Protein AF-A0A4Z1T768-F1 (afdb_monomer)

Secondary structure (DSSP, 8-state):
-PPPHHHHHHHHHHHTTS-HHHHHHHHHHHHHHHTT-S-----S-----S-HHHHHHHHHHHHHHHHHHHHHTT--HHHHHHHHGGGTT-S----HHHHHHHHHHHHTTS--SSPPP-GGG--GGGGS-----SSS--PPP---HHHHHHHHHHHHHHHH-SSEEEEEEE-TTS-HHHHHHHHHHHHHHTTS-HHHHHHS-STT-EEEEEES-HHHHHHHHHHHHHHHHHHS--S-HHHHEEE--TTS-----TT--EEEEEGGGGGGS-HHHHTTEEEEEEETGGGGGSHHHHHHHHHHHT-TT--EEEEEES-S-BTTBTTSHHHHHHTTT-EEEEE-HHHHHHTT-SPEEEEEEE-SS-HHHHHHHHHTTSS-HHHHHHHHHHHTTTS--S--TTTHHHHHHHHHHHHHHTT-SEEEEE-S-HHHHHHHHHHHGGG--TTEEEEEE-TTS-HHHHHHHHHHHHSPP-TTS-GGGPPEEEEEESSSSSSS---TT--EEEE-S----HHHHHHHHHHHTS--TT--EEEEEESS-HHHHHHHHHHHHS-HHHHHHHHHHSPPEEEEPPP-S-----TT-----

Sequence (585 aa):
MEPSGADLQALVGLLKTAPFEHLLRFFKRQYRQAVGQELRPEPSVVDFELDVSETRKVVSEYLQDYSTMMQEIGIPEGNVRTFLKRYEHSNTLPPFVDVLDSYYQSLDERPPSCDPIDLSTITPEMITFAPTGSKTEATSPAPNGLQMAIIEHIRTLAEQKTVVQGLLVVATGLGKTYVSMFIVEAMITRICSLQRFLNGSGDEGVVLFVVNSVMIRNQAHDKYLRYFSQRCHMKNPNEVFLNVEAGKKTVLNSRARVIFVLFQTMHVLPPTLINNVRYIVADEAHHSIAPKYRASIEEILRHPKLRLGLGMTATLTHQTDPKGARIRQLFGNTVFIDLPWTVAKRLRFFPTVRYYEYGDVSYSLLVENLRRTHIPLPDFLSRLRKSIKGGITSLSEENAPYICSDIIKRILTFQARRVMIFVSSIKEIDLFERVGREFIPENLTFLVVHYKVPKPILDERLKAFCRAPDSKSRPEQSRSLVLITVGMATEGFDLPMVDMVVLLRRTESERLFVQQMGRGLRLAPGKEAVYVLDVVSCLRTRWIRLIEEQDRDELRTQILEFWDVITLPYPSSVTLHDASVISID

Nearest PDB structures (foldseek):
  7r7j-assembly2_B  TM=6.511E-01  e=3.058E-16  Escherichia coli K-12
  4be7-assembly1_B  TM=6.079E-01  e=4.771E-11  Escherichia coli
  6heg-assembly1_A  TM=6.877E-01  e=8.771E-10  Escherichia coli K-12
  6eud-assembly1_A  TM=6.701E-01  e=7.905E-10  Escherichia coli
  4bec-assembly2_B  TM=5.978E-01  e=7.124E-10  Escherichia coli

Solvent-accessible surface area (backbone atoms only — not comparable to full-atom values): 33082 Å² total; per-residue (Å²): 130,83,78,57,83,70,62,57,54,56,52,53,53,38,66,70,69,25,55,68,73,31,45,51,49,47,51,51,51,53,48,35,40,76,70,69,74,47,95,74,79,84,51,83,63,48,81,58,94,51,61,75,71,59,36,40,54,53,45,54,55,52,49,53,51,51,46,51,53,44,40,30,50,58,47,56,65,73,58,48,58,64,61,52,55,77,50,70,82,35,74,55,62,72,36,70,67,59,52,49,52,51,50,59,55,58,66,68,63,57,70,50,79,50,80,46,60,66,67,88,77,63,53,56,72,32,59,48,65,78,75,84,72,64,92,79,79,90,73,77,90,73,77,30,47,55,47,44,52,54,41,49,56,52,49,57,48,47,73,79,32,80,59,39,49,19,29,41,32,39,36,58,52,77,47,66,72,56,48,54,50,53,42,51,49,56,60,44,52,73,78,42,55,64,60,53,60,61,70,42,80,54,90,86,34,23,37,39,39,33,26,87,44,74,58,35,38,53,52,50,48,54,51,52,51,55,55,50,56,74,75,33,92,62,96,56,57,75,52,23,47,37,76,50,55,77,95,54,96,63,81,86,59,72,47,47,32,39,38,30,34,33,56,90,28,56,86,76,56,52,68,74,55,56,75,34,43,23,30,40,38,29,48,57,30,73,60,49,70,37,82,92,40,24,63,66,52,50,53,49,66,68,36,90,72,28,42,36,34,41,30,29,27,56,60,66,55,38,98,93,32,57,83,21,57,66,54,32,54,71,28,58,36,16,41,58,32,80,41,46,60,67,59,36,52,76,50,59,64,43,42,49,65,49,36,34,33,44,34,90,58,57,50,53,61,54,50,50,39,43,72,73,62,76,39,57,70,72,57,51,41,52,51,47,59,54,54,56,61,92,49,55,66,63,76,42,88,88,51,34,62,36,52,42,48,51,51,50,51,48,37,58,75,68,64,38,48,25,32,38,37,38,39,78,42,70,68,47,50,55,49,45,56,62,55,31,56,84,65,60,52,92,54,53,44,81,37,81,41,42,88,88,51,57,64,73,61,43,54,48,49,52,51,60,68,63,49,78,76,67,88,84,54,56,79,92,73,54,64,21,39,32,40,40,26,31,101,42,75,58,67,60,62,88,44,39,70,26,28,24,36,34,37,48,30,66,50,9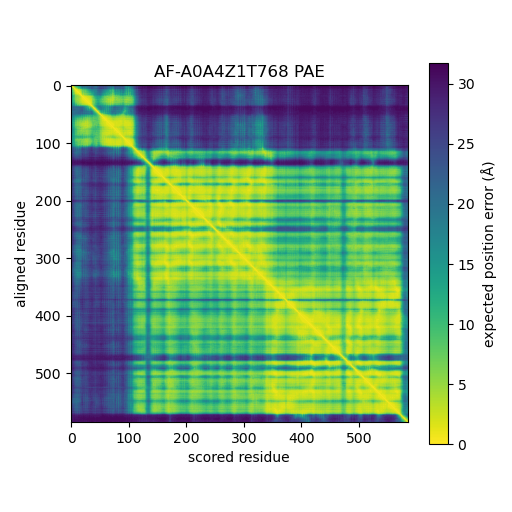3,40,70,67,58,48,50,36,52,53,23,38,31,34,19,66,39,96,94,51,66,50,18,40,34,41,26,55,30,38,34,68,59,53,43,58,58,53,43,65,83,64,46,57,69,68,60,51,50,49,53,64,73,66,45,74,67,49,47,56,36,71,69,74,73,79,92,77,98,80,71,96,80,79,79,82,90,127

Foldseek 3Di:
DPPDPVLVLVLVVLLVQFDPVLNVVLVVVVVCVVVVNDDDDQDPKDPPPDDLVVLLVVQVVVLVVLLSNCVSSPDDSVLSVVLSVVSSNPSIDHGSSVSVVVSLVVLLPPPAPDDAPDLVPDALQQLDQDPPPDDDDDDFGDHGNVLVSLLVLQVVVLVVDQAAFAEEAAFQQSCPLVSLLSNVQSLLVVPHHLQCLQAPQAPSFAEEEEEADPQLLVVSLVSNLVNSVVVYPDPCSDLQREEDDPPDPGPNDRNHHYYGYYLVRLVVDDVVNLLRHAEYEYEQLVVCLPSSRVVSLLSSLPRPNHHYHYYYHNDLADPSRLPNSSSCSSRSVYHNHNCHVLSCVVSVLFFAEAAEEAWDDWPLVLLVCVVVVVDDLVVSLVVLVVGLVVAAAADDPVQQLLVLQVVLVVCVVVLFAQEEEEHADVVRVVSSVVNNVVRDDPLEEEQEDDPPPDPVSNVVSLVVSQDDFDPPDDSVNTRHYYYYYYPPPLPNRQQLSGQEQEYRHQDPDPRSVSSSVSNNGHDDVPRRHHYYYYRNPNVSNVLSVCVVSDDSVVSSVCSNSDRDYGYDYRRDDDDPPDPPDDDDD

Structure (mmCIF, N/CA/C/O backbone):
data_AF-A0A4Z1T768-F1
#
_entry.id   AF-A0A4Z1T768-F1
#
loop_
_atom_site.group_PDB
_atom_site.id
_atom_site.type_symbol
_atom_site.label_atom_id
_atom_site.label_alt_id
_atom_site.label_comp_id
_atom_site.label_asym_id
_atom_site.label_entity_id
_atom_site.label_seq_id
_atom_site.pdbx_PDB_ins_code
_atom_site.Cartn_x
_atom_site.Cartn_y
_atom_site.Cartn_z
_atom_site.occupancy
_atom_site.B_iso_or_equiv
_atom_site.auth_seq_id
_atom_site.auth_comp_id
_atom_site.auth_asym_id
_atom_site.auth_atom_id
_atom_site.pdbx_PDB_model_num
ATOM 1 N N . MET A 1 1 ? 35.143 7.389 19.709 1.00 30.11 1 MET A N 1
ATOM 2 C CA . MET A 1 1 ? 34.354 6.567 18.771 1.00 30.11 1 MET A CA 1
ATOM 3 C C . MET A 1 1 ? 33.350 7.503 18.132 1.00 30.11 1 MET A C 1
ATOM 5 O O . MET A 1 1 ? 32.680 8.204 18.877 1.00 30.11 1 MET A O 1
ATOM 9 N N . GLU A 1 2 ? 33.322 7.616 16.805 1.00 26.77 2 GLU A N 1
ATOM 10 C CA . GLU A 1 2 ? 32.235 8.344 16.138 1.00 26.77 2 GLU A CA 1
ATOM 11 C C . GLU A 1 2 ? 30.919 7.600 16.425 1.00 26.77 2 GLU A C 1
ATOM 13 O O . GLU A 1 2 ? 30.905 6.372 16.281 1.00 26.77 2 GLU A O 1
ATOM 18 N N . PRO A 1 3 ? 29.849 8.282 16.874 1.00 31.83 3 PRO A N 1
ATOM 19 C CA . PRO A 1 3 ? 28.558 7.637 17.070 1.00 31.83 3 PRO A CA 1
ATOM 20 C C . PRO A 1 3 ? 28.076 7.087 15.728 1.00 31.83 3 PRO A C 1
ATOM 22 O O . PRO A 1 3 ? 28.293 7.693 14.672 1.00 31.83 3 PRO A O 1
ATOM 25 N N . SER A 1 4 ? 27.470 5.905 15.757 1.00 34.50 4 SER A N 1
ATOM 26 C CA . SER A 1 4 ? 27.031 5.239 14.541 1.00 34.50 4 SER A CA 1
ATOM 27 C C . SER A 1 4 ? 25.972 6.108 13.847 1.00 34.50 4 SER A C 1
ATOM 29 O O . SER A 1 4 ? 25.169 6.779 14.492 1.00 34.50 4 SER A O 1
ATOM 31 N N . GLY A 1 5 ? 25.945 6.138 12.511 1.00 35.19 5 GLY A N 1
ATOM 32 C CA . GLY A 1 5 ? 25.025 7.005 11.752 1.00 35.19 5 GLY A CA 1
ATOM 33 C C . GLY A 1 5 ? 23.524 6.776 12.024 1.00 35.19 5 GLY A C 1
ATOM 34 O O . GLY A 1 5 ? 22.700 7.576 11.575 1.00 35.19 5 GLY A O 1
ATOM 35 N N . ALA A 1 6 ? 23.166 5.717 12.759 1.00 39.88 6 ALA A N 1
ATOM 36 C CA . ALA A 1 6 ? 21.813 5.443 13.237 1.00 39.88 6 ALA A CA 1
ATOM 37 C C . ALA A 1 6 ? 21.405 6.341 14.427 1.00 3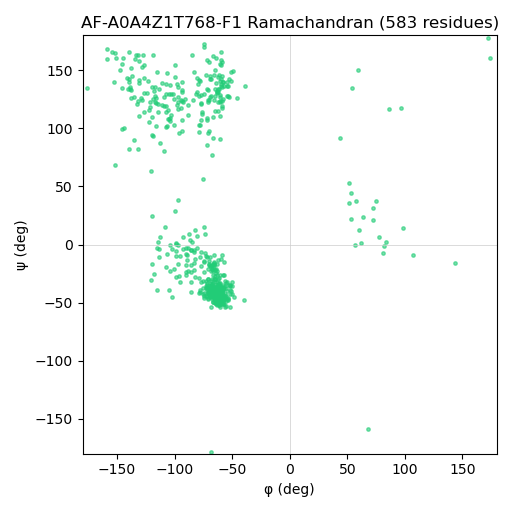9.88 6 ALA A C 1
ATOM 39 O O . ALA A 1 6 ? 20.242 6.745 14.509 1.00 39.88 6 ALA A O 1
ATOM 40 N N . ASP A 1 7 ? 22.364 6.741 15.265 1.00 47.28 7 ASP A N 1
ATOM 41 C CA . ASP A 1 7 ? 22.128 7.431 16.544 1.00 47.28 7 ASP A CA 1
ATOM 42 C C . ASP A 1 7 ? 21.781 8.916 16.317 1.00 47.28 7 ASP A C 1
ATOM 44 O O . ASP A 1 7 ? 20.931 9.515 16.982 1.00 47.28 7 ASP A O 1
ATOM 48 N N . LEU A 1 8 ? 22.347 9.517 15.261 1.00 44.88 8 LEU A N 1
ATOM 49 C CA . LEU A 1 8 ? 22.078 10.910 14.896 1.00 44.88 8 LEU A CA 1
ATOM 50 C C . LEU A 1 8 ? 20.671 11.118 14.313 1.00 44.88 8 LEU A C 1
ATOM 52 O O . LEU A 1 8 ? 20.065 12.167 14.526 1.00 44.88 8 LEU A O 1
ATOM 56 N N . GLN A 1 9 ? 20.127 10.153 13.562 1.00 46.09 9 GLN A N 1
ATOM 57 C CA . GLN A 1 9 ? 18.821 10.325 12.912 1.00 46.09 9 GLN A CA 1
ATOM 58 C C . GLN A 1 9 ? 17.655 10.270 13.905 1.00 46.09 9 GLN A C 1
ATOM 60 O O . GLN A 1 9 ? 16.685 11.019 13.741 1.00 46.09 9 GLN A O 1
ATOM 65 N N . ALA A 1 10 ? 17.757 9.435 14.944 1.00 45.91 10 ALA A N 1
ATOM 66 C CA . ALA A 1 10 ? 16.782 9.379 16.031 1.00 45.91 10 ALA A CA 1
ATOM 67 C C . ALA A 1 10 ? 16.772 10.695 16.825 1.00 45.91 10 ALA A C 1
ATOM 69 O O . ALA A 1 10 ? 15.708 11.295 17.023 1.00 45.91 10 ALA A O 1
ATOM 70 N N . LEU A 1 11 ? 17.961 11.210 17.159 1.00 48.22 11 LEU A N 1
ATOM 71 C CA . LEU A 1 11 ? 18.139 12.502 17.820 1.00 48.22 11 LEU A CA 1
ATOM 72 C C . LEU A 1 11 ? 17.588 13.660 16.967 1.00 48.22 11 LEU A C 1
ATOM 74 O O . LEU A 1 11 ? 16.816 14.487 17.448 1.00 48.22 11 LEU A O 1
ATOM 78 N N . VAL A 1 12 ? 17.896 13.683 15.665 1.00 53.56 12 VAL A N 1
ATOM 79 C CA . VAL A 1 12 ? 17.364 14.673 14.710 1.00 53.56 12 VAL A CA 1
ATOM 80 C C . VAL A 1 12 ? 15.838 14.586 14.597 1.00 53.56 12 VAL A C 1
ATOM 82 O O . VAL A 1 12 ? 15.171 15.608 14.433 1.00 53.56 12 VAL A O 1
ATOM 85 N N . GLY A 1 13 ? 15.260 13.386 14.684 1.00 55.06 13 GLY A N 1
ATOM 86 C CA . GLY A 1 13 ? 13.813 13.180 14.697 1.00 55.06 13 GLY A CA 1
ATOM 87 C C . GLY A 1 13 ? 13.138 13.781 15.931 1.00 55.06 13 GLY A C 1
ATOM 88 O O . GLY A 1 13 ? 12.111 14.446 15.798 1.00 55.06 13 GLY A O 1
ATOM 89 N N . LEU A 1 14 ? 13.741 13.601 17.106 1.00 53.88 14 LEU A N 1
ATOM 90 C CA . LEU A 1 14 ? 13.260 14.139 18.382 1.00 53.88 14 LEU A CA 1
ATOM 91 C C . LEU A 1 14 ? 13.380 15.653 18.464 1.00 53.88 14 LEU A C 1
ATOM 93 O O . LEU A 1 14 ? 12.416 16.334 18.826 1.00 53.88 14 LEU A O 1
ATOM 97 N N . LEU A 1 15 ? 14.522 16.183 18.024 1.00 58.41 15 LEU A N 1
ATOM 98 C CA . LEU A 1 15 ? 14.753 17.619 17.946 1.00 58.41 15 LEU A CA 1
ATOM 99 C C . LEU A 1 15 ? 13.750 18.313 17.010 1.00 58.41 15 LEU A C 1
ATOM 101 O O . LEU A 1 15 ? 13.439 19.481 17.195 1.00 58.41 15 LEU A O 1
ATOM 105 N N . LYS A 1 16 ? 13.188 17.609 16.020 1.00 55.19 16 LYS A N 1
ATOM 106 C CA . LYS A 1 16 ? 12.131 18.155 15.149 1.00 55.19 16 LYS A CA 1
ATOM 107 C C . LYS A 1 16 ? 10.748 18.199 15.803 1.00 55.19 16 LYS A C 1
ATOM 109 O O . LYS A 1 16 ? 9.873 18.893 15.291 1.00 55.19 16 LYS A O 1
ATOM 114 N N . THR A 1 17 ? 10.522 17.436 16.872 1.00 53.00 17 THR A N 1
ATOM 115 C CA . THR A 1 17 ? 9.206 17.299 17.522 1.00 53.00 17 THR A CA 1
ATOM 116 C C . THR A 1 17 ? 9.096 18.010 18.866 1.00 53.00 17 THR A C 1
ATOM 118 O O . THR A 1 17 ? 7.981 18.265 19.318 1.00 53.00 17 THR A O 1
ATOM 121 N N . ALA A 1 18 ? 10.222 18.333 19.502 1.00 60.41 18 ALA A N 1
ATOM 122 C CA . ALA A 1 18 ? 10.238 19.052 20.768 1.00 60.41 18 ALA A CA 1
ATOM 123 C C . ALA A 1 18 ? 9.752 20.511 20.595 1.00 60.41 18 ALA A C 1
ATOM 125 O O . ALA A 1 18 ? 10.070 21.149 19.587 1.00 60.41 18 ALA A O 1
ATOM 126 N N . PRO A 1 19 ? 8.993 21.074 21.558 1.00 70.50 19 PRO A N 1
ATOM 127 C CA . PRO A 1 19 ? 8.608 22.483 21.532 1.00 70.50 19 PRO A CA 1
ATOM 128 C C . PRO A 1 19 ? 9.835 23.394 21.407 1.00 70.50 19 PRO A C 1
ATOM 130 O O . PRO A 1 19 ? 10.848 23.163 22.068 1.00 70.50 19 PRO A O 1
ATOM 133 N N . PHE A 1 20 ? 9.737 24.460 20.605 1.00 66.44 20 PHE A N 1
ATOM 134 C CA . PHE A 1 20 ? 10.853 25.381 20.344 1.00 66.44 20 PHE A CA 1
ATOM 135 C C . PHE A 1 20 ? 11.507 25.914 21.629 1.00 66.44 20 PHE A C 1
ATOM 137 O O . PHE A 1 20 ? 12.726 26.001 21.718 1.00 66.44 20 PHE A O 1
ATOM 144 N N . GLU A 1 21 ? 10.713 26.212 22.657 1.00 69.44 21 GLU A N 1
ATOM 145 C CA . GLU A 1 21 ? 11.217 26.674 23.955 1.00 69.44 21 GLU A CA 1
ATOM 146 C C . GLU A 1 21 ? 12.048 25.624 24.696 1.00 69.44 21 GLU A C 1
ATOM 148 O O . GLU A 1 21 ? 12.971 25.971 25.435 1.00 69.44 21 GLU A O 1
ATOM 153 N N . HIS A 1 22 ? 11.722 24.343 24.523 1.00 71.25 22 HIS A N 1
ATOM 154 C CA . HIS A 1 22 ? 12.457 23.250 25.146 1.00 71.25 22 HIS A CA 1
ATOM 155 C C . HIS A 1 22 ? 13.761 22.979 24.387 1.00 71.25 22 HIS A C 1
ATOM 157 O O . HIS A 1 22 ? 14.816 22.860 25.002 1.00 71.25 22 HIS A O 1
ATOM 163 N N . LEU A 1 23 ? 13.717 23.026 23.052 1.00 70.94 23 LEU A N 1
ATOM 164 C CA . LEU A 1 23 ? 14.908 22.977 22.200 1.00 70.94 23 LEU A CA 1
ATOM 165 C C . LEU A 1 23 ? 15.871 24.119 22.495 1.00 70.94 23 LEU A C 1
ATOM 167 O O . LEU A 1 23 ? 17.075 23.915 22.608 1.00 70.94 23 LEU A O 1
ATOM 171 N N . LEU A 1 24 ? 15.342 25.332 22.644 1.00 72.06 24 LEU A N 1
ATOM 172 C CA . LEU A 1 24 ? 16.138 26.502 22.973 1.00 72.06 24 LEU A CA 1
ATOM 173 C C . LEU A 1 24 ? 16.815 26.343 24.338 1.00 72.06 24 LEU A C 1
ATOM 175 O O . LEU A 1 24 ? 17.959 26.762 24.487 1.00 72.06 24 LEU A O 1
ATOM 179 N N . ARG A 1 25 ? 16.138 25.740 25.325 1.00 74.62 25 ARG A N 1
ATOM 180 C CA . ARG A 1 25 ? 16.734 25.405 26.628 1.00 74.62 25 ARG A CA 1
ATOM 181 C C . ARG A 1 25 ? 17.841 24.364 26.490 1.00 74.62 25 ARG A C 1
ATOM 183 O O . ARG A 1 25 ? 18.952 24.640 26.939 1.00 74.62 25 ARG A O 1
ATOM 190 N N . PHE A 1 26 ? 17.571 23.271 25.781 1.00 76.38 26 PHE A N 1
ATOM 191 C CA . PHE A 1 26 ? 18.545 22.217 25.508 1.00 76.38 26 PHE A CA 1
ATOM 192 C C . PHE A 1 26 ? 19.802 22.778 24.826 1.00 76.38 26 PHE A C 1
ATOM 194 O O . PHE A 1 26 ? 20.904 22.650 25.349 1.00 76.38 26 PHE A O 1
ATOM 201 N N . PHE A 1 27 ? 19.657 23.500 23.710 1.00 75.25 27 PHE A N 1
ATOM 202 C CA . PHE A 1 27 ? 20.799 24.069 22.989 1.00 75.25 27 PHE A CA 1
ATOM 203 C C . PHE A 1 27 ? 21.513 25.176 23.766 1.00 75.25 27 PHE A C 1
ATOM 205 O O . PHE A 1 27 ? 22.731 25.280 23.672 1.00 75.25 27 PHE A O 1
ATOM 212 N N . LYS A 1 28 ? 20.805 25.989 24.565 1.00 74.12 28 LYS A N 1
ATOM 213 C CA . LYS A 1 28 ? 21.456 26.958 25.464 1.00 74.12 28 LYS A CA 1
ATOM 214 C C . LYS A 1 28 ? 22.291 26.258 26.529 1.00 74.12 28 LYS A C 1
ATOM 216 O O . LYS A 1 28 ? 23.374 26.747 26.834 1.00 74.12 28 LYS A O 1
ATOM 221 N N . ARG A 1 29 ? 21.813 25.137 27.073 1.00 72.62 29 ARG A N 1
ATOM 222 C CA . ARG A 1 29 ? 22.556 24.311 28.032 1.00 72.62 29 ARG A CA 1
ATOM 223 C C . ARG A 1 29 ? 23.799 23.706 27.375 1.00 72.62 29 ARG A C 1
ATOM 225 O O . ARG A 1 29 ? 24.899 23.927 27.866 1.00 72.62 29 ARG A O 1
ATOM 232 N N . GLN A 1 30 ? 23.645 23.076 26.210 1.00 70.88 30 GLN A N 1
ATOM 233 C CA . GLN A 1 30 ? 24.766 22.527 25.433 1.00 70.88 30 GLN A CA 1
ATOM 234 C C . GLN A 1 30 ? 25.793 23.604 25.051 1.00 70.88 30 GLN A C 1
ATOM 236 O O . GLN A 1 30 ? 26.996 23.397 25.158 1.00 70.88 30 GLN A O 1
ATOM 241 N N . TYR A 1 31 ? 25.332 24.798 24.667 1.00 69.25 31 TYR A N 1
ATOM 242 C CA . TYR A 1 31 ? 26.206 25.930 24.368 1.00 69.25 31 TYR A CA 1
ATOM 243 C C . TYR A 1 31 ? 26.963 26.424 25.607 1.00 69.25 31 TYR A C 1
ATOM 245 O O . TYR A 1 31 ? 28.170 26.635 25.539 1.00 69.25 31 TYR A O 1
ATOM 253 N N . ARG A 1 32 ? 26.293 26.577 26.759 1.00 68.94 32 ARG A N 1
ATOM 254 C CA . ARG A 1 32 ? 26.961 26.942 28.023 1.00 68.94 32 ARG A CA 1
ATOM 255 C C . ARG A 1 32 ? 28.020 25.917 28.411 1.00 68.94 32 ARG A C 1
ATOM 257 O O . ARG A 1 32 ? 29.098 26.309 28.843 1.00 68.94 32 ARG A O 1
ATOM 264 N N . GLN A 1 33 ? 27.738 24.635 28.206 1.00 65.75 33 GLN A N 1
ATOM 265 C CA . GLN A 1 33 ? 28.684 23.550 28.447 1.00 65.75 33 GLN A CA 1
ATOM 266 C C . GLN A 1 33 ? 29.887 23.629 27.494 1.00 65.75 33 GLN A C 1
ATOM 268 O O . GLN A 1 33 ? 31.029 23.607 27.947 1.00 65.75 33 GLN A O 1
ATOM 273 N N . ALA A 1 34 ? 29.651 23.825 26.193 1.00 62.91 34 ALA A N 1
ATOM 274 C CA . ALA A 1 34 ? 30.706 23.967 25.186 1.00 62.91 34 ALA A CA 1
ATOM 275 C C . ALA A 1 34 ? 31.614 25.189 25.427 1.00 62.91 34 ALA A C 1
ATOM 277 O O . ALA A 1 34 ? 32.793 25.165 25.085 1.00 62.91 34 ALA A O 1
ATOM 278 N N . VAL A 1 35 ? 31.075 26.250 26.036 1.00 72.56 35 VAL A N 1
ATOM 279 C CA . VAL A 1 35 ? 31.806 27.481 26.388 1.00 72.56 35 VAL A CA 1
ATOM 280 C C . VAL A 1 35 ? 32.375 27.421 27.822 1.00 72.56 35 VAL A C 1
ATOM 282 O O . VAL A 1 35 ? 32.931 28.399 28.317 1.00 72.56 35 VAL A O 1
ATOM 285 N N . GLY A 1 36 ? 32.277 26.272 28.503 1.00 61.91 36 GLY A N 1
ATOM 286 C CA . GLY A 1 36 ? 32.874 26.044 29.825 1.00 61.91 36 GLY A CA 1
ATOM 287 C C . GLY A 1 36 ? 32.182 26.777 30.980 1.00 61.91 36 GLY A C 1
ATOM 288 O O . GLY A 1 36 ? 32.798 26.997 32.019 1.00 61.91 36 GLY A O 1
ATOM 289 N N . GLN A 1 37 ? 30.920 27.183 30.807 1.00 59.59 37 GLN A N 1
ATOM 290 C CA . GLN A 1 37 ? 30.150 27.944 31.799 1.00 59.59 37 GLN A CA 1
ATOM 291 C C . GLN A 1 37 ? 29.359 27.071 32.789 1.00 59.59 37 GLN A C 1
ATOM 293 O O . GLN A 1 37 ? 28.985 27.568 33.847 1.00 59.59 37 GLN A O 1
ATOM 298 N N . GLU A 1 38 ? 29.127 25.787 32.496 1.00 53.09 38 GLU A N 1
ATOM 299 C CA . GLU A 1 38 ? 28.529 24.820 33.433 1.00 53.09 38 GLU A CA 1
ATOM 300 C C . GLU A 1 38 ? 29.391 23.547 33.507 1.00 53.09 38 GLU A C 1
ATOM 302 O O . GLU A 1 38 ? 29.725 22.929 32.495 1.00 53.09 38 GLU A O 1
ATOM 307 N N . LEU A 1 39 ? 29.781 23.184 34.732 1.00 51.22 39 LEU A N 1
ATOM 308 C CA . LEU A 1 39 ? 30.611 22.025 35.051 1.00 51.22 39 LEU A CA 1
ATOM 309 C C . LEU A 1 39 ? 29.763 20.751 35.036 1.00 51.22 39 LEU A C 1
ATOM 311 O O . LEU A 1 39 ? 29.076 20.476 36.016 1.00 51.22 39 LEU A O 1
ATOM 315 N N . ARG A 1 40 ? 29.871 19.963 33.964 1.00 54.88 40 ARG A N 1
ATOM 316 C CA . ARG A 1 40 ? 30.261 18.536 34.006 1.00 54.88 40 ARG A CA 1
ATOM 317 C C . ARG A 1 40 ? 30.382 17.981 32.572 1.00 54.88 40 ARG A C 1
ATOM 319 O O . ARG A 1 40 ? 29.542 18.300 31.733 1.00 54.88 40 ARG A O 1
ATOM 326 N N . PRO A 1 41 ? 31.441 17.221 32.247 1.00 47.62 41 PRO A N 1
ATOM 327 C CA . PRO A 1 41 ? 31.650 16.674 30.904 1.00 47.62 41 PRO A CA 1
ATOM 328 C C . PRO A 1 41 ? 30.637 15.564 30.575 1.00 47.62 41 PRO A C 1
ATOM 330 O O . PRO A 1 41 ? 30.114 14.918 31.481 1.00 47.62 41 PRO A O 1
ATOM 333 N N . GLU A 1 42 ? 30.394 15.305 29.283 1.00 49.69 42 GLU A N 1
ATOM 334 C CA . GLU A 1 42 ? 29.878 13.997 28.858 1.00 49.69 42 GLU A CA 1
ATOM 335 C C . GLU A 1 42 ? 30.901 12.933 29.268 1.00 49.69 42 GLU A C 1
ATOM 337 O O . GLU A 1 42 ? 32.064 13.021 28.860 1.00 49.69 42 GLU A O 1
ATOM 342 N N . PRO A 1 43 ? 30.524 11.926 30.064 1.00 48.00 43 PRO A N 1
ATOM 343 C CA . PRO A 1 43 ? 31.438 10.840 30.308 1.00 48.00 43 PRO A CA 1
ATOM 344 C C . PRO A 1 43 ? 31.493 9.920 29.091 1.00 48.00 43 PRO A C 1
ATOM 346 O O . PRO A 1 43 ? 30.538 9.206 28.786 1.00 48.00 43 PRO A O 1
ATOM 349 N N . SER A 1 44 ? 32.645 9.873 28.427 1.00 47.84 44 SER A N 1
ATOM 350 C CA . SER A 1 44 ? 33.043 8.687 27.677 1.00 47.84 44 SER A CA 1
ATOM 351 C C . SER A 1 44 ? 33.278 7.567 28.694 1.00 47.84 44 SER A C 1
ATOM 353 O O . SER A 1 44 ? 34.364 7.504 29.251 1.00 47.84 44 SER A O 1
ATOM 355 N N . VAL A 1 45 ? 32.243 6.771 28.990 1.00 44.25 45 VAL A N 1
ATOM 356 C CA . VAL A 1 45 ? 32.253 5.617 29.917 1.00 44.25 45 VAL A CA 1
ATOM 357 C C . VAL A 1 45 ? 33.015 5.902 31.225 1.00 44.25 45 VAL A C 1
ATOM 359 O O . VAL A 1 45 ? 34.220 5.679 31.304 1.00 44.25 45 VAL A O 1
ATOM 362 N N . VAL A 1 46 ? 32.336 6.377 32.279 1.00 50.78 46 VAL A N 1
ATOM 363 C CA . VAL A 1 46 ? 32.994 6.413 33.599 1.00 50.78 46 VAL A CA 1
ATOM 364 C C . VAL A 1 46 ? 32.974 5.013 34.198 1.00 50.78 46 VAL A C 1
ATOM 366 O O . VAL A 1 46 ? 31.949 4.582 34.730 1.00 50.78 46 VAL A O 1
ATOM 369 N N . ASP A 1 47 ? 34.111 4.327 34.152 1.00 46.22 47 ASP A N 1
ATOM 370 C CA . ASP A 1 47 ? 34.458 3.401 35.224 1.00 46.22 47 ASP A CA 1
ATOM 371 C C . ASP A 1 47 ? 34.820 4.260 36.437 1.00 46.22 47 ASP A C 1
ATOM 373 O O . ASP A 1 47 ? 35.829 4.965 36.458 1.00 46.22 47 ASP A O 1
ATOM 377 N N . PHE A 1 48 ? 33.938 4.289 37.432 1.00 51.62 48 PHE A N 1
ATOM 378 C CA . PHE A 1 48 ? 34.214 5.000 38.670 1.00 51.62 48 PHE A CA 1
ATOM 379 C C . PHE A 1 48 ? 35.149 4.134 39.528 1.00 51.62 48 PHE A C 1
ATOM 381 O O . PHE A 1 48 ? 34.688 3.256 40.254 1.00 51.62 48 PHE A O 1
ATOM 388 N N . GLU A 1 49 ? 36.461 4.389 39.489 1.00 48.91 49 GLU A N 1
ATOM 389 C CA . GLU A 1 49 ? 37.406 3.911 40.517 1.00 48.91 49 GLU A CA 1
ATOM 390 C C . GLU A 1 49 ? 37.269 4.751 41.805 1.00 48.91 49 GLU A C 1
ATOM 392 O O . GLU A 1 49 ? 38.207 5.393 42.273 1.00 48.91 49 GLU A O 1
ATOM 397 N N . LEU A 1 50 ? 36.060 4.803 42.364 1.00 54.66 50 LEU A N 1
ATOM 398 C CA . LEU A 1 50 ? 35.743 5.509 43.606 1.00 54.66 50 LEU A CA 1
ATOM 399 C C . LEU A 1 50 ? 35.004 4.568 44.562 1.00 54.66 50 LEU A C 1
ATOM 401 O O . LEU A 1 50 ? 34.314 3.637 44.137 1.00 54.66 50 LEU A O 1
ATOM 405 N N . ASP A 1 51 ? 35.139 4.824 45.865 1.00 59.72 51 ASP A N 1
ATOM 406 C CA . ASP A 1 51 ? 34.428 4.088 46.913 1.00 59.72 51 ASP A CA 1
ATOM 407 C C . ASP A 1 51 ? 32.908 4.076 46.637 1.00 59.72 51 ASP A C 1
ATOM 409 O O . ASP A 1 51 ? 32.330 5.055 46.156 1.00 59.72 51 ASP A O 1
ATOM 413 N N . VAL A 1 52 ? 32.233 2.959 46.932 1.00 62.94 52 VAL A N 1
ATOM 414 C CA . VAL A 1 52 ? 30.846 2.660 46.506 1.00 62.94 52 VAL A CA 1
ATOM 415 C C . VAL A 1 52 ? 29.856 3.749 46.950 1.00 62.94 52 VAL A C 1
ATOM 417 O O . VAL A 1 52 ? 28.868 4.027 46.269 1.00 62.94 52 VAL A O 1
ATOM 420 N N . SER A 1 53 ? 30.129 4.387 48.089 1.00 63.72 53 SER A N 1
ATOM 421 C CA . SER A 1 53 ? 29.366 5.517 48.635 1.00 63.72 53 SER A CA 1
ATOM 422 C C . SER A 1 53 ? 29.452 6.774 47.758 1.00 63.72 53 SER A C 1
ATOM 424 O O . SER A 1 53 ? 28.442 7.429 47.488 1.00 63.72 53 SER A O 1
ATOM 426 N N . GLU A 1 54 ? 30.653 7.105 47.291 1.00 65.06 54 GLU A N 1
ATOM 427 C CA . GLU A 1 54 ? 30.935 8.334 46.551 1.00 65.06 54 GLU A CA 1
ATOM 428 C C . GLU A 1 54 ? 30.474 8.209 45.093 1.00 65.06 54 GLU A C 1
ATOM 430 O O . GLU A 1 54 ? 29.808 9.107 44.573 1.00 65.06 54 GLU A O 1
ATOM 435 N N . THR A 1 55 ? 30.663 7.031 44.491 1.00 67.56 55 THR A N 1
ATOM 436 C CA . THR A 1 55 ? 30.142 6.675 43.162 1.00 67.56 55 THR A CA 1
ATOM 437 C C . THR A 1 55 ? 28.623 6.833 43.071 1.00 67.56 55 THR A C 1
ATOM 439 O O . THR A 1 55 ? 28.109 7.456 42.142 1.00 67.56 55 THR A O 1
ATOM 442 N N . ARG A 1 56 ? 27.873 6.350 44.072 1.00 69.69 56 ARG A N 1
ATOM 443 C CA . ARG A 1 56 ? 26.402 6.465 44.093 1.00 69.69 56 ARG A CA 1
ATOM 444 C C . ARG A 1 56 ? 25.917 7.907 44.178 1.00 69.69 56 ARG A C 1
ATOM 446 O O . ARG A 1 56 ? 24.911 8.255 43.560 1.00 69.69 56 ARG A O 1
ATOM 453 N N . LYS A 1 57 ? 26.627 8.752 44.929 1.00 72.31 57 LYS A N 1
ATOM 454 C CA . LYS A 1 57 ? 26.305 10.179 45.028 1.00 72.31 57 LYS A CA 1
ATOM 455 C C . LYS A 1 57 ? 26.485 10.868 43.676 1.00 72.31 57 LYS A C 1
ATOM 457 O O . LYS A 1 57 ? 25.600 11.603 43.248 1.00 72.31 57 LYS A O 1
ATOM 462 N N . VAL A 1 58 ? 27.579 10.564 42.980 1.00 72.75 58 VAL A N 1
ATOM 463 C CA . VAL A 1 58 ? 27.863 11.117 41.653 1.00 72.75 58 VAL A CA 1
ATOM 464 C C . VAL A 1 58 ? 26.834 10.644 40.620 1.00 72.75 58 VAL A C 1
ATOM 466 O O . VAL A 1 58 ? 26.289 11.471 39.892 1.00 72.75 58 VAL A O 1
ATOM 469 N N . VAL A 1 59 ? 26.491 9.352 40.594 1.00 74.81 59 VAL A N 1
ATOM 470 C CA . VAL A 1 59 ? 25.463 8.808 39.686 1.00 74.81 59 VAL A CA 1
ATOM 471 C C . VAL A 1 59 ? 24.100 9.469 39.917 1.00 74.81 59 VAL A C 1
ATOM 473 O O . VAL A 1 59 ? 23.448 9.860 38.953 1.00 74.81 59 VAL A O 1
ATOM 476 N N . SER A 1 60 ? 23.687 9.663 41.173 1.00 77.44 60 SER A N 1
ATOM 477 C CA . SER A 1 60 ? 22.429 10.348 41.512 1.00 77.44 60 SER A CA 1
ATOM 478 C C . SER A 1 60 ? 22.372 11.785 40.972 1.00 77.44 60 SER A C 1
ATOM 480 O O . SER A 1 60 ? 21.360 12.202 40.409 1.00 77.44 60 SER A O 1
ATOM 482 N N . GLU A 1 61 ? 23.480 12.526 41.072 1.00 77.19 61 GLU A N 1
ATOM 483 C CA . GLU A 1 61 ? 23.585 13.884 40.525 1.00 77.19 61 GLU A CA 1
ATOM 484 C C . GLU A 1 61 ? 23.473 13.887 38.989 1.00 77.19 61 GLU A C 1
ATOM 486 O O . GLU A 1 61 ? 22.679 14.649 38.438 1.00 77.19 61 GLU A O 1
ATOM 491 N N . TYR A 1 62 ? 24.171 12.983 38.290 1.00 77.94 62 TYR A N 1
ATOM 492 C CA . TYR A 1 62 ? 24.072 12.874 36.826 1.00 77.94 62 TYR A CA 1
ATOM 493 C C . TYR A 1 62 ? 22.693 12.399 36.344 1.00 77.94 62 TYR A C 1
ATOM 495 O O . TYR A 1 62 ? 22.225 12.832 35.291 1.00 77.94 62 TYR A O 1
ATOM 503 N N . LEU A 1 63 ? 21.997 11.544 37.099 1.00 82.06 63 LEU A N 1
ATOM 504 C CA . LEU A 1 63 ? 20.640 11.117 36.743 1.00 82.06 63 LEU A CA 1
ATOM 505 C C . LEU A 1 63 ? 19.647 12.282 36.735 1.00 82.06 63 LEU A C 1
ATOM 507 O O . LEU A 1 63 ? 18.726 12.295 35.913 1.00 82.06 63 LEU A O 1
ATOM 511 N N . GLN A 1 64 ? 19.850 13.283 37.592 1.00 81.62 64 GLN A N 1
ATOM 512 C CA . GLN A 1 64 ? 19.044 14.500 37.582 1.00 81.62 64 GLN A CA 1
ATOM 513 C C . GLN A 1 64 ? 19.276 15.324 36.305 1.00 81.62 64 GLN A C 1
ATOM 515 O O . GLN A 1 64 ? 18.323 15.857 35.720 1.00 81.62 64 GLN A O 1
ATOM 520 N N . ASP A 1 65 ? 20.518 15.374 35.824 1.00 79.56 65 ASP A N 1
ATOM 521 C CA . ASP A 1 65 ? 20.864 16.037 34.566 1.00 79.56 65 ASP A CA 1
ATOM 522 C C . ASP A 1 65 ? 20.262 15.305 33.364 1.00 79.56 65 ASP A C 1
ATOM 524 O O . ASP A 1 65 ? 19.631 15.937 32.514 1.00 79.56 65 ASP A O 1
ATOM 528 N N . TYR A 1 66 ? 20.363 13.973 33.333 1.00 81.62 66 TYR A N 1
ATOM 529 C CA . TYR A 1 66 ? 19.759 13.134 32.293 1.00 81.62 66 TYR A CA 1
ATOM 530 C C . TYR A 1 66 ? 18.241 13.304 32.282 1.00 81.62 66 TYR A C 1
ATOM 532 O O . TYR A 1 66 ? 17.649 13.485 31.220 1.00 81.62 66 TYR A O 1
ATOM 540 N N . SER A 1 67 ? 17.615 13.327 33.462 1.00 82.50 67 SER A N 1
ATOM 541 C CA . SER A 1 67 ? 16.180 13.564 33.603 1.00 82.50 67 SER A CA 1
ATOM 542 C C . SER A 1 67 ? 15.766 14.904 32.999 1.00 82.50 67 SER A C 1
ATOM 544 O O . SER A 1 67 ? 14.813 14.977 32.221 1.00 82.50 67 SER A O 1
ATOM 546 N N . THR A 1 68 ? 16.524 15.959 33.295 1.00 81.50 68 THR A N 1
ATOM 547 C CA . THR A 1 68 ? 16.234 17.300 32.784 1.00 81.50 68 THR A CA 1
ATOM 548 C C . THR A 1 68 ? 16.406 17.368 31.267 1.00 81.50 68 THR A C 1
ATOM 550 O O . THR A 1 68 ? 15.518 17.862 30.574 1.00 81.50 68 THR A O 1
ATOM 553 N N . MET A 1 69 ? 17.493 16.806 30.732 1.00 76.94 69 MET A N 1
ATOM 554 C CA . MET A 1 69 ? 17.734 16.761 29.287 1.00 76.94 69 MET A CA 1
ATOM 555 C C . MET A 1 69 ? 16.658 15.949 28.551 1.00 76.94 69 MET A C 1
ATOM 557 O O . MET A 1 69 ? 16.151 16.400 27.528 1.00 76.94 69 MET A O 1
ATOM 561 N N . MET A 1 70 ? 16.243 14.796 29.091 1.00 77.69 70 MET A N 1
ATOM 562 C CA . MET A 1 70 ? 15.158 13.970 28.538 1.00 77.69 70 MET A CA 1
ATOM 563 C C . MET A 1 70 ? 13.812 14.718 28.490 1.00 77.69 70 MET A C 1
ATOM 565 O O . MET A 1 70 ? 13.057 14.592 27.524 1.00 77.69 70 MET A O 1
ATOM 569 N N . GLN A 1 71 ? 13.508 15.533 29.500 1.00 77.69 71 GLN A N 1
ATOM 570 C CA . GLN A 1 71 ? 12.297 16.363 29.516 1.00 77.69 71 GLN A CA 1
ATOM 571 C C . GLN A 1 71 ? 12.386 17.547 28.537 1.00 77.69 71 GLN A C 1
ATOM 573 O O . GLN A 1 71 ? 11.405 17.881 27.865 1.00 77.69 71 GLN A O 1
ATOM 578 N N . GLU A 1 72 ? 13.567 18.157 28.396 1.00 76.06 72 GLU A N 1
ATOM 579 C CA . GLU A 1 72 ? 13.833 19.227 27.423 1.00 76.06 72 GLU A CA 1
ATOM 580 C C . GLU A 1 72 ? 13.763 18.734 25.963 1.00 76.06 72 GLU A C 1
ATOM 582 O O . GLU A 1 72 ? 13.392 19.487 25.068 1.00 76.06 72 GLU A O 1
ATOM 587 N N . ILE A 1 73 ? 14.010 17.454 25.689 1.00 70.00 73 ILE A N 1
ATOM 588 C CA . ILE A 1 73 ? 13.761 16.874 24.353 1.00 70.00 73 ILE A CA 1
ATOM 589 C C . ILE A 1 73 ? 12.319 16.362 24.170 1.00 70.00 73 ILE A C 1
ATOM 591 O O . ILE A 1 73 ? 11.986 15.818 23.118 1.00 70.00 73 ILE A O 1
ATOM 595 N N . GLY A 1 74 ? 11.441 16.557 25.163 1.00 65.00 74 GLY A N 1
ATOM 596 C CA . GLY A 1 74 ? 9.999 16.310 25.054 1.00 65.00 74 GLY A CA 1
ATOM 597 C C . GLY A 1 74 ? 9.494 14.973 25.607 1.00 65.00 74 GLY A C 1
ATOM 598 O O . GLY A 1 74 ? 8.354 14.604 25.320 1.00 65.00 74 GLY A O 1
ATOM 599 N N . ILE A 1 75 ? 10.287 14.244 26.400 1.00 69.81 75 ILE A N 1
ATOM 600 C CA . ILE A 1 75 ? 9.835 13.007 27.056 1.00 69.81 75 ILE A CA 1
ATOM 601 C C . ILE A 1 75 ? 9.036 13.360 28.330 1.00 69.81 75 ILE A C 1
ATOM 603 O O . ILE A 1 75 ? 9.531 14.125 29.159 1.00 69.81 75 ILE A O 1
ATOM 607 N N . PRO A 1 76 ? 7.819 12.810 28.543 1.00 71.88 76 PRO A N 1
ATOM 608 C CA . PRO A 1 76 ? 7.026 13.097 29.740 1.00 71.88 76 PRO A CA 1
ATOM 609 C C . PRO A 1 76 ? 7.751 12.717 31.039 1.00 71.88 76 PRO A C 1
ATOM 611 O O . PRO A 1 76 ? 8.270 11.606 31.151 1.00 71.88 76 PRO A O 1
ATOM 614 N N . GLU A 1 77 ? 7.704 13.590 32.051 1.00 77.62 77 GLU A N 1
ATOM 615 C CA . GLU A 1 77 ? 8.386 13.422 33.349 1.00 77.62 77 GLU A CA 1
ATOM 616 C C . GLU A 1 77 ? 8.126 12.05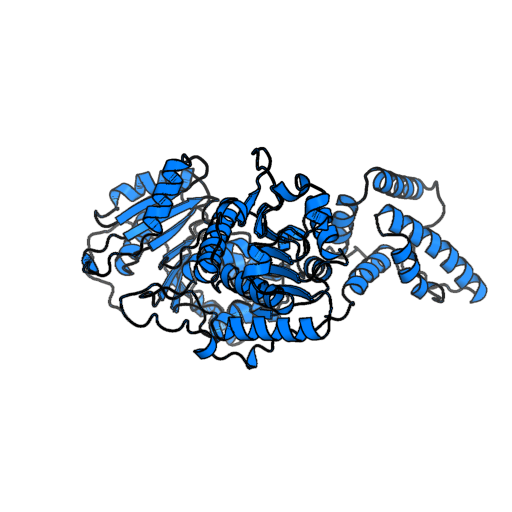0 34.000 1.00 77.62 77 GLU A C 1
ATOM 618 O O . GLU A 1 77 ? 9.054 11.388 34.466 1.00 77.62 77 GLU A O 1
ATOM 623 N N . GLY A 1 78 ? 6.878 11.568 33.965 1.00 70.88 78 GLY A N 1
ATOM 624 C CA . GLY A 1 78 ? 6.520 10.252 34.503 1.00 70.88 78 GLY A CA 1
ATOM 625 C C . GLY A 1 78 ? 7.253 9.087 33.821 1.00 70.88 78 GLY A C 1
ATOM 626 O O . GLY A 1 78 ? 7.657 8.133 34.491 1.00 70.88 78 GLY A O 1
ATOM 627 N N . ASN A 1 79 ? 7.487 9.178 32.508 1.00 72.00 79 ASN A N 1
ATOM 628 C CA . ASN A 1 79 ? 8.216 8.159 31.754 1.00 72.00 79 ASN A CA 1
ATOM 629 C C . ASN A 1 79 ? 9.718 8.225 32.043 1.00 72.00 79 ASN A C 1
ATOM 631 O O . ASN A 1 79 ? 10.341 7.183 32.231 1.00 72.00 79 ASN A O 1
ATOM 635 N N . VAL A 1 80 ? 10.276 9.437 32.113 1.00 80.06 80 VAL A N 1
ATOM 636 C CA . VAL A 1 80 ? 11.687 9.672 32.453 1.00 80.06 80 VAL A CA 1
ATOM 637 C C . VAL A 1 80 ? 12.003 9.095 33.831 1.00 80.06 80 VAL A C 1
ATOM 639 O O . VAL A 1 80 ? 12.911 8.279 33.970 1.00 80.06 80 VAL A O 1
ATOM 642 N N . ARG A 1 81 ? 11.190 9.436 34.840 1.00 79.88 81 ARG A N 1
ATOM 643 C CA . ARG A 1 81 ? 11.366 8.956 36.216 1.00 79.88 81 ARG A CA 1
ATOM 644 C C . ARG A 1 81 ? 11.267 7.437 36.317 1.00 79.88 81 ARG A C 1
ATOM 646 O O . ARG A 1 81 ? 12.038 6.818 37.038 1.00 79.88 81 ARG A O 1
ATOM 653 N N . THR A 1 82 ? 10.317 6.829 35.610 1.00 78.38 82 THR A N 1
ATOM 654 C CA . THR A 1 82 ? 10.151 5.368 35.613 1.00 78.38 82 THR A CA 1
ATOM 655 C C . THR A 1 82 ? 11.348 4.675 34.971 1.00 78.38 82 THR A C 1
ATOM 657 O O . THR A 1 82 ? 11.824 3.670 35.488 1.00 78.38 82 THR A O 1
ATOM 660 N N . PHE A 1 83 ? 11.847 5.225 33.867 1.00 79.81 83 PHE A N 1
ATOM 661 C CA . PHE A 1 83 ? 12.939 4.647 33.105 1.00 79.81 83 PHE A CA 1
ATOM 662 C C . PHE A 1 83 ? 14.291 4.751 33.817 1.00 79.81 83 PHE A C 1
ATOM 664 O O . PHE A 1 83 ? 15.007 3.754 33.881 1.00 79.81 83 PHE A O 1
ATOM 671 N N . LEU A 1 84 ? 14.628 5.926 34.364 1.00 84.31 84 LEU A N 1
ATOM 672 C CA . LEU A 1 84 ? 15.935 6.193 34.974 1.00 84.31 84 LEU A CA 1
ATOM 673 C C . LEU A 1 84 ? 16.163 5.458 36.304 1.00 84.31 84 LEU A C 1
ATOM 675 O O . LEU A 1 84 ? 17.313 5.259 36.687 1.00 84.31 84 LEU A O 1
ATOM 679 N N . LYS A 1 85 ? 15.103 4.955 36.955 1.00 83.69 85 LYS A N 1
ATOM 680 C CA . LYS A 1 85 ? 15.197 4.121 38.170 1.00 83.69 85 LYS A CA 1
ATOM 681 C C . LYS A 1 85 ? 16.171 2.952 38.047 1.00 83.69 85 LYS A C 1
ATOM 683 O O . LYS A 1 85 ? 16.813 2.588 39.026 1.00 83.69 85 LYS A O 1
ATOM 688 N N . ARG A 1 86 ? 16.319 2.371 36.850 1.00 83.00 86 ARG A N 1
ATOM 689 C CA . ARG A 1 86 ? 17.239 1.241 36.632 1.00 83.00 86 ARG A CA 1
ATOM 690 C C . ARG A 1 86 ? 18.711 1.591 36.853 1.00 83.00 86 ARG A C 1
ATOM 692 O O . ARG A 1 86 ? 19.515 0.697 37.079 1.00 83.00 86 ARG A O 1
ATOM 699 N N . TYR A 1 87 ? 19.051 2.875 36.781 1.00 81.88 87 TYR A N 1
ATOM 700 C CA . TYR A 1 87 ? 20.412 3.368 36.955 1.00 81.88 87 TYR A CA 1
ATOM 701 C C . TYR A 1 87 ? 20.668 3.910 38.369 1.00 81.88 87 TYR A C 1
ATOM 703 O O . TYR A 1 87 ? 21.825 4.123 38.709 1.00 81.88 87 TYR A O 1
ATOM 711 N N . GLU A 1 88 ? 19.641 4.081 39.220 1.00 79.12 88 GLU A N 1
ATOM 712 C CA . GLU A 1 88 ? 19.781 4.635 40.587 1.00 79.12 88 GLU A CA 1
ATOM 713 C C . GLU A 1 88 ? 20.759 3.836 41.465 1.00 79.12 88 GLU A C 1
ATOM 715 O O . GLU A 1 88 ? 21.335 4.369 42.408 1.00 79.12 88 GLU A O 1
ATOM 720 N N . HIS A 1 89 ? 20.928 2.547 41.163 1.00 76.06 89 HIS A N 1
ATOM 721 C CA . HIS A 1 89 ? 21.771 1.616 41.917 1.00 76.06 89 HIS A CA 1
ATOM 722 C C . HIS A 1 89 ? 22.988 1.156 41.103 1.00 76.06 89 HIS A C 1
ATOM 724 O O . HIS A 1 89 ? 23.708 0.253 41.531 1.00 76.06 89 HIS A O 1
ATOM 730 N N . SER A 1 90 ? 23.195 1.741 39.919 1.00 73.56 90 SER A N 1
ATOM 73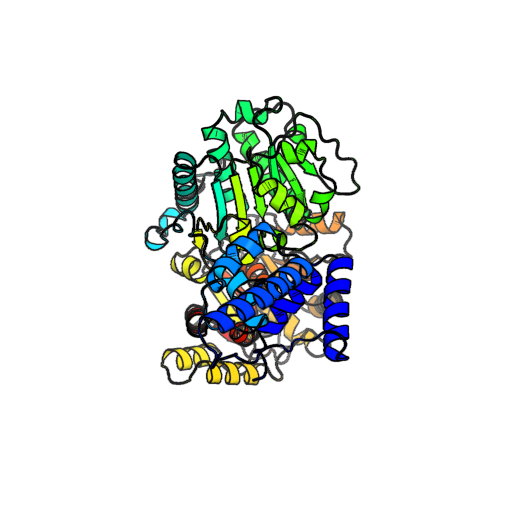1 C CA . SER A 1 90 ? 24.309 1.402 39.044 1.00 73.56 90 SER A CA 1
ATOM 732 C C . SER A 1 90 ? 25.588 2.072 39.531 1.00 73.56 90 SER A C 1
ATOM 734 O O . SER A 1 90 ? 25.573 3.229 39.949 1.00 73.56 90 SER A O 1
ATOM 736 N N . ASN A 1 91 ? 26.705 1.356 39.426 1.00 69.31 91 ASN A N 1
ATOM 737 C CA . ASN A 1 91 ? 28.030 1.920 39.677 1.00 69.31 91 ASN A CA 1
ATOM 738 C C . ASN A 1 91 ? 28.612 2.607 38.434 1.00 69.31 91 ASN A C 1
ATOM 740 O O . ASN A 1 91 ? 29.680 3.188 38.528 1.00 69.31 91 ASN A O 1
ATOM 744 N N . THR A 1 92 ? 27.931 2.537 37.288 1.00 70.69 92 THR A N 1
ATOM 745 C CA . THR A 1 92 ? 28.353 3.132 36.011 1.00 70.69 92 THR A CA 1
ATOM 746 C C . THR A 1 92 ? 27.149 3.748 35.300 1.00 70.69 92 THR A C 1
ATOM 748 O O . THR A 1 92 ? 26.069 3.149 35.272 1.00 70.69 92 THR A O 1
ATOM 751 N N . LEU A 1 93 ? 27.317 4.922 34.687 1.00 72.75 93 LEU A N 1
ATOM 752 C CA . LEU A 1 93 ? 26.275 5.558 33.876 1.00 72.75 93 LEU A CA 1
ATOM 753 C C . LEU A 1 93 ? 26.734 5.614 32.407 1.00 72.75 93 LEU A C 1
ATOM 755 O O . LEU A 1 93 ? 27.791 6.195 32.147 1.00 72.75 93 LEU A O 1
ATOM 759 N N . PRO A 1 94 ? 25.991 5.011 31.457 1.00 72.38 94 PRO A N 1
ATOM 760 C CA . PRO A 1 94 ? 26.322 5.101 30.036 1.00 72.38 94 PRO A CA 1
ATOM 761 C C . PRO A 1 94 ? 26.216 6.543 29.517 1.00 72.38 94 PRO A C 1
ATOM 763 O O . PRO A 1 94 ? 25.498 7.341 30.125 1.00 72.38 94 PRO A O 1
ATOM 766 N N . PRO A 1 95 ? 26.859 6.868 28.381 1.00 70.75 95 PRO A N 1
ATOM 767 C CA . PRO A 1 95 ? 26.652 8.125 27.666 1.00 70.75 95 PRO A CA 1
ATOM 768 C C . PRO A 1 95 ? 25.170 8.451 27.439 1.00 70.75 95 PRO A C 1
ATOM 770 O O . PRO A 1 95 ? 24.335 7.565 27.248 1.00 70.75 95 PRO A O 1
ATOM 773 N N . PHE A 1 96 ? 24.836 9.743 27.404 1.00 68.81 96 PHE A N 1
ATOM 774 C CA . PHE A 1 96 ? 23.450 10.206 27.282 1.00 68.81 96 PHE A CA 1
ATOM 775 C C . PHE A 1 96 ? 22.751 9.680 26.024 1.00 68.81 96 PHE A C 1
ATOM 777 O O . PHE A 1 96 ? 21.580 9.307 26.088 1.00 68.81 96 PHE A O 1
ATOM 784 N N . VAL A 1 97 ? 23.481 9.597 24.908 1.00 59.81 97 VAL A N 1
ATOM 785 C CA . VAL A 1 97 ? 22.985 9.038 23.642 1.00 59.81 97 VAL A CA 1
ATOM 786 C C . VAL A 1 97 ? 22.568 7.574 23.818 1.00 59.81 97 VAL A C 1
ATOM 788 O O . VAL A 1 97 ? 21.440 7.227 23.486 1.00 59.81 97 VAL A O 1
ATOM 791 N N . ASP A 1 98 ? 23.395 6.754 24.468 1.00 62.72 98 ASP A N 1
ATOM 792 C CA . ASP A 1 98 ? 23.094 5.337 24.707 1.00 62.72 98 ASP A CA 1
ATOM 793 C C . ASP A 1 98 ? 21.905 5.151 25.665 1.00 62.72 98 ASP A C 1
ATOM 795 O O . ASP A 1 98 ? 21.082 4.246 25.500 1.00 62.72 98 ASP A O 1
ATOM 799 N N . VAL A 1 99 ? 21.777 6.022 26.673 1.00 71.50 99 VAL A N 1
ATOM 800 C CA . VAL A 1 99 ? 20.624 6.013 27.589 1.00 71.50 99 VAL A CA 1
ATOM 801 C C . VAL A 1 99 ? 19.337 6.398 26.856 1.00 71.50 99 VAL A C 1
ATOM 803 O O . VAL A 1 99 ? 18.289 5.791 27.099 1.00 71.50 99 VAL A O 1
ATOM 806 N N . LEU A 1 100 ? 19.402 7.361 25.934 1.00 66.62 100 LEU A N 1
ATOM 807 C CA . LEU A 1 100 ? 18.282 7.714 25.066 1.00 66.62 100 LEU A CA 1
ATOM 808 C C . LEU A 1 100 ? 17.913 6.577 24.116 1.00 66.62 100 LEU A C 1
ATOM 810 O O . LEU A 1 100 ? 16.734 6.240 24.012 1.00 66.62 100 LEU A O 1
ATOM 814 N N . ASP A 1 101 ? 18.883 5.949 23.464 1.00 60.53 101 ASP A N 1
ATOM 815 C CA . ASP A 1 101 ? 18.611 4.832 22.561 1.00 60.53 101 ASP A CA 1
ATOM 816 C C . ASP A 1 101 ? 18.013 3.642 23.316 1.00 60.53 101 ASP A C 1
ATOM 818 O O . ASP A 1 101 ? 17.003 3.079 22.887 1.00 60.53 101 ASP A O 1
ATOM 822 N N . SER A 1 102 ? 18.527 3.332 24.511 1.00 67.06 102 SER A N 1
ATOM 823 C CA . SER A 1 102 ? 17.936 2.335 25.412 1.00 67.06 102 SER A CA 1
ATOM 824 C C . SER A 1 102 ? 16.506 2.704 25.840 1.00 67.06 102 SER A C 1
ATOM 826 O O . SER A 1 102 ? 15.660 1.820 26.003 1.00 67.06 102 SER A O 1
ATOM 828 N N . TYR A 1 103 ? 16.194 3.999 25.987 1.00 72.50 103 TYR A N 1
ATOM 829 C CA . TYR A 1 103 ? 14.830 4.481 26.235 1.00 72.50 103 TYR A CA 1
ATOM 830 C C . TYR A 1 103 ? 13.892 4.114 25.107 1.00 72.50 103 TYR A C 1
ATOM 832 O O . TYR A 1 103 ? 12.881 3.451 25.348 1.00 72.50 103 TYR A O 1
ATOM 840 N N . TYR A 1 104 ? 14.246 4.460 23.880 1.00 62.22 104 TYR A N 1
ATOM 841 C CA . TYR A 1 104 ? 13.390 4.169 22.741 1.00 62.22 104 TYR A CA 1
ATOM 842 C C . TYR A 1 104 ? 13.294 2.675 22.435 1.00 62.22 104 TYR A C 1
ATOM 844 O O . TYR A 1 104 ? 12.203 2.212 22.119 1.00 62.22 104 TYR A O 1
ATOM 852 N N . GLN A 1 105 ? 14.364 1.908 22.635 1.00 59.56 105 GLN A N 1
ATOM 853 C CA . GLN A 1 105 ? 14.321 0.448 22.516 1.00 59.56 105 GLN A CA 1
ATOM 854 C C . GLN A 1 105 ? 13.419 -0.192 23.581 1.00 59.56 105 GLN A C 1
ATOM 856 O O . GLN A 1 105 ? 12.624 -1.068 23.267 1.00 59.56 105 GLN A O 1
ATOM 861 N N . SER A 1 106 ? 13.446 0.288 24.827 1.00 59.28 106 SER A N 1
ATOM 862 C CA . SER A 1 106 ? 12.555 -0.228 25.881 1.00 59.28 106 SER A CA 1
ATOM 863 C C . SER A 1 106 ? 11.071 0.096 25.660 1.00 59.28 106 SER A C 1
ATOM 865 O O . SER A 1 106 ? 10.192 -0.581 26.191 1.00 59.28 106 SER A O 1
ATOM 867 N N . LEU A 1 107 ? 10.753 1.119 24.859 1.00 54.75 107 LEU A N 1
ATOM 868 C CA . LEU A 1 107 ? 9.371 1.411 24.466 1.00 54.75 107 LEU A CA 1
ATOM 869 C C . LEU A 1 107 ? 8.814 0.372 23.478 1.00 54.75 107 LEU A C 1
ATOM 871 O O . LEU A 1 107 ? 7.588 0.222 23.405 1.00 54.75 107 LEU A O 1
ATOM 875 N N . ASP A 1 108 ? 9.689 -0.355 22.775 1.00 49.34 108 ASP A N 1
ATOM 876 C CA . ASP A 1 108 ? 9.324 -1.466 21.890 1.00 49.34 108 ASP A CA 1
ATOM 877 C C . ASP A 1 108 ? 8.921 -2.731 22.676 1.00 49.34 108 ASP A C 1
ATOM 879 O O . ASP A 1 108 ? 8.254 -3.606 22.128 1.00 49.34 108 ASP A O 1
ATOM 883 N N . GLU A 1 109 ? 9.216 -2.803 23.980 1.00 47.28 109 GLU A N 1
ATOM 884 C CA . GLU A 1 109 ? 9.016 -3.997 24.816 1.00 47.28 109 GLU A CA 1
ATOM 885 C C . GLU A 1 109 ? 7.627 -4.128 25.462 1.00 47.28 109 GLU A C 1
ATOM 887 O O . GLU A 1 109 ? 7.425 -5.018 26.288 1.00 47.28 109 GLU A O 1
ATOM 892 N N . ARG A 1 110 ? 6.620 -3.300 25.127 1.00 51.88 110 ARG A N 1
ATOM 893 C CA . ARG A 1 110 ? 5.248 -3.695 25.511 1.00 51.88 110 ARG A CA 1
ATOM 894 C C . ARG A 1 110 ? 4.913 -4.962 24.724 1.00 51.88 110 ARG A C 1
ATOM 896 O O . ARG A 1 110 ? 4.822 -4.850 23.496 1.00 51.88 110 ARG A O 1
ATOM 903 N N . PRO A 1 111 ? 4.722 -6.119 25.388 1.00 51.53 111 PRO A N 1
ATOM 904 C CA . PRO A 1 111 ? 4.501 -7.366 24.682 1.00 51.53 111 PRO A CA 1
ATOM 905 C C . PRO A 1 111 ? 3.272 -7.213 23.786 1.00 51.53 111 PRO A C 1
ATOM 907 O O . PRO A 1 111 ? 2.301 -6.551 24.190 1.00 51.53 111 PRO A O 1
ATOM 910 N N . PRO A 1 112 ? 3.313 -7.767 22.562 1.00 59.66 112 PRO A N 1
ATOM 911 C CA . PRO A 1 112 ? 2.165 -7.731 21.683 1.00 59.66 112 PRO A CA 1
ATOM 912 C C . PRO A 1 112 ? 0.977 -8.322 22.430 1.00 59.66 112 PRO A C 1
ATOM 914 O O . PRO A 1 112 ? 1.084 -9.311 23.154 1.00 59.66 112 PRO A O 1
ATOM 917 N N . SER A 1 113 ? -0.172 -7.664 22.308 1.00 59.41 113 SER A N 1
ATOM 918 C CA . SER A 1 113 ? -1.329 -8.058 23.103 1.00 59.41 113 SER A CA 1
ATOM 919 C C . SER A 1 113 ? -1.939 -9.388 22.625 1.00 59.41 113 SER A C 1
ATOM 921 O O . SER A 1 113 ? -2.801 -9.938 23.315 1.00 59.41 113 SER A O 1
ATOM 923 N N . CYS A 1 114 ? -1.500 -9.873 21.460 1.00 67.62 114 CYS A N 1
ATOM 924 C CA . CYS A 1 114 ? -1.724 -11.199 20.906 1.00 67.62 114 CYS A CA 1
ATOM 925 C C . CYS A 1 114 ? -0.655 -11.521 19.855 1.00 67.62 114 CYS A C 1
ATOM 927 O O . CYS A 1 114 ? -0.067 -10.607 19.267 1.00 67.62 114 CYS A O 1
ATOM 929 N N . ASP A 1 115 ? -0.476 -12.807 19.574 1.00 73.81 115 ASP A N 1
ATOM 930 C CA . ASP A 1 115 ? 0.284 -13.241 18.408 1.00 73.81 115 ASP A CA 1
ATOM 931 C C . ASP A 1 115 ? -0.520 -12.984 17.121 1.00 73.81 115 ASP A C 1
ATOM 933 O O . ASP A 1 115 ? -1.755 -13.087 17.140 1.00 73.81 115 ASP A O 1
ATOM 937 N N . PRO A 1 116 ? 0.146 -12.642 16.003 1.00 82.94 116 PRO A N 1
ATOM 938 C CA . PRO A 1 116 ? -0.505 -12.563 14.702 1.00 82.94 116 PRO A CA 1
ATOM 939 C C . PRO A 1 116 ? -1.127 -13.904 14.302 1.00 82.94 116 PRO A C 1
ATOM 941 O O . PRO A 1 116 ? -0.680 -14.966 14.736 1.00 82.94 116 PRO A O 1
ATOM 944 N N . ILE A 1 117 ? -2.121 -13.862 13.412 1.00 83.06 117 ILE A N 1
ATOM 945 C CA . ILE A 1 117 ? -2.685 -15.074 12.805 1.00 83.06 117 ILE A CA 1
ATOM 946 C C . ILE A 1 117 ? -1.567 -15.918 12.190 1.00 83.06 117 ILE A C 1
ATOM 948 O O . ILE A 1 117 ? -0.803 -15.432 11.351 1.00 83.06 117 ILE A O 1
ATOM 952 N N . ASP A 1 118 ? -1.522 -17.195 12.570 1.00 81.56 118 ASP A N 1
ATOM 953 C CA . ASP A 1 118 ? -0.602 -18.154 11.977 1.00 81.56 118 ASP A CA 1
ATOM 954 C C . ASP A 1 118 ? -0.967 -18.395 10.509 1.00 81.56 118 ASP A C 1
ATOM 956 O O . ASP A 1 118 ? -1.978 -19.021 10.174 1.00 81.56 118 ASP A O 1
ATOM 960 N N . LEU A 1 119 ? -0.110 -17.900 9.618 1.00 81.06 119 LEU A N 1
ATOM 961 C CA . LEU A 1 119 ? -0.308 -17.990 8.177 1.00 81.06 119 LEU A CA 1
ATOM 962 C C . LEU A 1 119 ? -0.221 -19.429 7.656 1.00 81.06 119 LEU A C 1
ATOM 964 O O . LEU A 1 119 ? -0.697 -19.684 6.552 1.00 81.06 119 LEU A O 1
ATOM 968 N N . SER A 1 120 ? 0.353 -20.362 8.426 1.00 74.19 120 SER A N 1
ATOM 969 C CA . SER A 1 120 ? 0.410 -21.783 8.064 1.00 74.19 120 SER A CA 1
ATOM 970 C C . SER A 1 120 ? -0.981 -22.427 7.993 1.00 74.19 120 SER A C 1
AT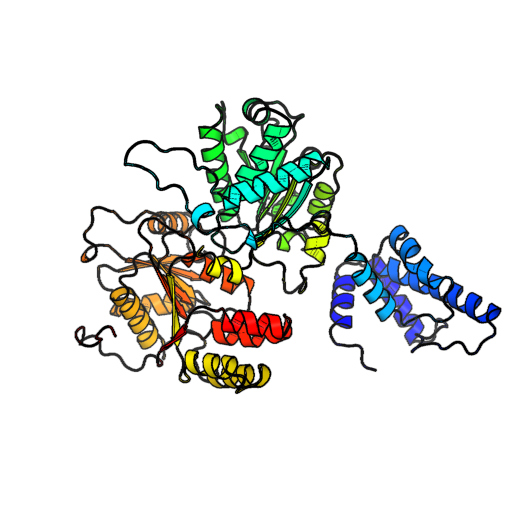OM 972 O O . SER A 1 120 ? -1.189 -23.390 7.257 1.00 74.19 120 SER A O 1
ATOM 974 N N . THR A 1 121 ? -1.953 -21.849 8.705 1.00 75.88 121 THR A N 1
ATOM 975 C CA . THR A 1 121 ? -3.342 -22.323 8.750 1.00 75.88 121 THR A CA 1
ATOM 976 C C . THR A 1 121 ? -4.188 -21.855 7.561 1.00 75.88 121 THR A C 1
ATOM 978 O O . THR A 1 121 ? -5.294 -22.355 7.353 1.00 75.88 121 THR A O 1
ATOM 981 N N . ILE A 1 122 ? -3.688 -20.901 6.768 1.00 75.81 122 ILE A N 1
ATOM 982 C CA . ILE A 1 122 ? -4.422 -20.293 5.655 1.00 75.81 122 ILE A CA 1
ATOM 983 C C . ILE A 1 122 ? -4.195 -21.119 4.391 1.00 75.81 122 ILE A C 1
ATOM 985 O O . ILE A 1 122 ? -3.071 -21.215 3.898 1.00 75.81 122 ILE A O 1
ATOM 989 N N . THR A 1 123 ? -5.270 -21.655 3.810 1.00 73.12 123 THR A N 1
ATOM 990 C CA . THR A 1 123 ? -5.193 -22.415 2.555 1.00 73.12 123 THR A CA 1
ATOM 991 C C . THR A 1 123 ? -5.601 -21.585 1.327 1.00 73.12 123 THR A C 1
ATOM 993 O O . THR A 1 123 ? -6.390 -20.642 1.451 1.00 73.12 123 THR A O 1
ATOM 996 N N . PRO A 1 124 ? -5.108 -21.920 0.116 1.00 66.06 124 PRO A N 1
ATOM 997 C CA . PRO A 1 124 ? -5.531 -21.293 -1.144 1.00 66.06 124 PRO A CA 1
ATOM 998 C C . PRO A 1 124 ? -7.055 -21.273 -1.359 1.00 66.06 124 PRO A C 1
ATOM 1000 O O . PRO A 1 124 ? -7.602 -20.310 -1.897 1.00 66.06 124 PRO A O 1
ATOM 1003 N N . GLU A 1 125 ? -7.770 -22.302 -0.905 1.00 66.81 125 GLU A N 1
ATOM 1004 C CA . GLU A 1 125 ? -9.224 -22.428 -1.064 1.00 66.81 125 GLU A CA 1
ATOM 1005 C C . GLU A 1 125 ? -9.976 -21.385 -0.230 1.00 66.81 125 GLU A C 1
ATOM 1007 O O . GLU A 1 125 ? -10.952 -20.806 -0.708 1.00 66.81 125 GLU A O 1
ATOM 1012 N N . MET A 1 126 ? -9.470 -21.058 0.968 1.00 65.38 126 MET A N 1
ATOM 1013 C CA . MET A 1 126 ? -10.011 -19.996 1.829 1.00 65.38 126 MET A CA 1
ATOM 1014 C C . MET A 1 126 ? -9.939 -18.611 1.175 1.00 65.38 126 MET A C 1
ATOM 1016 O O . MET A 1 126 ? -10.540 -17.655 1.652 1.00 65.38 126 MET A O 1
ATOM 1020 N N . ILE A 1 127 ? -9.194 -18.458 0.090 1.00 61.53 127 ILE A N 1
ATOM 1021 C CA . ILE A 1 127 ? -8.937 -17.162 -0.535 1.00 61.53 127 ILE A CA 1
ATOM 1022 C C . ILE A 1 127 ? -9.832 -16.951 -1.753 1.00 61.53 127 ILE A C 1
ATOM 1024 O O . ILE A 1 127 ? -10.085 -15.805 -2.143 1.00 61.53 127 ILE A O 1
ATOM 1028 N N . THR A 1 128 ? -10.353 -18.041 -2.325 1.00 55.44 128 THR A N 1
ATOM 1029 C CA . THR A 1 128 ? -11.277 -17.971 -3.450 1.00 55.44 128 THR A CA 1
ATOM 1030 C C . THR A 1 128 ? -12.515 -17.167 -3.056 1.00 55.44 128 THR A C 1
ATOM 1032 O O . THR A 1 128 ? -13.242 -17.490 -2.118 1.00 55.44 128 THR A O 1
ATOM 1035 N N . PHE A 1 129 ? -12.747 -16.059 -3.764 1.00 51.78 129 PHE A N 1
ATOM 1036 C CA . PHE A 1 129 ? -14.067 -15.446 -3.758 1.00 51.78 129 PHE A CA 1
ATOM 1037 C C . PHE A 1 129 ? -15.015 -16.496 -4.325 1.00 51.78 129 PHE A C 1
ATOM 1039 O O . PHE A 1 129 ? -14.734 -17.023 -5.405 1.00 51.78 129 PHE A O 1
ATOM 1046 N N . ALA A 1 130 ? -16.094 -16.816 -3.604 1.00 37.88 130 ALA A N 1
ATOM 1047 C CA . ALA A 1 130 ? -17.118 -17.711 -4.123 1.00 37.88 130 ALA A CA 1
ATOM 1048 C C . ALA A 1 130 ? -17.437 -17.282 -5.567 1.00 37.88 130 ALA A C 1
ATOM 1050 O O . ALA A 1 130 ? -17.668 -16.082 -5.790 1.00 37.88 130 ALA A O 1
ATOM 1051 N N . PRO A 1 131 ? -17.370 -18.195 -6.558 1.00 34.25 131 PRO A N 1
ATOM 1052 C CA . PRO A 1 131 ? -17.724 -17.845 -7.918 1.00 34.25 131 PRO A CA 1
ATOM 1053 C C . PRO A 1 131 ? -19.120 -17.243 -7.854 1.00 34.25 131 PRO A C 1
ATOM 1055 O O . PRO A 1 131 ? -20.019 -17.810 -7.232 1.00 34.25 131 PRO A O 1
ATOM 1058 N N . THR A 1 132 ? -19.274 -16.057 -8.436 1.00 34.09 132 THR A N 1
ATOM 1059 C CA . THR A 1 132 ? -20.583 -15.448 -8.649 1.00 34.09 132 THR A CA 1
ATOM 1060 C C . THR A 1 132 ? -21.353 -16.408 -9.545 1.00 34.09 132 THR A C 1
ATOM 1062 O O . THR A 1 132 ? -21.201 -16.421 -10.765 1.00 34.09 132 THR A O 1
ATOM 1065 N N . GLY A 1 133 ? -22.081 -17.323 -8.908 1.00 27.69 133 GLY A N 1
ATOM 1066 C CA . GLY A 1 133 ? -22.917 -18.296 -9.573 1.00 27.69 133 GLY A CA 1
ATOM 1067 C C . GLY A 1 133 ? -23.962 -17.538 -10.366 1.00 27.69 133 GLY A C 1
ATOM 1068 O O . GLY A 1 133 ? -24.686 -16.735 -9.796 1.00 27.69 133 GLY A O 1
ATOM 1069 N N . SER A 1 134 ? -23.994 -17.812 -11.669 1.00 27.33 134 SER A N 1
ATOM 1070 C CA . SER A 1 134 ? -25.027 -17.440 -12.636 1.00 27.33 134 SER A CA 1
ATOM 1071 C C . SER A 1 134 ? -25.417 -15.959 -12.737 1.00 27.33 134 SER A C 1
ATOM 1073 O O . SER A 1 134 ? -25.699 -15.244 -11.787 1.00 27.33 134 SER A O 1
ATOM 1075 N N . LYS A 1 135 ? -25.516 -15.514 -13.990 1.00 37.12 135 LYS A N 1
ATOM 1076 C CA . LYS A 1 135 ? -26.292 -14.341 -14.401 1.00 37.12 135 LYS A CA 1
ATOM 1077 C C . LYS A 1 135 ? -27.606 -14.274 -13.601 1.00 37.12 135 LYS A C 1
ATOM 1079 O O . LYS A 1 135 ? -28.273 -15.294 -13.537 1.00 37.12 135 LYS A O 1
ATOM 1084 N N . THR A 1 136 ? -27.944 -13.067 -13.134 1.00 32.72 136 THR A N 1
ATOM 1085 C CA . THR A 1 136 ? -29.143 -12.606 -12.394 1.00 32.72 136 THR A CA 1
ATOM 1086 C C . THR A 1 136 ? -29.017 -12.540 -10.864 1.00 32.72 136 THR A C 1
ATOM 1088 O O . THR A 1 136 ? -28.875 -13.552 -10.200 1.00 32.72 136 THR A O 1
ATOM 1091 N N . GLU A 1 137 ? -29.150 -11.303 -10.359 1.00 33.88 137 GLU A N 1
ATOM 1092 C CA . GLU A 1 137 ? -29.202 -10.831 -8.960 1.00 33.88 137 GLU A CA 1
ATOM 1093 C C . GLU A 1 137 ? -27.863 -10.549 -8.249 1.00 33.88 137 GLU A C 1
ATOM 1095 O O . GLU A 1 137 ? -27.003 -11.397 -8.045 1.00 33.88 137 GLU A O 1
ATOM 1100 N N . ALA A 1 138 ? -27.680 -9.276 -7.881 1.00 37.44 138 ALA A N 1
ATOM 1101 C CA . ALA A 1 138 ? -26.517 -8.764 -7.170 1.00 37.44 138 ALA A CA 1
ATOM 1102 C C . ALA A 1 138 ? -26.532 -9.237 -5.708 1.00 37.44 138 ALA A C 1
ATOM 1104 O O . ALA A 1 138 ? -27.015 -8.532 -4.824 1.00 37.44 138 ALA A O 1
ATOM 1105 N N . THR A 1 139 ? -26.000 -10.429 -5.450 1.00 49.09 139 THR A N 1
ATOM 1106 C CA . THR A 1 139 ? -25.757 -10.924 -4.091 1.00 49.09 139 THR A CA 1
ATOM 1107 C C . THR A 1 139 ? -24.738 -10.032 -3.379 1.00 49.09 139 THR A C 1
ATOM 1109 O O . THR A 1 139 ? -23.677 -9.727 -3.933 1.00 49.09 139 THR A O 1
ATOM 1112 N N . SER A 1 140 ? -25.054 -9.606 -2.153 1.00 58.12 140 SER A N 1
ATOM 1113 C CA . SER A 1 140 ? -24.170 -8.804 -1.300 1.00 58.12 140 SER A CA 1
ATOM 1114 C C . SER A 1 140 ? -22.779 -9.440 -1.182 1.00 58.12 140 SER A C 1
ATOM 1116 O O . SER A 1 140 ? -22.688 -10.661 -1.039 1.00 58.12 140 SER A O 1
ATOM 1118 N N . PRO A 1 141 ? -21.685 -8.656 -1.194 1.00 70.94 141 PRO A N 1
ATOM 1119 C CA . PRO A 1 141 ? -20.344 -9.216 -1.087 1.00 70.94 141 PRO A CA 1
ATOM 1120 C C . PRO A 1 141 ? -20.188 -9.933 0.261 1.00 70.94 141 PRO A C 1
ATOM 1122 O O . PRO A 1 141 ? -20.549 -9.388 1.309 1.00 70.94 141 PRO A O 1
ATOM 1125 N N . ALA A 1 142 ? -19.678 -11.161 0.219 1.00 77.25 142 ALA A N 1
ATOM 1126 C CA . ALA A 1 142 ? -19.402 -11.987 1.388 1.00 77.25 142 ALA A CA 1
ATOM 1127 C C . ALA A 1 142 ? -17.886 -12.057 1.642 1.00 77.25 142 ALA A C 1
ATOM 1129 O O . ALA A 1 142 ? -17.113 -11.999 0.678 1.00 77.25 142 ALA A O 1
ATOM 1130 N N . PRO A 1 143 ? -17.453 -12.158 2.910 1.00 82.00 143 PRO A N 1
ATOM 1131 C CA . PRO A 1 143 ? -16.047 -12.342 3.233 1.00 82.00 143 PRO A CA 1
ATOM 1132 C C . PRO A 1 143 ? -15.535 -13.683 2.695 1.00 82.00 143 PRO A C 1
ATOM 1134 O O . PRO A 1 143 ? -16.224 -14.698 2.789 1.00 82.00 143 PRO A O 1
ATOM 1137 N N . ASN A 1 144 ? -14.318 -13.696 2.150 1.00 80.38 144 ASN A N 1
ATOM 1138 C CA . ASN A 1 144 ? -13.618 -14.953 1.874 1.00 80.38 144 ASN A CA 1
ATOM 1139 C C . ASN A 1 144 ? -13.087 -15.578 3.181 1.00 80.38 144 ASN A C 1
ATOM 1141 O O . ASN A 1 144 ? -13.110 -14.952 4.240 1.00 80.38 144 ASN A O 1
ATOM 1145 N N . GLY A 1 145 ? -12.603 -16.814 3.124 1.00 78.94 145 GLY A N 1
ATOM 1146 C CA . GLY A 1 145 ? -12.042 -17.531 4.273 1.00 78.94 145 GLY A CA 1
ATOM 1147 C C . GLY A 1 145 ? -10.879 -16.807 4.967 1.00 78.94 145 GLY A C 1
ATOM 1148 O O . GLY A 1 145 ? -10.855 -16.787 6.194 1.00 78.94 145 GLY A O 1
ATOM 1149 N N . LEU A 1 146 ? -9.980 -16.123 4.239 1.00 82.25 146 LEU A N 1
ATOM 1150 C CA . LEU A 1 146 ? -8.951 -15.274 4.872 1.00 82.25 146 LEU A CA 1
ATOM 1151 C C . LEU A 1 146 ? -9.599 -14.157 5.703 1.00 82.25 146 LEU A C 1
ATOM 1153 O O . LEU A 1 146 ? -9.230 -13.919 6.851 1.00 82.25 146 LEU A O 1
ATOM 1157 N N . GLN A 1 147 ? -10.549 -13.442 5.106 1.00 86.56 147 GLN A N 1
ATOM 1158 C CA . GLN A 1 147 ? -11.256 -12.349 5.764 1.00 86.56 147 GLN A CA 1
ATOM 1159 C C . GLN A 1 147 ? -12.020 -12.861 6.984 1.00 86.56 147 GLN A C 1
ATOM 1161 O O . GLN A 1 147 ? -11.985 -12.211 8.022 1.00 86.56 147 GLN A O 1
ATOM 1166 N N . MET A 1 148 ? -12.632 -14.043 6.889 1.00 86.50 148 MET A N 1
ATOM 1167 C CA . MET A 1 148 ? -13.281 -14.714 8.014 1.00 86.50 148 MET A CA 1
ATOM 1168 C C . MET A 1 148 ? -12.301 -15.066 9.131 1.00 86.50 148 MET A C 1
ATOM 1170 O O . MET A 1 148 ? -12.601 -14.771 10.282 1.00 86.50 148 MET A O 1
ATOM 1174 N N . ALA A 1 149 ? -11.122 -15.610 8.816 1.00 87.00 149 ALA A N 1
ATOM 1175 C CA . ALA A 1 149 ? -10.092 -15.897 9.816 1.00 87.00 149 ALA A CA 1
ATOM 1176 C C . ALA A 1 149 ? -9.642 -14.623 10.553 1.00 87.00 149 ALA A C 1
ATOM 1178 O O . ALA A 1 149 ? -9.521 -14.619 11.776 1.00 87.00 149 ALA A O 1
ATOM 1179 N N . ILE A 1 150 ? -9.473 -13.513 9.822 1.00 90.44 150 ILE A N 1
ATOM 1180 C CA . ILE A 1 150 ? -9.146 -12.202 10.405 1.00 90.44 150 ILE A CA 1
ATOM 1181 C C . ILE A 1 150 ? -10.265 -11.705 11.324 1.00 90.44 150 ILE A C 1
ATOM 1183 O O . ILE A 1 150 ? -9.998 -11.243 12.434 1.00 90.44 150 ILE A O 1
ATOM 1187 N N . ILE A 1 151 ? -11.516 -11.783 10.865 1.00 91.12 151 ILE A N 1
ATOM 1188 C CA . ILE A 1 151 ? -12.681 -11.353 11.642 1.00 91.12 151 ILE A CA 1
ATOM 1189 C C . ILE A 1 151 ? -12.795 -12.178 12.924 1.00 91.12 151 ILE A C 1
ATOM 1191 O O . ILE A 1 151 ? -12.986 -11.597 13.989 1.00 91.12 151 ILE A O 1
ATOM 1195 N N . GLU A 1 152 ? -12.652 -13.500 12.838 1.00 89.38 152 GLU A N 1
ATOM 1196 C CA . GLU A 1 152 ? -12.781 -14.392 13.990 1.00 89.38 152 GLU A CA 1
ATOM 1197 C C . GLU A 1 152 ? -11.670 -14.155 15.010 1.00 89.38 152 GLU A C 1
ATOM 1199 O O . GLU A 1 152 ? -11.952 -13.974 16.190 1.00 89.38 152 GLU A O 1
ATOM 1204 N N . HIS A 1 153 ? -10.423 -14.013 14.556 1.00 90.00 153 HIS A N 1
ATOM 1205 C CA . HIS A 1 153 ? -9.309 -13.666 15.434 1.00 90.00 153 HIS A CA 1
ATOM 1206 C C . HIS A 1 153 ? -9.569 -12.360 16.206 1.00 90.00 153 HIS A C 1
ATOM 1208 O O . HIS A 1 153 ? -9.411 -12.304 17.426 1.00 90.00 153 HIS A O 1
ATOM 1214 N N . ILE A 1 154 ? -10.050 -11.313 15.525 1.00 91.69 154 ILE A N 1
ATOM 1215 C CA . ILE A 1 154 ? -10.391 -10.033 16.164 1.00 91.69 154 ILE A CA 1
ATOM 1216 C C . ILE A 1 154 ? -11.584 -10.177 17.123 1.00 91.69 154 ILE A C 1
ATOM 1218 O O . ILE A 1 154 ? -11.590 -9.547 18.184 1.00 91.69 154 ILE A O 1
ATOM 1222 N N . ARG A 1 155 ? -12.581 -11.010 16.795 1.00 89.94 155 ARG A N 1
ATOM 1223 C CA . ARG A 1 155 ? -13.724 -11.294 17.678 1.00 89.94 155 ARG A CA 1
ATOM 1224 C C . ARG A 1 155 ? -13.282 -11.965 18.974 1.00 89.94 155 ARG A C 1
ATOM 1226 O O . ARG A 1 155 ? -13.691 -11.501 20.036 1.00 89.94 155 ARG A O 1
ATOM 1233 N N . THR A 1 156 ? -12.408 -12.966 18.902 1.00 89.00 156 THR A N 1
ATOM 1234 C CA . THR A 1 156 ? -11.840 -13.632 20.084 1.00 89.00 156 THR A CA 1
ATOM 1235 C C . THR A 1 156 ? -11.092 -12.640 20.975 1.00 89.00 156 THR A C 1
ATOM 1237 O O . THR A 1 156 ? -11.248 -12.639 22.195 1.00 89.00 156 THR A O 1
ATOM 1240 N N . LEU A 1 157 ? -10.338 -11.705 20.386 1.00 88.81 157 LEU A N 1
ATOM 1241 C CA . LEU A 1 157 ? -9.686 -10.637 21.155 1.00 88.81 157 LEU A CA 1
ATOM 1242 C C . LEU A 1 157 ? -10.698 -9.690 21.814 1.00 88.81 157 LEU A C 1
ATOM 1244 O O . LEU A 1 157 ? -10.485 -9.244 22.944 1.00 88.81 157 LEU A O 1
ATOM 1248 N N . ALA A 1 158 ? -11.811 -9.404 21.137 1.00 89.31 158 ALA A N 1
ATOM 1249 C CA . ALA A 1 158 ? -12.889 -8.571 21.663 1.00 89.31 158 ALA A CA 1
ATOM 1250 C C . ALA A 1 158 ? -13.665 -9.230 22.815 1.00 89.31 158 ALA A C 1
ATOM 1252 O O . ALA A 1 158 ? -14.359 -8.530 23.557 1.00 89.31 158 ALA A O 1
ATOM 1253 N N . GLU A 1 159 ? -13.579 -10.553 22.981 1.00 87.38 159 GLU A N 1
ATOM 1254 C CA . GLU A 1 159 ? -14.129 -11.267 24.141 1.00 87.38 159 GLU A CA 1
ATOM 1255 C C . GLU A 1 159 ? -13.319 -11.014 25.408 1.00 87.38 159 GLU A C 1
ATOM 1257 O O . GLU A 1 159 ? -13.895 -10.860 26.483 1.00 87.38 159 GLU A O 1
ATOM 1262 N N . GLN A 1 160 ? -12.001 -10.900 25.266 1.00 84.25 160 GLN A N 1
ATOM 1263 C CA . GLN A 1 160 ? -11.070 -10.741 26.381 1.00 84.25 160 GLN A CA 1
ATOM 1264 C C . GLN A 1 160 ? -10.823 -9.272 26.746 1.00 84.25 160 GLN A C 1
ATOM 1266 O O . GLN A 1 160 ? -10.459 -8.966 27.881 1.00 84.25 160 GLN A O 1
ATOM 1271 N N . LYS A 1 161 ? -10.990 -8.351 25.789 1.00 82.19 161 LYS A N 1
ATOM 1272 C CA . LYS A 1 161 ? -10.644 -6.932 25.944 1.00 82.19 161 LYS A CA 1
ATOM 1273 C C . LYS A 1 161 ? -11.812 -6.021 25.594 1.00 82.19 161 LYS A C 1
ATOM 1275 O O . LYS A 1 161 ? -12.547 -6.240 24.637 1.00 82.19 161 LYS A O 1
ATOM 1280 N N . THR A 1 162 ? -11.938 -4.929 26.345 1.00 81.94 162 THR A N 1
ATOM 1281 C CA . THR A 1 162 ? -12.936 -3.879 26.086 1.00 81.94 162 THR A CA 1
ATOM 1282 C C . THR A 1 162 ? -12.595 -3.019 24.870 1.00 81.94 162 THR A C 1
ATOM 1284 O O . THR A 1 162 ? -13.513 -2.541 24.197 1.00 81.94 162 THR A O 1
ATOM 1287 N N . VAL A 1 163 ? -11.297 -2.841 24.600 1.00 88.75 163 VAL A N 1
ATOM 1288 C CA . VAL A 1 163 ? -10.739 -2.107 23.459 1.00 88.75 163 VAL A CA 1
ATOM 1289 C C . VAL A 1 163 ? -9.862 -3.057 22.656 1.00 88.75 163 VAL A C 1
ATOM 1291 O O . VAL A 1 163 ? -8.900 -3.613 23.187 1.00 88.75 163 VAL A O 1
ATOM 1294 N N . VAL A 1 164 ? -10.170 -3.216 21.372 1.00 92.62 164 VAL A N 1
ATOM 1295 C CA . VAL A 1 164 ? -9.344 -3.983 20.437 1.00 92.62 164 VAL A CA 1
ATOM 1296 C C . VAL A 1 164 ? -8.655 -3.010 19.496 1.00 92.62 164 VAL A C 1
ATOM 1298 O O . VAL A 1 164 ? -9.311 -2.264 18.776 1.00 92.62 164 VAL A O 1
ATOM 1301 N N . GLN A 1 165 ? -7.330 -2.990 19.499 1.00 93.25 165 GLN A N 1
ATOM 1302 C CA . GLN A 1 165 ? -6.547 -2.136 18.612 1.00 93.25 165 GLN A CA 1
ATOM 1303 C C . GLN A 1 165 ? -5.370 -2.911 18.041 1.00 93.25 165 GLN A C 1
ATOM 1305 O O . GLN A 1 165 ? -4.826 -3.777 18.723 1.00 93.25 165 GLN A O 1
ATOM 1310 N N . GLY A 1 166 ? -5.014 -2.622 16.794 1.00 93.56 166 GLY A N 1
ATOM 1311 C CA . GLY A 1 166 ? -3.924 -3.309 16.120 1.00 93.56 166 GLY A CA 1
ATOM 1312 C C . GLY A 1 166 ? -3.806 -2.969 14.641 1.00 93.56 166 GLY A C 1
ATOM 1313 O O . GLY A 1 166 ? -4.597 -2.209 14.070 1.00 93.56 166 GLY A O 1
ATOM 1314 N N . LEU A 1 167 ? -2.779 -3.548 14.028 1.00 94.19 167 LEU A N 1
ATOM 1315 C CA . LEU A 1 167 ? -2.422 -3.360 12.631 1.00 94.19 167 LEU A CA 1
ATOM 1316 C C . LEU A 1 167 ? -2.829 -4.560 11.776 1.00 94.19 167 LEU A C 1
ATOM 1318 O O . LEU A 1 167 ? -2.612 -5.712 12.141 1.00 94.19 167 LEU A O 1
ATOM 1322 N N . LEU A 1 168 ? -3.377 -4.263 10.603 1.00 93.88 168 LEU A N 1
ATOM 1323 C CA . LEU A 1 168 ? -3.620 -5.193 9.512 1.00 93.88 168 LEU A CA 1
ATOM 1324 C C . LEU A 1 168 ? -2.591 -4.911 8.412 1.00 93.88 168 LEU A C 1
ATOM 1326 O O . LEU A 1 168 ? -2.726 -3.939 7.657 1.00 93.88 168 LEU A O 1
ATOM 1330 N N . VAL A 1 169 ? -1.556 -5.742 8.332 1.00 90.31 169 VAL A N 1
ATOM 1331 C CA . VAL A 1 169 ? -0.490 -5.604 7.337 1.00 90.31 169 VAL A CA 1
ATOM 1332 C C . VAL A 1 169 ? -0.771 -6.602 6.228 1.00 90.31 169 VAL A C 1
ATOM 1334 O O . VAL A 1 169 ? -0.613 -7.805 6.392 1.00 90.31 169 VAL A O 1
ATOM 1337 N N . VAL A 1 170 ? -1.283 -6.109 5.105 1.00 86.75 170 VAL A N 1
ATOM 1338 C CA . VAL A 1 170 ? -1.738 -6.949 3.992 1.00 86.75 170 VAL A CA 1
ATOM 1339 C C . VAL A 1 170 ? -1.315 -6.343 2.663 1.00 86.75 170 VAL A C 1
ATOM 1341 O O . VAL A 1 170 ? -1.508 -5.145 2.416 1.00 86.75 170 VAL A O 1
ATOM 1344 N N . ALA A 1 171 ? -0.774 -7.182 1.780 1.00 76.19 171 ALA A N 1
ATOM 1345 C CA . ALA A 1 171 ? -0.343 -6.766 0.452 1.00 76.19 171 ALA A CA 1
ATOM 1346 C C . ALA A 1 171 ? -1.433 -5.985 -0.317 1.00 76.19 171 ALA A C 1
ATOM 1348 O O . ALA A 1 171 ? -2.647 -6.188 -0.171 1.00 76.19 171 ALA A O 1
ATOM 1349 N N . THR A 1 172 ? -0.998 -5.046 -1.160 1.00 72.62 172 THR A N 1
ATOM 1350 C CA . THR A 1 172 ? -1.901 -4.273 -2.016 1.00 72.62 172 THR A CA 1
ATOM 1351 C C . THR A 1 172 ? -2.661 -5.209 -2.958 1.00 72.62 172 THR A C 1
ATOM 1353 O O . THR A 1 172 ? -2.082 -6.030 -3.656 1.00 72.62 172 THR A O 1
ATOM 1356 N N . GLY A 1 173 ? -3.989 -5.075 -2.982 1.00 66.50 173 GLY A N 1
ATOM 1357 C CA . GLY A 1 173 ? -4.860 -5.890 -3.836 1.00 66.50 173 GLY A CA 1
ATOM 1358 C C . GLY A 1 173 ? -5.685 -6.953 -3.107 1.00 66.50 173 GLY A C 1
ATOM 1359 O O . GLY A 1 173 ? -6.643 -7.445 -3.688 1.00 66.50 173 GLY A O 1
ATOM 1360 N N . LEU A 1 174 ? -5.435 -7.190 -1.814 1.00 70.88 174 LEU A N 1
ATOM 1361 C CA . LEU A 1 174 ? -6.175 -8.161 -0.986 1.00 70.88 174 LEU A CA 1
ATOM 1362 C C . LEU A 1 174 ? -7.515 -7.652 -0.418 1.00 70.88 174 LEU A C 1
ATOM 1364 O O . LEU A 1 174 ? -8.103 -8.253 0.475 1.00 70.88 174 LEU A O 1
ATOM 1368 N N . GLY A 1 175 ? -8.013 -6.517 -0.918 1.00 75.38 175 GLY A N 1
ATOM 1369 C CA . GLY A 1 175 ? -9.327 -6.000 -0.529 1.00 75.38 175 GLY A CA 1
ATOM 1370 C C . GLY A 1 175 ? -9.400 -5.360 0.863 1.00 75.38 175 GLY A C 1
ATOM 1371 O O . GLY A 1 175 ? -10.436 -5.487 1.507 1.00 75.38 175 GLY A O 1
ATOM 1372 N N . LYS A 1 176 ? -8.362 -4.627 1.306 1.00 84.81 176 LYS A N 1
ATOM 1373 C CA . LYS A 1 176 ? -8.305 -3.921 2.614 1.00 84.81 176 LYS A CA 1
ATOM 1374 C C . LYS A 1 176 ? -9.628 -3.253 3.020 1.00 84.81 176 LYS A C 1
ATOM 1376 O O . LYS A 1 176 ? -10.112 -3.466 4.121 1.00 84.81 176 LYS A O 1
ATOM 1381 N N . THR A 1 177 ? -10.245 -2.508 2.097 1.00 85.81 177 THR A N 1
ATOM 1382 C CA . THR A 1 177 ? -11.517 -1.798 2.327 1.00 85.81 177 THR A CA 1
ATOM 1383 C C . THR A 1 177 ? -12.690 -2.729 2.649 1.00 85.81 177 THR A C 1
ATOM 1385 O O . THR A 1 177 ? -13.558 -2.360 3.430 1.00 85.81 177 THR A O 1
ATOM 1388 N N . TYR A 1 178 ? -12.746 -3.921 2.044 1.00 87.06 178 TYR A N 1
ATOM 1389 C CA . TYR A 1 178 ? -13.771 -4.915 2.375 1.00 87.06 178 TYR A CA 1
ATOM 1390 C C . TYR A 1 178 ? -13.489 -5.535 3.743 1.00 87.06 178 TYR A C 1
ATOM 1392 O O . TYR A 1 178 ? -14.394 -5.611 4.567 1.00 87.06 178 TYR A O 1
ATOM 1400 N N . VAL A 1 179 ? -12.229 -5.887 4.025 1.00 89.44 179 VAL A N 1
ATOM 1401 C CA . VAL A 1 179 ? -11.837 -6.455 5.325 1.00 89.44 179 VAL A CA 1
ATOM 1402 C C . VAL A 1 179 ? -12.180 -5.497 6.466 1.00 89.44 179 VAL A C 1
ATOM 1404 O O . VAL A 1 179 ? -12.824 -5.903 7.428 1.00 89.44 179 VAL A O 1
ATOM 1407 N N . SER A 1 180 ? -11.843 -4.207 6.344 1.00 93.44 180 SER A N 1
ATOM 1408 C CA . SER A 1 180 ? -12.194 -3.216 7.367 1.00 93.44 180 SER A CA 1
ATOM 1409 C C . SER A 1 180 ? -13.694 -3.083 7.576 1.00 93.44 180 SER A C 1
ATOM 1411 O O . SER A 1 180 ? -14.142 -2.869 8.697 1.00 93.44 180 SER A O 1
ATOM 1413 N N . MET A 1 181 ? -14.477 -3.181 6.504 1.00 92.81 181 MET A N 1
ATOM 1414 C CA . MET A 1 181 ? -15.929 -3.077 6.568 1.00 92.81 181 MET A CA 1
ATOM 1415 C C . MET A 1 181 ? -16.532 -4.263 7.320 1.00 92.81 181 MET A C 1
ATOM 1417 O O . MET A 1 181 ? -17.360 -4.052 8.204 1.00 92.81 181 MET A O 1
ATOM 1421 N N . PHE A 1 182 ? -16.061 -5.481 7.035 1.00 93.25 182 PHE A N 1
ATOM 1422 C CA . PHE A 1 182 ? -16.495 -6.686 7.738 1.00 93.25 182 PHE A CA 1
ATOM 1423 C C . PHE A 1 182 ? -16.065 -6.694 9.210 1.00 93.25 182 PHE A C 1
ATOM 1425 O O . PHE A 1 182 ? -16.863 -7.050 10.072 1.00 93.25 182 PHE A O 1
ATOM 1432 N N . ILE A 1 183 ? -14.845 -6.241 9.523 1.00 94.81 183 ILE A N 1
ATOM 1433 C CA . ILE A 1 183 ? -14.384 -6.096 10.915 1.00 94.81 183 ILE A CA 1
ATOM 1434 C C . ILE A 1 183 ? -15.264 -5.088 11.666 1.00 94.81 183 ILE A C 1
ATOM 1436 O O . ILE A 1 183 ? -15.701 -5.359 12.782 1.00 94.81 183 ILE A O 1
ATOM 1440 N N . VAL A 1 184 ? -15.549 -3.929 11.062 1.00 94.94 184 VAL A N 1
ATOM 1441 C CA . VAL A 1 184 ? -16.409 -2.903 11.673 1.00 94.94 184 VAL A CA 1
ATOM 1442 C C . VAL A 1 184 ? -17.814 -3.451 11.932 1.00 94.94 184 VAL A C 1
ATOM 1444 O O . VAL A 1 184 ? -18.331 -3.279 13.032 1.00 94.94 184 VAL A O 1
ATOM 1447 N N . GLU A 1 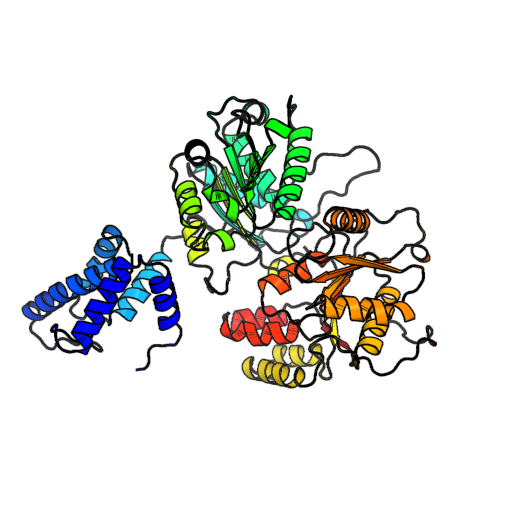185 ? -18.418 -4.151 10.969 1.00 94.06 185 GLU A N 1
ATOM 1448 C CA . GLU A 1 185 ? -19.710 -4.819 11.164 1.00 94.06 185 GLU A CA 1
ATOM 1449 C C . GLU A 1 185 ? -19.662 -5.848 12.299 1.00 94.06 185 GLU A C 1
ATOM 1451 O O . GLU A 1 185 ? -20.538 -5.830 13.164 1.00 94.06 185 GLU A O 1
ATOM 1456 N N . ALA A 1 186 ? -18.644 -6.712 12.340 1.00 92.81 186 ALA A N 1
ATOM 1457 C CA . ALA A 1 186 ? -18.492 -7.724 13.386 1.00 92.81 186 ALA A CA 1
ATOM 1458 C C . ALA A 1 186 ? -18.375 -7.096 14.786 1.00 92.81 186 ALA A C 1
ATOM 1460 O O . ALA A 1 186 ? -18.992 -7.565 15.742 1.00 92.81 186 ALA A O 1
ATOM 1461 N N . MET A 1 187 ? -17.637 -5.990 14.904 1.00 93.94 187 MET A N 1
ATOM 1462 C CA . MET A 1 187 ? -17.481 -5.273 16.171 1.00 93.94 187 MET A CA 1
ATOM 1463 C C . MET A 1 187 ? -18.757 -4.534 16.593 1.00 93.94 187 MET A C 1
ATOM 1465 O O . MET A 1 187 ? -19.085 -4.525 17.778 1.00 93.94 187 MET A O 1
ATOM 1469 N N . ILE A 1 188 ? -19.503 -3.950 15.647 1.00 92.62 188 ILE A N 1
ATOM 1470 C CA . ILE A 1 188 ? -20.796 -3.306 15.931 1.00 92.62 188 ILE A CA 1
ATOM 1471 C C . ILE A 1 188 ? -21.828 -4.350 16.365 1.00 92.62 188 ILE A C 1
ATOM 1473 O O . ILE A 1 188 ? -22.470 -4.182 17.400 1.00 92.62 188 ILE A O 1
ATOM 1477 N N . THR A 1 189 ? -21.957 -5.442 15.603 1.00 91.69 189 THR A N 1
ATOM 1478 C CA . THR A 1 189 ? -22.957 -6.503 15.831 1.00 91.69 189 THR A CA 1
ATOM 1479 C C . THR A 1 189 ? -22.783 -7.236 17.157 1.00 91.69 189 THR A C 1
ATOM 1481 O O . THR A 1 189 ? -23.759 -7.755 17.694 1.00 91.69 189 THR A O 1
ATOM 1484 N N . ARG A 1 190 ? -21.577 -7.215 17.736 1.00 88.38 190 ARG A N 1
ATOM 1485 C CA . ARG A 1 190 ? -21.312 -7.697 19.099 1.00 88.38 190 ARG A CA 1
ATOM 1486 C C . ARG A 1 190 ? -22.016 -6.864 20.179 1.00 88.38 190 ARG A C 1
ATOM 1488 O O . ARG A 1 190 ? -22.323 -7.395 21.241 1.00 88.38 190 ARG A O 1
ATOM 1495 N N . ILE A 1 191 ? -22.234 -5.572 19.937 1.00 87.25 191 ILE A N 1
ATOM 1496 C CA . ILE A 1 191 ? -22.784 -4.628 20.924 1.00 87.25 191 ILE A CA 1
ATOM 1497 C C . ILE A 1 191 ? -24.267 -4.359 20.660 1.00 87.25 191 ILE A C 1
ATOM 1499 O O . ILE A 1 191 ? -25.074 -4.363 21.588 1.00 87.25 191 ILE A O 1
ATOM 1503 N N . CYS A 1 192 ? -24.643 -4.121 19.403 1.00 88.94 192 CYS A N 1
ATOM 1504 C CA . CYS A 1 192 ? -26.023 -3.856 19.017 1.00 88.94 192 CYS A CA 1
ATOM 1505 C C . CYS A 1 192 ? -26.312 -4.299 17.577 1.00 88.94 192 CYS A C 1
ATOM 1507 O O . CYS A 1 192 ? -25.409 -4.542 16.782 1.00 88.94 192 CYS A O 1
ATOM 1509 N N . SER A 1 193 ? -27.591 -4.393 17.204 1.00 90.62 193 SER A N 1
ATOM 1510 C CA . SER A 1 193 ? -27.951 -4.712 15.819 1.00 90.62 193 SER A CA 1
ATOM 1511 C C . SER A 1 193 ? -27.534 -3.588 14.861 1.00 90.62 193 SER A C 1
ATOM 1513 O O . SER A 1 193 ? -27.633 -2.405 15.196 1.00 90.62 193 SER A O 1
ATOM 1515 N N . LEU A 1 194 ? -27.136 -3.934 13.629 1.00 89.81 194 LEU A N 1
ATOM 1516 C CA . LEU A 1 194 ? -26.784 -2.938 12.604 1.00 89.81 194 LEU A CA 1
ATOM 1517 C C . LEU A 1 194 ? -27.909 -1.925 12.362 1.00 89.81 194 LEU A C 1
ATOM 1519 O O . LEU A 1 194 ? -27.649 -0.730 12.244 1.00 89.81 194 LEU A O 1
ATOM 1523 N N . GLN A 1 195 ? -29.164 -2.383 12.348 1.00 89.25 195 GLN A N 1
ATOM 1524 C CA . GLN A 1 195 ? -30.333 -1.518 12.180 1.00 89.25 195 GLN A CA 1
ATOM 1525 C C . GLN A 1 195 ? -30.426 -0.469 13.300 1.00 89.25 195 GLN A C 1
ATOM 1527 O O . GLN A 1 195 ? -30.758 0.686 13.024 1.00 89.25 195 GLN A O 1
ATOM 1532 N N . ARG A 1 196 ? -30.116 -0.857 14.548 1.00 89.19 196 ARG A N 1
ATOM 1533 C CA . ARG A 1 196 ? -30.074 0.043 15.709 1.00 89.19 196 ARG A CA 1
ATOM 1534 C C . ARG A 1 196 ? -28.888 0.997 15.634 1.00 89.19 196 ARG A C 1
ATOM 1536 O O . ARG A 1 196 ? -29.070 2.177 15.907 1.00 89.19 196 ARG A O 1
ATOM 1543 N N . PHE A 1 197 ? -27.710 0.526 15.230 1.00 91.25 197 PHE A N 1
ATOM 1544 C CA . PHE A 1 197 ? -26.540 1.385 15.050 1.00 91.25 197 PHE A CA 1
ATOM 1545 C C . PHE A 1 197 ? -26.795 2.462 13.984 1.00 91.25 197 PHE A C 1
ATOM 1547 O O . PHE A 1 197 ? -26.653 3.656 14.251 1.00 91.25 197 PHE A O 1
ATOM 1554 N N . LEU A 1 198 ? -27.243 2.048 12.795 1.00 89.94 198 LEU A N 1
ATOM 1555 C CA . LEU A 1 198 ? -27.402 2.921 11.629 1.00 89.94 198 LEU A CA 1
ATOM 1556 C C . LEU A 1 198 ? -28.576 3.905 11.758 1.00 89.94 198 LEU A C 1
ATOM 1558 O O . LEU A 1 198 ? -28.470 5.023 11.262 1.00 89.94 198 LEU A O 1
ATOM 1562 N N . ASN A 1 199 ? -29.669 3.529 12.435 1.00 86.69 199 ASN A N 1
ATOM 1563 C CA . ASN A 1 199 ? -30.836 4.407 12.633 1.00 86.69 199 ASN A CA 1
ATOM 1564 C C . ASN A 1 199 ? -30.928 5.038 14.032 1.00 86.69 199 ASN A C 1
ATOM 1566 O O . ASN A 1 199 ? -31.857 5.804 14.289 1.00 86.69 199 ASN A O 1
ATOM 1570 N N . GLY A 1 200 ? -30.017 4.696 14.948 1.00 77.69 200 GLY A N 1
ATOM 1571 C CA . GLY A 1 200 ? -30.016 5.197 16.324 1.00 77.69 200 GLY A CA 1
ATOM 1572 C C . GLY A 1 200 ? -29.695 6.688 16.413 1.00 77.69 200 GLY A C 1
ATOM 1573 O O . GLY A 1 200 ? -29.472 7.345 15.398 1.00 77.69 200 GLY A O 1
ATOM 1574 N N . SER A 1 201 ? -29.632 7.233 17.631 1.00 65.12 201 SER A N 1
ATOM 1575 C CA . SER A 1 201 ? -29.499 8.679 17.900 1.00 65.12 201 SER A CA 1
ATOM 1576 C C . SER A 1 201 ? -28.191 9.126 18.581 1.00 65.12 201 SER A C 1
ATOM 1578 O O . SER A 1 201 ? -28.022 10.329 18.755 1.00 65.12 201 SER A O 1
ATOM 1580 N N . GLY A 1 202 ? -27.228 8.234 18.867 1.00 62.94 202 GLY A N 1
ATOM 1581 C CA . GLY A 1 202 ? -25.837 8.651 19.145 1.00 62.94 202 GLY A CA 1
ATOM 1582 C C . GLY A 1 202 ? -25.046 7.878 20.207 1.00 62.94 202 GLY A C 1
ATOM 1583 O O . GLY A 1 202 ? -23.823 7.987 20.195 1.00 62.94 202 GLY A O 1
ATOM 1584 N N . ASP A 1 203 ? -25.685 7.082 21.072 1.00 71.44 203 ASP A N 1
ATOM 1585 C CA . ASP A 1 203 ? -25.001 6.434 22.215 1.00 71.44 203 ASP A CA 1
ATOM 1586 C C . ASP A 1 203 ? -23.993 5.345 21.815 1.00 71.44 203 ASP A C 1
ATOM 1588 O O . ASP A 1 203 ? -22.958 5.166 22.464 1.00 71.44 203 ASP A O 1
ATOM 1592 N N . GLU A 1 204 ? -24.264 4.657 20.705 1.00 81.00 204 GLU A N 1
ATOM 1593 C CA . GLU A 1 204 ? -23.392 3.626 20.123 1.00 81.00 204 GLU A CA 1
ATOM 1594 C C . GLU A 1 204 ? -22.149 4.233 19.430 1.00 81.00 204 GLU A C 1
ATOM 1596 O O . GLU A 1 204 ? -21.237 3.516 19.014 1.00 81.00 204 GLU A O 1
ATOM 1601 N N . GLY A 1 205 ? -22.113 5.568 19.326 1.00 89.38 205 GLY A N 1
ATOM 1602 C CA . GLY A 1 205 ? -21.062 6.379 18.727 1.00 89.38 205 GLY A CA 1
ATOM 1603 C C . GLY A 1 205 ? -20.904 6.238 17.217 1.00 89.38 205 GLY A C 1
ATOM 1604 O O . GLY A 1 205 ? -21.845 5.881 16.508 1.00 89.38 205 GLY A O 1
ATOM 1605 N N . VAL A 1 206 ? -19.723 6.600 16.709 1.00 93.19 206 VAL A N 1
ATOM 1606 C CA . VAL A 1 206 ? -19.456 6.679 15.263 1.00 93.19 206 VAL A CA 1
ATOM 1607 C C . VAL A 1 206 ? -18.235 5.870 14.831 1.00 93.19 206 VAL A C 1
ATOM 1609 O O . VAL A 1 206 ? -17.293 5.652 15.603 1.00 93.19 206 VAL A O 1
ATOM 1612 N N . VAL A 1 207 ? -18.256 5.464 13.562 1.00 96.12 207 VAL A N 1
ATOM 1613 C CA . VAL A 1 207 ? -17.110 4.939 12.820 1.00 96.12 207 VAL A CA 1
ATOM 1614 C C . VAL A 1 207 ? -16.409 6.100 12.121 1.00 96.12 207 VAL A C 1
ATOM 1616 O O . VAL A 1 207 ? -17.030 6.818 11.337 1.00 96.12 207 VAL A O 1
ATOM 1619 N N . LEU A 1 208 ? -15.113 6.260 12.367 1.00 96.19 208 LEU A N 1
ATOM 1620 C CA . LEU A 1 208 ? -14.254 7.210 11.674 1.00 96.19 208 LEU A CA 1
ATOM 1621 C C . LEU A 1 208 ? -13.311 6.464 10.727 1.00 96.19 208 LEU A C 1
ATOM 1623 O O . LEU A 1 208 ? -12.444 5.713 11.165 1.00 96.19 208 LEU A O 1
ATOM 1627 N N . PHE A 1 209 ? -13.472 6.680 9.426 1.00 96.56 209 PHE A N 1
ATOM 1628 C CA . PHE A 1 209 ? -12.632 6.105 8.382 1.00 96.56 209 PHE A CA 1
ATOM 1629 C C . PHE A 1 209 ? -11.675 7.176 7.843 1.00 96.56 209 PHE A C 1
ATOM 1631 O O . PHE A 1 209 ? -12.093 8.118 7.165 1.00 96.56 209 PHE A O 1
ATOM 1638 N N . VAL A 1 210 ? -10.390 7.045 8.158 1.00 94.88 210 VAL A N 1
ATOM 1639 C CA . VAL A 1 210 ? -9.341 8.026 7.859 1.00 94.88 210 VAL A CA 1
ATOM 1640 C C . VAL A 1 210 ? -8.504 7.552 6.676 1.00 94.88 210 VAL A C 1
ATOM 1642 O O . VAL A 1 210 ? -8.037 6.415 6.653 1.00 94.88 210 VAL A O 1
ATOM 1645 N N . VAL A 1 211 ? -8.310 8.425 5.684 1.00 92.12 211 VAL A N 1
ATOM 1646 C CA . VAL A 1 211 ? -7.562 8.112 4.453 1.00 92.12 211 VAL A CA 1
ATOM 1647 C C . VAL A 1 211 ? -6.674 9.267 4.002 1.00 92.12 211 VAL A C 1
ATOM 1649 O O . VAL A 1 211 ? -6.844 10.412 4.417 1.00 92.12 211 VAL A O 1
ATOM 1652 N N . ASN A 1 212 ? -5.745 8.996 3.085 1.00 86.12 212 ASN A N 1
ATOM 1653 C CA . ASN A 1 212 ? -4.826 10.015 2.569 1.00 86.12 212 ASN A CA 1
ATOM 1654 C C . ASN A 1 212 ? -5.378 10.833 1.381 1.00 86.12 212 ASN A C 1
ATOM 1656 O O . ASN A 1 212 ? -4.958 11.962 1.153 1.00 86.12 212 ASN A O 1
ATOM 1660 N N . SER A 1 213 ? -6.340 10.300 0.619 1.00 82.38 213 SER A N 1
ATOM 1661 C CA . SER A 1 213 ? -6.811 10.922 -0.629 1.00 82.38 213 SER A CA 1
ATOM 1662 C C . SER A 1 213 ? -8.333 11.019 -0.702 1.00 82.38 213 SER A C 1
ATOM 1664 O O . SER A 1 213 ? -9.043 10.082 -0.340 1.00 82.38 213 SER A O 1
ATOM 1666 N N . VAL A 1 214 ? -8.833 12.133 -1.257 1.00 82.00 214 VAL A N 1
ATOM 1667 C CA . VAL A 1 214 ? -10.262 12.365 -1.571 1.00 82.00 214 VAL A CA 1
ATOM 1668 C C . VAL A 1 214 ? -10.840 11.216 -2.383 1.00 82.00 214 VAL A C 1
ATOM 1670 O O . VAL A 1 214 ? -11.999 10.842 -2.224 1.00 82.00 214 VAL A O 1
ATOM 1673 N N . MET A 1 215 ? -10.025 10.648 -3.261 1.00 76.12 215 MET A N 1
ATOM 1674 C CA . MET A 1 215 ? -10.476 9.618 -4.170 1.00 76.12 215 MET A CA 1
ATOM 1675 C C . MET A 1 215 ? -10.679 8.275 -3.451 1.00 76.12 215 MET A C 1
ATOM 1677 O O . MET A 1 215 ? -11.749 7.685 -3.584 1.00 76.12 215 MET A O 1
ATOM 1681 N N . ILE A 1 216 ? -9.735 7.875 -2.583 1.00 80.06 216 ILE A N 1
ATOM 1682 C CA . ILE A 1 216 ? -9.885 6.718 -1.673 1.00 80.06 216 ILE A CA 1
ATOM 1683 C C . ILE A 1 216 ? -11.112 6.905 -0.792 1.00 80.06 216 ILE A C 1
ATOM 1685 O O . ILE A 1 216 ? -11.910 5.985 -0.649 1.00 80.06 216 ILE A O 1
ATOM 1689 N N . ARG A 1 217 ? -11.275 8.111 -0.235 1.00 89.81 217 ARG A N 1
ATOM 1690 C CA . ARG A 1 217 ? -12.391 8.464 0.644 1.00 89.81 217 ARG A CA 1
ATOM 1691 C C . ARG A 1 217 ? -13.724 8.184 -0.037 1.00 89.81 217 ARG A C 1
ATOM 1693 O O . ARG A 1 217 ? -14.546 7.457 0.504 1.00 89.81 217 ARG A O 1
ATOM 1700 N N . ASN A 1 218 ? -13.906 8.722 -1.242 1.00 85.38 218 ASN A N 1
ATOM 1701 C CA . ASN A 1 218 ? -15.143 8.563 -1.997 1.00 85.38 218 ASN A CA 1
ATOM 1702 C C . ASN A 1 218 ? -15.369 7.094 -2.408 1.00 85.38 218 ASN A C 1
ATOM 1704 O O . ASN A 1 218 ? -16.491 6.610 -2.327 1.00 85.38 218 ASN A O 1
ATOM 1708 N N . GLN A 1 219 ? -14.318 6.354 -2.787 1.00 81.62 219 GLN A N 1
ATOM 1709 C CA . GLN A 1 219 ? -14.448 4.922 -3.091 1.00 81.62 219 GLN A CA 1
ATOM 1710 C C . GLN A 1 219 ? -14.835 4.088 -1.866 1.00 81.62 219 GLN A C 1
ATOM 1712 O O . GLN A 1 219 ? -15.683 3.201 -1.969 1.00 81.62 219 GLN A O 1
ATOM 1717 N N . ALA A 1 220 ? -14.213 4.350 -0.716 1.00 88.75 220 ALA A N 1
ATOM 1718 C CA . ALA A 1 220 ? -14.542 3.687 0.538 1.00 88.75 220 ALA A CA 1
ATOM 1719 C C . ALA A 1 220 ? -15.979 4.017 0.956 1.00 88.75 220 ALA A C 1
ATOM 1721 O O . ALA A 1 220 ? -16.746 3.100 1.235 1.00 88.75 220 ALA A O 1
ATOM 1722 N N . HIS A 1 221 ? -16.365 5.294 0.885 1.00 92.06 221 HIS A N 1
ATOM 1723 C CA . HIS A 1 221 ? -17.733 5.754 1.109 1.00 92.06 221 HIS A CA 1
ATOM 1724 C C . HIS A 1 221 ? -18.739 4.972 0.260 1.00 92.06 221 HIS A C 1
ATOM 1726 O O . HIS A 1 221 ? -19.660 4.374 0.808 1.00 92.06 221 HIS A O 1
ATOM 1732 N N . ASP A 1 222 ? -18.538 4.905 -1.058 1.00 88.06 222 ASP A N 1
ATOM 1733 C CA . ASP A 1 222 ? -19.477 4.236 -1.961 1.00 88.06 222 ASP A CA 1
ATOM 1734 C C . ASP A 1 222 ? -19.573 2.728 -1.691 1.00 88.06 222 ASP A C 1
ATOM 1736 O O . ASP A 1 222 ? -20.660 2.154 -1.779 1.00 88.06 222 ASP A O 1
ATOM 1740 N N . LYS A 1 223 ? -18.456 2.075 -1.342 1.00 88.56 223 LYS A N 1
ATOM 1741 C CA . LYS A 1 223 ? -18.437 0.647 -0.985 1.00 88.56 223 LYS A CA 1
ATOM 1742 C C . LYS A 1 223 ? -19.192 0.377 0.312 1.00 88.56 223 LYS A C 1
ATOM 1744 O O . LYS A 1 223 ? -20.063 -0.488 0.323 1.00 88.56 223 LYS A O 1
ATOM 1749 N N . TYR A 1 224 ? -18.896 1.138 1.363 1.00 92.75 224 TYR A N 1
ATOM 1750 C CA . TYR A 1 224 ? -19.579 1.036 2.652 1.00 92.75 224 TYR A CA 1
ATOM 1751 C C . TYR A 1 224 ? -21.074 1.319 2.500 1.00 92.75 224 TYR A C 1
ATOM 1753 O O . TYR A 1 224 ? -21.902 0.528 2.945 1.00 92.75 224 TYR A O 1
ATOM 1761 N N . LEU A 1 225 ? -21.428 2.406 1.811 1.00 91.50 225 LEU A N 1
ATOM 1762 C CA . LEU A 1 225 ? -22.814 2.790 1.581 1.00 91.50 225 LEU A CA 1
ATOM 1763 C C . LEU A 1 225 ? -23.590 1.679 0.867 1.00 91.50 225 LEU A C 1
ATOM 1765 O O . LEU A 1 225 ? -24.653 1.281 1.342 1.00 91.50 225 LEU A O 1
ATOM 1769 N N . ARG A 1 226 ? -23.063 1.144 -0.244 1.00 89.56 226 ARG A N 1
ATOM 1770 C CA . ARG A 1 226 ? -23.711 0.043 -0.980 1.00 89.56 226 ARG A CA 1
ATOM 1771 C C . ARG A 1 226 ? -23.874 -1.194 -0.107 1.00 89.56 226 ARG A C 1
ATOM 1773 O O . ARG A 1 226 ? -24.959 -1.763 -0.064 1.00 89.56 226 ARG A O 1
ATOM 1780 N N . TYR A 1 227 ? -22.820 -1.573 0.605 1.00 90.00 227 TYR A N 1
ATOM 1781 C CA . TYR A 1 227 ? -22.814 -2.759 1.446 1.00 90.00 227 TYR A CA 1
ATOM 1782 C C . TYR A 1 227 ? -23.846 -2.707 2.576 1.00 90.00 227 TYR A C 1
ATOM 1784 O O . TYR A 1 227 ? -24.665 -3.614 2.719 1.00 90.00 227 TYR A O 1
ATOM 1792 N N . PHE A 1 228 ? -23.841 -1.628 3.362 1.00 90.50 228 PHE A N 1
ATOM 1793 C CA . PHE A 1 228 ? -24.767 -1.482 4.481 1.00 90.50 228 PHE A CA 1
ATOM 1794 C C . PHE A 1 228 ? -26.204 -1.236 4.009 1.00 90.50 228 PHE A C 1
ATOM 1796 O O . PHE A 1 228 ? -27.130 -1.699 4.667 1.00 90.50 228 PHE A O 1
ATOM 1803 N N . SER A 1 229 ? -26.410 -0.597 2.850 1.00 89.56 229 SER A N 1
ATOM 1804 C CA . SER A 1 229 ? -27.754 -0.416 2.269 1.00 89.56 229 SER A CA 1
ATOM 1805 C C . SER A 1 229 ? -28.393 -1.727 1.811 1.00 89.56 229 SER A C 1
ATOM 1807 O O . SER A 1 229 ? -29.612 -1.851 1.846 1.00 89.56 229 SER A O 1
ATOM 1809 N N . GLN A 1 230 ? -27.592 -2.717 1.407 1.00 87.56 230 GLN A N 1
ATOM 1810 C CA . GLN A 1 230 ? -28.091 -4.056 1.074 1.00 87.56 230 GLN A CA 1
ATOM 1811 C C . GLN A 1 230 ? -28.473 -4.874 2.317 1.00 87.56 230 GLN A C 1
ATOM 1813 O O . GLN A 1 230 ? -29.275 -5.796 2.218 1.00 87.56 230 GLN A O 1
ATOM 1818 N N . ARG A 1 231 ? -27.896 -4.557 3.484 1.00 85.44 231 ARG A N 1
ATOM 1819 C CA . ARG A 1 231 ? -28.107 -5.293 4.744 1.00 85.44 231 ARG A CA 1
ATOM 1820 C C . ARG A 1 231 ? -29.125 -4.648 5.678 1.00 85.44 231 ARG A C 1
ATOM 1822 O O . ARG A 1 231 ? -29.720 -5.339 6.499 1.00 85.44 231 ARG A O 1
ATOM 1829 N N . CYS A 1 232 ? -29.292 -3.332 5.613 1.00 85.50 232 CYS A N 1
ATOM 1830 C CA . CYS A 1 232 ? -30.128 -2.574 6.536 1.00 85.50 232 CYS A CA 1
ATOM 1831 C C . CYS A 1 232 ? -30.924 -1.506 5.796 1.00 85.50 232 CYS A C 1
ATOM 1833 O O . CYS A 1 232 ? -30.385 -0.744 4.992 1.00 85.50 232 CYS A O 1
ATOM 1835 N N . HIS A 1 233 ? -32.210 -1.402 6.127 1.00 85.75 233 HIS A N 1
ATOM 1836 C CA . HIS A 1 233 ? -33.047 -0.340 5.593 1.00 85.75 233 HIS A CA 1
ATOM 1837 C C . HIS A 1 233 ? -32.748 0.974 6.323 1.00 85.75 233 HIS A C 1
ATOM 1839 O O . HIS A 1 233 ? -32.896 1.069 7.546 1.00 85.75 233 HIS A O 1
ATOM 1845 N N . MET A 1 234 ? -32.354 1.994 5.566 1.00 85.44 234 MET A N 1
ATOM 1846 C CA . MET A 1 234 ? -32.028 3.327 6.066 1.00 85.44 234 MET A CA 1
ATOM 1847 C C . MET A 1 234 ? -32.881 4.360 5.338 1.00 85.44 234 MET A C 1
ATOM 1849 O O . MET A 1 234 ? -32.919 4.368 4.111 1.00 85.44 234 MET A O 1
ATOM 1853 N N . LYS A 1 235 ? -33.530 5.259 6.089 1.00 78.38 235 LYS A N 1
ATOM 1854 C CA . LYS A 1 235 ? -34.390 6.301 5.499 1.00 78.38 235 LYS A CA 1
ATOM 1855 C C . LYS A 1 235 ? -33.592 7.288 4.640 1.00 78.38 235 LYS A C 1
ATOM 1857 O O . LYS A 1 235 ? -33.988 7.565 3.518 1.00 78.38 235 LYS A O 1
ATOM 1862 N N . ASN A 1 236 ? -32.458 7.770 5.159 1.00 84.50 236 ASN A N 1
ATOM 1863 C CA . ASN A 1 236 ? -31.581 8.738 4.490 1.00 84.50 236 ASN A CA 1
ATOM 1864 C C . ASN A 1 236 ? -30.114 8.274 4.551 1.00 84.50 236 ASN A C 1
ATOM 1866 O O . ASN A 1 236 ? -29.361 8.740 5.407 1.00 84.50 236 ASN A O 1
ATOM 1870 N N . PRO A 1 237 ? -29.666 7.377 3.656 1.00 86.25 237 PRO A N 1
ATOM 1871 C CA . PRO A 1 237 ? -28.306 6.834 3.710 1.00 86.25 237 PRO A CA 1
ATOM 1872 C C . PRO A 1 237 ? -27.204 7.909 3.641 1.00 86.25 237 PRO A C 1
ATOM 1874 O O . PRO A 1 237 ? -26.204 7.816 4.346 1.00 86.25 237 PRO A O 1
ATOM 1877 N N . ASN A 1 238 ? -27.422 8.984 2.878 1.00 85.25 238 ASN A N 1
ATOM 1878 C CA . ASN A 1 238 ? -26.471 10.098 2.750 1.00 85.25 238 ASN A CA 1
ATOM 1879 C C . ASN A 1 238 ? -26.338 10.960 4.021 1.00 85.25 238 ASN A C 1
ATOM 1881 O O . ASN A 1 238 ? -25.418 11.762 4.111 1.00 85.25 238 ASN A O 1
ATOM 1885 N N . GLU A 1 239 ? -27.254 10.842 4.988 1.00 86.06 239 GLU A N 1
ATOM 1886 C CA . GLU A 1 239 ? -27.106 11.481 6.305 1.00 86.06 239 GLU A CA 1
ATOM 1887 C C . GLU A 1 239 ? -26.346 10.584 7.290 1.00 86.06 239 GLU A C 1
ATOM 1889 O O . GLU A 1 239 ? -25.781 11.087 8.259 1.00 86.06 239 GLU A O 1
ATOM 1894 N N . VAL A 1 240 ? -26.334 9.270 7.041 1.00 88.88 240 VAL A N 1
ATOM 1895 C CA . VAL A 1 240 ? -25.679 8.251 7.874 1.00 88.88 240 VAL A CA 1
ATOM 1896 C C . VAL A 1 240 ? -24.206 8.097 7.487 1.00 88.88 240 VAL A C 1
ATOM 1898 O O . VAL A 1 240 ? -23.346 7.994 8.366 1.00 88.88 240 VAL A O 1
ATOM 1901 N N . PHE A 1 241 ? -23.912 8.117 6.183 1.00 92.12 241 PHE A N 1
ATOM 1902 C CA . PHE A 1 241 ? -22.565 8.053 5.617 1.00 92.12 241 PHE A CA 1
ATOM 1903 C C . PHE A 1 241 ? -22.140 9.453 5.167 1.00 92.12 241 PHE A C 1
ATOM 1905 O O . PHE A 1 241 ? -22.705 9.999 4.223 1.00 92.12 241 PHE A O 1
ATOM 1912 N N . LEU A 1 242 ? -21.154 10.049 5.845 1.00 90.94 242 LEU A N 1
ATOM 1913 C CA . LEU A 1 242 ? -20.716 11.420 5.571 1.00 90.94 242 LEU A CA 1
ATOM 1914 C C . LEU A 1 242 ? -19.271 11.480 5.094 1.00 90.94 242 LEU A C 1
ATOM 1916 O O . LEU A 1 242 ? -18.375 10.894 5.693 1.00 90.94 242 LEU A O 1
ATOM 1920 N N . ASN A 1 243 ? -19.035 12.281 4.060 1.00 90.38 243 ASN A N 1
ATOM 1921 C CA . ASN A 1 243 ? -17.700 12.690 3.642 1.00 90.38 243 ASN A CA 1
ATOM 1922 C C . ASN A 1 243 ? -17.383 14.065 4.233 1.00 90.38 243 ASN A C 1
ATOM 1924 O O . ASN A 1 243 ? -18.088 15.029 3.944 1.00 90.38 243 ASN A O 1
ATOM 1928 N N . VAL A 1 244 ? -16.300 14.173 5.001 1.00 87.44 244 VAL A N 1
ATOM 1929 C CA . VAL A 1 244 ? -15.841 15.439 5.589 1.00 87.44 244 VAL A CA 1
ATOM 1930 C C . VAL A 1 244 ? -14.576 15.912 4.872 1.00 87.44 244 VAL A C 1
ATOM 1932 O O . VAL A 1 244 ? -13.685 15.123 4.537 1.00 87.44 244 VAL A O 1
ATOM 1935 N N . GLU A 1 245 ? -14.505 17.214 4.598 1.00 84.38 245 GLU A N 1
ATOM 1936 C CA . GLU A 1 245 ? -13.377 17.864 3.925 1.00 84.38 245 GLU A CA 1
ATOM 1937 C C . GLU A 1 245 ? -13.173 19.276 4.474 1.00 84.38 245 GLU A C 1
ATOM 1939 O O . GLU A 1 245 ? -14.137 20.032 4.616 1.00 84.38 245 GLU A O 1
ATOM 1944 N N . ALA A 1 246 ? -11.923 19.644 4.751 1.00 76.44 246 ALA A N 1
ATOM 1945 C CA . ALA A 1 246 ? -11.590 20.994 5.191 1.00 76.44 246 ALA A CA 1
ATOM 1946 C C . ALA A 1 246 ? -12.006 22.029 4.127 1.00 76.44 246 ALA A C 1
ATOM 1948 O O . ALA A 1 246 ? -11.810 21.819 2.930 1.00 76.44 246 ALA A O 1
ATOM 1949 N N . GLY A 1 247 ? -12.608 23.140 4.561 1.00 68.62 247 GLY A N 1
ATOM 1950 C CA . GLY A 1 247 ? -13.063 24.220 3.676 1.00 68.62 247 GLY A CA 1
ATOM 1951 C C . GLY A 1 247 ? -14.414 23.989 2.984 1.00 68.62 247 GLY A C 1
ATOM 1952 O O . GLY A 1 247 ? -14.944 24.921 2.383 1.00 68.62 247 GLY A O 1
ATOM 1953 N N . LYS A 1 248 ? -15.026 22.800 3.095 1.00 74.94 248 LYS A N 1
ATOM 1954 C CA . LYS A 1 248 ? -16.415 22.571 2.659 1.00 74.94 248 LYS A CA 1
ATOM 1955 C C . LYS A 1 248 ? -17.360 22.672 3.851 1.00 74.94 248 LYS A C 1
ATOM 1957 O O . LYS A 1 248 ? -17.091 22.084 4.897 1.00 74.94 248 LYS A O 1
ATOM 1962 N N . LYS A 1 249 ? -18.497 23.363 3.684 1.00 62.78 249 LYS A N 1
ATOM 1963 C CA . LYS A 1 249 ? -19.598 23.379 4.667 1.00 62.78 249 LYS A CA 1
ATOM 1964 C C . LYS A 1 249 ? -20.249 21.993 4.737 1.00 62.78 249 LYS A C 1
ATOM 1966 O O . LYS A 1 249 ? -21.302 21.761 4.156 1.00 62.78 249 LYS A O 1
ATOM 1971 N N . THR A 1 250 ? -19.596 21.057 5.415 1.00 65.31 250 THR A N 1
ATOM 1972 C CA . THR A 1 250 ? -20.183 19.758 5.745 1.00 65.31 250 THR A CA 1
ATOM 1973 C C . THR A 1 250 ? -20.910 19.926 7.069 1.00 65.31 250 THR A C 1
ATOM 1975 O O . THR A 1 250 ? -20.275 20.157 8.095 1.00 65.31 250 THR A O 1
ATOM 1978 N N . VAL A 1 251 ? -22.241 19.864 7.053 1.00 66.50 251 VAL A N 1
ATOM 1979 C CA . VAL A 1 251 ? -23.032 19.922 8.286 1.00 66.50 251 VAL A CA 1
ATOM 1980 C C . VAL A 1 251 ? -22.947 18.554 8.954 1.00 66.50 251 VAL A C 1
ATOM 1982 O O . VAL A 1 251 ? -23.534 17.585 8.476 1.00 66.50 251 VAL A O 1
ATOM 1985 N N . LEU A 1 252 ? -22.192 18.470 10.048 1.00 70.19 252 LEU A N 1
ATOM 1986 C CA . LEU A 1 252 ? -22.170 17.288 10.905 1.00 70.19 252 LEU A CA 1
ATOM 1987 C C . LEU A 1 252 ? -23.513 17.210 11.637 1.00 70.19 252 LEU A C 1
ATOM 1989 O O . LEU A 1 252 ? -23.743 17.920 12.613 1.00 70.19 252 LEU A O 1
ATOM 1993 N N . ASN A 1 253 ? -24.426 16.394 11.117 1.00 70.94 253 ASN A N 1
ATOM 1994 C CA . ASN A 1 253 ? -25.718 16.146 11.748 1.00 70.94 253 ASN A CA 1
ATOM 1995 C C . ASN A 1 253 ? -25.598 15.030 12.809 1.00 70.94 253 ASN A C 1
ATOM 1997 O O . ASN A 1 253 ? -24.654 14.241 12.813 1.00 70.94 253 ASN A O 1
ATOM 2001 N N . SER A 1 254 ? -26.580 14.930 13.706 1.00 75.06 254 SER A N 1
ATOM 2002 C CA . SER A 1 254 ? -26.619 13.906 14.765 1.00 75.06 254 SER A CA 1
ATOM 2003 C C . SER A 1 254 ? -26.858 12.471 14.256 1.00 75.06 254 SER A C 1
ATOM 2005 O O . SER A 1 254 ? -26.709 11.504 15.014 1.00 75.06 254 SER A O 1
ATOM 2007 N N . ARG A 1 255 ? -27.214 12.309 12.973 1.00 82.94 255 ARG A N 1
ATOM 2008 C CA . ARG A 1 255 ? -27.504 11.021 12.320 1.00 82.94 255 ARG A CA 1
ATOM 2009 C C . ARG A 1 255 ? -26.274 10.354 11.709 1.00 82.94 255 ARG A C 1
ATOM 2011 O O . ARG A 1 255 ? -26.343 9.169 11.404 1.00 82.94 255 ARG A O 1
ATOM 2018 N N . ALA A 1 256 ? -25.158 11.065 11.573 1.00 87.62 256 ALA A N 1
ATOM 2019 C CA . ALA A 1 256 ? -23.919 10.518 11.036 1.00 87.62 256 ALA A CA 1
ATOM 2020 C C . ALA A 1 256 ? -23.431 9.315 11.861 1.00 87.62 256 ALA A C 1
ATOM 2022 O O . ALA A 1 256 ? -23.242 9.424 13.074 1.00 87.62 256 ALA A O 1
ATOM 2023 N N . ARG A 1 257 ? -23.206 8.168 11.215 1.00 91.81 257 ARG A N 1
ATOM 2024 C CA . ARG A 1 257 ? -22.690 6.946 11.864 1.00 91.81 257 ARG A CA 1
ATOM 2025 C C . ARG A 1 257 ? -21.377 6.471 11.280 1.00 91.81 257 ARG A C 1
ATOM 2027 O O . ARG A 1 257 ? -20.568 5.921 12.019 1.00 91.81 257 ARG A O 1
ATOM 2034 N N . VAL A 1 258 ? -21.146 6.714 9.994 1.00 94.25 258 VAL A N 1
ATOM 2035 C CA . VAL A 1 258 ? -19.891 6.372 9.325 1.00 94.25 258 VAL A CA 1
ATOM 2036 C C . VAL A 1 258 ? -19.356 7.615 8.633 1.00 94.25 258 VAL A C 1
ATOM 2038 O O . VAL A 1 258 ? -19.974 8.151 7.716 1.00 94.25 258 VAL A O 1
ATOM 2041 N N . ILE A 1 259 ? -18.214 8.098 9.103 1.00 94.38 259 ILE A N 1
ATOM 2042 C CA . ILE A 1 259 ? -17.630 9.365 8.678 1.00 94.38 259 ILE A CA 1
ATOM 2043 C C . ILE A 1 259 ? -16.303 9.084 7.999 1.00 94.38 259 ILE A C 1
ATOM 2045 O O . ILE A 1 259 ? -15.389 8.533 8.604 1.00 94.38 259 ILE A O 1
ATOM 2049 N N . PHE A 1 260 ? -16.188 9.504 6.747 1.00 95.12 260 PHE A N 1
ATOM 2050 C CA . PHE A 1 260 ? -14.976 9.390 5.958 1.00 95.12 260 PHE A CA 1
ATOM 2051 C C . PHE A 1 260 ? -14.264 10.734 5.939 1.00 95.12 260 PHE A C 1
ATOM 2053 O O . PHE A 1 260 ? -14.834 11.757 5.549 1.00 95.12 260 PHE A O 1
ATOM 2060 N N . VAL A 1 261 ? -13.001 10.737 6.341 1.00 93.81 261 VAL A N 1
ATOM 2061 C CA . VAL A 1 261 ? -12.214 11.954 6.520 1.00 93.81 261 VAL A CA 1
ATOM 2062 C C . VAL A 1 261 ? -10.808 11.767 5.966 1.00 93.81 261 VAL A C 1
ATOM 2064 O O . VAL A 1 261 ? -10.273 10.661 5.912 1.00 93.81 261 VAL A O 1
ATOM 2067 N N . LEU A 1 262 ? -10.199 12.863 5.524 1.00 92.12 262 LEU A N 1
ATOM 2068 C CA . LEU A 1 262 ? -8.785 12.858 5.165 1.00 92.12 262 LEU A CA 1
ATOM 2069 C C . LEU A 1 262 ? -7.929 13.035 6.419 1.00 92.12 262 LEU A C 1
ATOM 2071 O O . LEU A 1 262 ? -8.316 13.812 7.290 1.00 92.12 262 LEU A O 1
ATOM 2075 N N . PHE A 1 263 ? -6.722 12.465 6.465 1.00 88.62 263 PHE A N 1
ATOM 2076 C CA . PHE A 1 263 ? -5.748 12.772 7.528 1.00 88.62 263 PHE A CA 1
ATOM 2077 C C . PHE A 1 263 ? -5.601 14.288 7.732 1.00 88.62 263 PHE A C 1
ATOM 2079 O O . PHE A 1 263 ? -5.724 14.803 8.841 1.00 88.62 263 PHE A O 1
ATOM 2086 N N . GLN A 1 264 ? -5.486 15.033 6.630 1.00 85.31 264 GLN A N 1
ATOM 2087 C CA . GLN A 1 264 ? -5.388 16.491 6.649 1.00 85.31 264 GLN A CA 1
ATOM 2088 C C . GLN A 1 264 ? -6.628 17.232 7.146 1.00 85.31 264 GLN A C 1
ATOM 2090 O O . GLN A 1 264 ? -6.529 18.413 7.436 1.00 85.31 264 GLN A O 1
ATOM 2095 N N . THR A 1 265 ? -7.783 16.580 7.238 1.00 88.38 265 THR A N 1
ATOM 2096 C CA . THR A 1 265 ? -9.052 17.159 7.705 1.00 88.38 265 THR A CA 1
ATOM 2097 C C . THR A 1 265 ? -9.335 16.812 9.174 1.00 88.38 265 THR A C 1
ATOM 2099 O O . THR A 1 265 ? -10.248 17.374 9.762 1.00 88.38 265 THR A O 1
ATOM 2102 N N . MET A 1 266 ? -8.522 15.969 9.818 1.00 84.88 266 MET A N 1
ATOM 2103 C CA . MET A 1 266 ? -8.715 15.596 11.229 1.00 84.88 266 MET A CA 1
ATOM 2104 C C . MET A 1 266 ? -8.785 16.807 12.173 1.00 84.88 266 MET A C 1
ATOM 2106 O O . MET A 1 266 ? -9.611 16.831 13.076 1.00 84.88 266 MET A O 1
ATOM 2110 N N . HIS A 1 267 ? -7.981 17.844 11.916 1.00 80.56 267 HIS A N 1
ATOM 2111 C CA . HIS A 1 267 ? -7.915 19.053 12.745 1.00 80.56 267 HIS A CA 1
ATOM 2112 C C . HIS A 1 267 ? -9.188 19.919 12.732 1.00 80.56 267 HIS A C 1
ATOM 2114 O O . HIS A 1 267 ? -9.335 20.775 13.597 1.00 80.56 267 HIS A O 1
ATOM 2120 N N . VAL A 1 268 ? -10.090 19.736 11.757 1.00 79.44 268 VAL A N 1
ATOM 2121 C CA . VAL A 1 268 ? -11.370 20.472 11.705 1.00 79.44 268 VAL A CA 1
ATOM 2122 C C . VAL A 1 268 ? -12.533 19.679 12.301 1.00 79.44 268 VAL A C 1
ATOM 2124 O O . VAL A 1 268 ? -13.665 20.161 12.296 1.00 79.44 268 VAL A O 1
ATOM 2127 N N . LEU A 1 269 ? -12.291 18.453 12.777 1.00 84.06 269 LEU A N 1
ATOM 2128 C CA . LEU A 1 269 ? -13.331 17.665 13.426 1.00 84.06 269 LEU A CA 1
ATOM 2129 C C . LEU A 1 269 ? -13.651 18.272 14.800 1.00 84.06 269 LEU A C 1
ATOM 2131 O O . LEU A 1 269 ? -12.734 18.570 15.564 1.00 84.06 269 LEU A O 1
ATOM 2135 N N . PRO A 1 270 ? -14.937 18.460 15.142 1.00 84.94 270 PRO A N 1
ATOM 2136 C CA . PRO A 1 270 ? -15.298 19.048 16.419 1.00 84.94 270 PRO A CA 1
ATOM 2137 C C . PRO A 1 270 ? -14.964 18.077 17.565 1.00 84.94 270 PRO A C 1
ATOM 2139 O O . PRO A 1 270 ? -15.175 16.868 17.415 1.00 84.94 270 PRO A O 1
ATOM 2142 N N . PRO A 1 271 ? -14.537 18.577 18.740 1.00 84.44 271 PRO A N 1
ATOM 2143 C CA . PRO A 1 271 ? -14.222 17.733 19.897 1.00 84.44 271 PRO A CA 1
ATOM 2144 C C . PRO A 1 271 ? -15.378 16.817 20.321 1.00 84.44 271 PRO A C 1
ATOM 2146 O O . PRO A 1 271 ? -15.167 15.683 20.739 1.00 84.44 271 PRO A O 1
ATOM 2149 N N . THR A 1 272 ? -16.623 17.274 20.154 1.00 85.12 272 THR A N 1
ATOM 2150 C CA . THR A 1 272 ? -17.828 16.474 20.426 1.00 85.12 272 THR A CA 1
ATOM 2151 C C . THR A 1 272 ? -17.904 15.217 19.563 1.00 85.12 272 THR A C 1
ATOM 2153 O O . THR A 1 272 ? -18.342 14.175 20.046 1.00 85.12 272 THR A O 1
ATOM 2156 N N . LEU A 1 273 ? -17.455 15.293 18.307 1.00 86.88 273 LEU A N 1
ATOM 2157 C CA . LEU A 1 273 ? -17.400 14.142 17.416 1.00 86.88 273 LEU A CA 1
ATOM 2158 C C . LEU A 1 273 ? -16.248 13.214 17.789 1.00 86.88 273 LEU A C 1
ATOM 2160 O O . LEU A 1 273 ? -16.469 12.011 17.868 1.00 86.88 273 LEU A O 1
ATOM 2164 N N . ILE A 1 274 ? -15.059 13.772 18.039 1.00 86.75 274 ILE A N 1
ATOM 2165 C CA . ILE A 1 274 ? -13.859 13.024 18.453 1.00 86.75 274 ILE A CA 1
ATOM 2166 C C . ILE A 1 274 ? -14.175 12.174 19.692 1.00 86.75 274 ILE A C 1
ATOM 2168 O O . ILE A 1 274 ? -13.964 10.963 19.680 1.00 86.75 274 ILE A O 1
ATOM 2172 N N . ASN A 1 275 ? -14.819 12.771 20.699 1.00 87.81 275 ASN A N 1
ATOM 2173 C CA . ASN A 1 275 ? -15.256 12.085 21.920 1.00 87.81 275 ASN A CA 1
ATOM 2174 C C . ASN A 1 275 ? -16.342 11.018 21.688 1.00 87.81 275 ASN A C 1
ATOM 2176 O O . ASN A 1 275 ? -16.574 10.170 22.554 1.00 87.81 275 ASN A O 1
ATOM 2180 N N . ASN A 1 276 ? -17.030 11.049 20.544 1.00 89.94 276 ASN A N 1
ATOM 2181 C CA . ASN A 1 276 ? -18.036 10.056 20.179 1.00 89.94 276 ASN A CA 1
ATOM 2182 C C . ASN A 1 276 ? -17.508 8.966 19.227 1.00 89.94 276 ASN A C 1
ATOM 2184 O O . ASN A 1 276 ? -18.261 8.066 18.848 1.00 89.94 276 ASN A O 1
ATOM 2188 N N . VAL A 1 277 ? -16.230 9.011 18.835 1.00 93.69 277 VAL A N 1
ATOM 2189 C CA . VAL A 1 277 ? -15.619 7.956 18.017 1.00 93.69 277 VAL A CA 1
ATOM 2190 C C . VAL A 1 277 ? -15.480 6.680 18.845 1.00 93.69 277 VAL A C 1
ATOM 2192 O O . VAL A 1 277 ? -14.916 6.674 19.939 1.00 93.69 277 VAL A O 1
ATOM 2195 N N . ARG A 1 278 ? -16.009 5.578 18.307 1.00 94.94 278 ARG A N 1
ATOM 2196 C CA . ARG A 1 278 ? -15.955 4.238 18.924 1.00 94.94 278 ARG A CA 1
ATOM 2197 C C . ARG A 1 278 ? -15.195 3.241 18.073 1.00 94.94 278 ARG A C 1
ATOM 2199 O O . ARG A 1 278 ? -14.624 2.296 18.610 1.00 94.94 278 ARG A O 1
ATOM 2206 N N . TYR A 1 279 ? -15.148 3.480 16.771 1.00 96.69 279 TYR A N 1
ATOM 2207 C CA . TYR A 1 279 ? -14.417 2.661 15.821 1.00 96.69 279 TYR A CA 1
ATOM 2208 C C . TYR A 1 279 ? -13.600 3.601 14.946 1.00 96.69 279 TYR A C 1
ATOM 2210 O O . TYR A 1 279 ? -14.166 4.496 14.322 1.00 96.69 279 TYR A O 1
ATOM 2218 N N . ILE A 1 280 ? -12.287 3.415 14.889 1.00 96.75 280 ILE A N 1
ATOM 2219 C CA . ILE A 1 280 ? -11.423 4.128 13.951 1.00 96.75 280 ILE A CA 1
ATOM 2220 C C . ILE A 1 280 ? -10.765 3.126 13.011 1.00 96.75 280 ILE A C 1
ATOM 2222 O O . ILE A 1 280 ? -10.237 2.103 13.441 1.00 96.75 280 ILE A O 1
ATOM 2226 N N . VAL A 1 281 ? -10.814 3.433 11.719 1.00 97.19 281 VAL A N 1
ATOM 2227 C CA . VAL A 1 281 ? -10.113 2.704 10.668 1.00 97.19 281 VAL A CA 1
ATOM 2228 C C . VAL A 1 281 ? -9.204 3.688 9.947 1.00 97.19 281 VAL A C 1
ATOM 2230 O O . VAL A 1 281 ? -9.694 4.619 9.315 1.00 97.19 281 VAL A O 1
ATOM 2233 N N . ALA A 1 282 ? -7.894 3.490 10.028 1.00 95.25 282 ALA A N 1
ATOM 2234 C CA . ALA A 1 282 ? -6.906 4.288 9.313 1.00 95.25 282 ALA A CA 1
ATOM 2235 C C . ALA A 1 282 ? -6.334 3.476 8.144 1.00 95.25 282 ALA A C 1
ATOM 2237 O O . ALA A 1 282 ? -5.569 2.537 8.360 1.00 95.25 282 ALA A O 1
ATOM 2238 N N . ASP A 1 283 ? -6.699 3.823 6.908 1.00 91.50 283 ASP A N 1
ATOM 2239 C CA . ASP A 1 283 ? -6.074 3.244 5.713 1.00 91.50 283 ASP A CA 1
ATOM 2240 C C . ASP A 1 283 ? -4.736 3.935 5.427 1.00 91.50 283 ASP A C 1
ATOM 2242 O O . ASP A 1 283 ? -4.596 5.142 5.626 1.00 91.50 283 ASP A O 1
ATOM 2246 N N . GLU A 1 284 ? -3.752 3.173 4.952 1.00 86.94 284 GLU A N 1
ATOM 2247 C CA . GLU A 1 284 ? -2.356 3.616 4.840 1.00 86.94 284 GLU A CA 1
ATOM 2248 C C . GLU A 1 284 ? -1.843 4.194 6.182 1.00 86.94 284 GLU A C 1
ATOM 2250 O O . GLU A 1 284 ? -1.330 5.309 6.272 1.00 86.94 284 GLU A O 1
ATOM 2255 N N . ALA A 1 285 ? -1.999 3.409 7.253 1.00 89.94 285 ALA A N 1
ATOM 2256 C CA . ALA A 1 285 ? -1.822 3.817 8.649 1.00 89.94 285 ALA A CA 1
ATOM 2257 C C . ALA A 1 285 ? -0.446 4.405 9.017 1.00 89.94 285 ALA A C 1
ATOM 2259 O O . ALA A 1 285 ? -0.328 5.048 10.057 1.00 89.94 285 ALA A O 1
ATOM 2260 N N . HIS A 1 286 ? 0.587 4.254 8.186 1.00 84.38 286 HIS A N 1
ATOM 2261 C CA . HIS A 1 286 ? 1.873 4.935 8.387 1.00 84.38 286 HIS A CA 1
ATOM 2262 C C . HIS A 1 286 ? 1.760 6.466 8.239 1.00 84.38 286 HIS A C 1
ATOM 2264 O O . HIS A 1 286 ? 2.631 7.188 8.707 1.00 84.38 286 HIS A O 1
ATOM 2270 N N . HIS A 1 287 ? 0.683 7.009 7.660 1.00 83.94 287 HIS A N 1
ATOM 2271 C CA . HIS A 1 287 ? 0.419 8.456 7.730 1.00 83.94 287 HIS A CA 1
ATOM 2272 C C . HIS A 1 287 ? 0.058 8.917 9.147 1.00 83.94 287 HIS A C 1
ATOM 2274 O O . HIS A 1 287 ? 0.271 10.080 9.489 1.00 83.94 287 HIS A O 1
ATOM 2280 N N . SER A 1 288 ? -0.433 8.012 10.000 1.00 85.00 288 SER A N 1
ATOM 2281 C CA . SER A 1 288 ? -0.840 8.319 11.376 1.00 85.00 288 SER A CA 1
ATOM 2282 C C . SER A 1 288 ? 0.331 8.720 12.276 1.00 85.00 288 SER A C 1
ATOM 2284 O O . SER A 1 288 ? 0.123 9.408 13.270 1.00 85.00 288 SER A O 1
ATOM 2286 N N . ILE A 1 289 ? 1.568 8.331 11.939 1.00 79.81 289 ILE A N 1
ATOM 2287 C CA . ILE A 1 289 ? 2.765 8.717 12.705 1.00 79.81 289 ILE A CA 1
ATOM 2288 C C . ILE A 1 289 ? 3.307 10.103 12.321 1.00 79.81 289 ILE A C 1
ATOM 2290 O O . ILE A 1 289 ? 4.229 10.595 12.977 1.00 79.81 289 ILE A O 1
ATOM 2294 N N . ALA A 1 290 ? 2.751 10.749 11.288 1.00 75.44 290 ALA A N 1
ATOM 2295 C CA . ALA A 1 290 ? 3.177 12.078 10.866 1.00 75.44 290 ALA A CA 1
ATOM 2296 C C . ALA A 1 290 ? 2.879 13.123 11.964 1.00 75.44 290 ALA A C 1
ATOM 2298 O O . ALA A 1 290 ? 1.747 13.165 12.458 1.00 75.44 290 ALA A O 1
ATOM 2299 N N . PRO A 1 291 ? 3.826 14.027 12.308 1.00 67.62 291 PRO A N 1
ATOM 2300 C CA . PRO A 1 291 ? 3.671 14.970 13.424 1.00 67.62 291 PRO A CA 1
ATOM 2301 C C . PRO A 1 291 ? 2.378 15.792 13.379 1.00 67.62 291 PRO A C 1
ATOM 2303 O O . PRO A 1 291 ? 1.761 16.044 14.407 1.00 67.62 291 PRO A O 1
ATOM 2306 N N . LYS A 1 292 ? 1.928 16.149 12.170 1.00 71.19 292 LYS A N 1
ATOM 2307 C CA . LYS A 1 292 ? 0.734 16.970 11.942 1.00 71.19 292 LYS A CA 1
ATOM 2308 C C . LYS A 1 292 ? -0.577 16.304 12.383 1.00 71.19 292 LYS A C 1
ATOM 2310 O O . LYS A 1 292 ? -1.520 17.012 12.717 1.00 71.19 292 LYS A O 1
ATOM 2315 N N . TYR A 1 293 ? -0.664 14.973 12.339 1.00 77.75 293 TYR A N 1
ATOM 2316 C CA . TYR A 1 293 ? -1.916 14.229 12.568 1.00 77.75 293 TYR A CA 1
ATOM 2317 C C . TYR A 1 293 ? -1.840 13.271 13.756 1.00 77.75 293 TYR A C 1
ATOM 2319 O O . TYR A 1 293 ? -2.876 12.850 14.271 1.00 77.75 293 TYR A O 1
ATOM 2327 N N . ARG A 1 294 ? -0.622 12.955 14.207 1.00 80.12 294 ARG A N 1
ATOM 2328 C CA . ARG A 1 294 ? -0.351 12.003 15.283 1.00 80.12 294 ARG A CA 1
ATOM 2329 C C . ARG A 1 294 ? -1.130 12.314 16.558 1.00 80.12 294 ARG A C 1
ATOM 2331 O O . ARG A 1 294 ? -1.745 11.406 17.099 1.00 80.12 294 ARG A O 1
ATOM 2338 N N . ALA A 1 295 ? -1.153 13.572 17.001 1.00 79.62 295 ALA A N 1
ATOM 2339 C CA . ALA A 1 295 ? -1.819 13.959 18.246 1.00 79.62 295 ALA A CA 1
ATOM 2340 C C . ALA A 1 295 ? -3.320 13.614 18.246 1.00 79.62 295 ALA A C 1
ATOM 2342 O O . ALA A 1 295 ? -3.797 12.966 19.171 1.00 79.62 295 ALA A O 1
ATOM 2343 N N . SER A 1 296 ? -4.046 13.961 17.178 1.00 83.50 296 SER A N 1
ATOM 2344 C CA . SER A 1 296 ? -5.486 13.680 17.070 1.00 83.50 296 SER A CA 1
ATOM 2345 C C . SER A 1 296 ? -5.790 12.185 16.964 1.00 83.50 296 SER A C 1
ATOM 2347 O O . SER A 1 296 ? -6.783 11.712 17.507 1.00 83.50 296 SER A O 1
ATOM 2349 N N . ILE A 1 297 ? -4.947 11.421 16.259 1.00 87.81 297 ILE A N 1
ATOM 2350 C CA . ILE A 1 297 ? -5.112 9.964 16.166 1.00 87.81 297 ILE A CA 1
ATOM 2351 C C . ILE A 1 297 ? -4.822 9.307 17.518 1.00 87.81 297 ILE A C 1
ATOM 2353 O O . ILE A 1 297 ? -5.587 8.456 17.958 1.00 87.81 297 ILE A O 1
ATOM 2357 N N . GLU A 1 298 ? -3.756 9.725 18.201 1.00 87.81 298 GLU A N 1
ATOM 2358 C CA . GLU A 1 298 ? -3.420 9.246 19.541 1.00 87.81 298 GLU A CA 1
ATOM 2359 C C . GLU A 1 298 ? -4.516 9.548 20.567 1.00 87.81 298 GLU A C 1
ATOM 2361 O O . GLU A 1 298 ? -4.819 8.694 21.397 1.00 87.81 298 GLU A O 1
ATOM 2366 N N . GLU A 1 299 ? -5.118 10.736 20.512 1.00 87.75 299 GLU A N 1
ATOM 2367 C CA . GLU A 1 299 ? -6.238 11.125 21.373 1.00 87.75 299 GLU A CA 1
ATOM 2368 C C . GLU A 1 299 ? -7.422 10.161 21.216 1.00 87.75 299 GLU A C 1
ATOM 2370 O O . GLU A 1 299 ? -7.941 9.650 22.208 1.00 87.75 299 GLU A O 1
ATOM 2375 N N . ILE A 1 300 ? -7.790 9.832 19.972 1.00 91.50 300 ILE A N 1
ATOM 2376 C CA . ILE A 1 300 ? -8.866 8.874 19.680 1.00 91.50 300 ILE A CA 1
ATOM 2377 C C . ILE A 1 300 ? -8.487 7.463 20.139 1.00 91.50 300 ILE A C 1
ATOM 2379 O O . ILE A 1 300 ? -9.298 6.782 20.765 1.00 91.50 300 ILE A O 1
ATOM 2383 N N . LEU A 1 301 ? -7.264 7.012 19.839 1.00 91.81 301 LEU A N 1
ATOM 2384 C CA . LEU A 1 301 ? -6.811 5.657 20.167 1.00 91.81 301 LEU A CA 1
ATOM 2385 C C . LEU A 1 301 ? -6.703 5.420 21.682 1.00 91.81 301 LEU A C 1
ATOM 2387 O O . LEU A 1 301 ? -6.933 4.308 22.148 1.00 91.81 301 LEU A O 1
ATOM 2391 N N . ARG A 1 302 ? -6.410 6.462 22.470 1.00 90.31 302 ARG A N 1
ATOM 2392 C CA . ARG A 1 302 ? -6.367 6.394 23.942 1.00 90.31 302 ARG A CA 1
ATOM 2393 C C . ARG A 1 302 ? -7.729 6.597 24.606 1.00 90.31 302 ARG A C 1
ATOM 2395 O O . ARG A 1 302 ? -7.829 6.492 25.828 1.00 90.31 302 ARG A O 1
ATOM 2402 N N . HIS A 1 303 ? -8.772 6.906 23.840 1.00 89.81 303 HIS A N 1
ATOM 2403 C CA . HIS A 1 303 ? -10.070 7.241 24.402 1.00 89.81 303 HIS A CA 1
ATOM 2404 C C . HIS A 1 303 ? -10.714 6.002 25.067 1.00 89.81 303 HIS A C 1
ATOM 2406 O O . HIS A 1 303 ? -10.872 4.966 24.420 1.00 89.81 303 HIS A O 1
ATOM 2412 N N . PRO A 1 304 ? -11.164 6.077 26.338 1.00 87.38 304 PRO A N 1
ATOM 2413 C CA . PRO A 1 304 ? -11.602 4.905 27.121 1.00 87.38 304 PRO A CA 1
ATOM 2414 C C . PRO A 1 304 ? -12.865 4.235 26.570 1.00 87.38 304 PRO A C 1
ATOM 2416 O O . PRO A 1 304 ? -13.218 3.110 26.909 1.00 87.38 304 PRO A O 1
ATOM 2419 N N . LYS A 1 305 ? -13.588 4.973 25.737 1.00 90.19 305 LYS A N 1
ATOM 2420 C CA . LYS A 1 305 ? -14.840 4.574 25.113 1.00 90.19 305 LYS A CA 1
ATOM 2421 C C . LYS A 1 305 ? -14.622 3.886 23.761 1.00 90.19 305 LYS A C 1
ATOM 2423 O O . LYS A 1 305 ? -15.610 3.394 23.213 1.00 90.19 305 LYS A O 1
ATOM 2428 N N . LEU A 1 306 ? -13.395 3.872 23.229 1.00 94.06 306 LEU A N 1
ATOM 2429 C CA . LEU A 1 306 ? -13.045 3.200 21.979 1.00 94.06 306 LEU A CA 1
ATOM 2430 C C . LEU A 1 306 ? -13.359 1.701 22.071 1.00 94.06 306 LEU A C 1
ATOM 2432 O O . LEU A 1 306 ? -13.233 1.089 23.125 1.00 94.06 306 LEU A O 1
ATOM 2436 N N . ARG A 1 307 ? -13.792 1.106 20.964 1.00 94.06 307 ARG A N 1
ATOM 2437 C CA . ARG A 1 307 ? -14.056 -0.332 20.832 1.00 94.06 307 ARG A CA 1
ATOM 2438 C C . ARG A 1 307 ? -13.109 -0.978 19.830 1.00 94.06 307 ARG A C 1
ATOM 2440 O O . ARG A 1 307 ? -12.629 -2.078 20.085 1.00 94.06 307 ARG A O 1
ATOM 2447 N N . LEU A 1 308 ? -12.822 -0.279 18.729 1.00 96.06 308 LEU A N 1
ATOM 2448 C CA . LEU A 1 308 ? -11.916 -0.735 17.677 1.00 96.06 308 LEU A CA 1
ATOM 2449 C C . LEU A 1 308 ? -10.956 0.376 17.230 1.00 96.06 308 LEU A C 1
ATOM 2451 O O . LEU A 1 308 ? -11.409 1.439 16.807 1.00 96.06 308 LEU A O 1
ATOM 2455 N N . GLY A 1 309 ? -9.653 0.094 17.237 1.00 96.44 309 GLY A N 1
ATOM 2456 C CA . GLY A 1 309 ? -8.610 0.906 16.607 1.00 96.44 309 GLY A CA 1
ATOM 2457 C C . GLY A 1 309 ? -7.848 0.119 15.544 1.00 96.44 309 GLY A C 1
ATOM 2458 O O . GLY A 1 309 ? -6.891 -0.579 15.862 1.00 96.44 309 GLY A O 1
ATOM 2459 N N . LEU A 1 310 ? -8.262 0.217 14.281 1.00 97.06 310 LEU A N 1
ATOM 2460 C CA . LEU A 1 310 ? -7.702 -0.569 13.180 1.00 97.06 310 LEU A CA 1
ATOM 2461 C C . LEU A 1 310 ? -6.810 0.294 12.281 1.00 97.06 310 LEU A C 1
ATOM 2463 O O . LEU A 1 310 ? -7.296 1.199 11.604 1.00 97.06 310 LEU A O 1
ATOM 2467 N N . GLY A 1 311 ? -5.516 -0.011 12.218 1.00 95.62 311 GLY A N 1
ATOM 2468 C CA . GLY A 1 311 ? -4.612 0.560 11.218 1.00 95.62 311 GLY A CA 1
ATOM 2469 C C . GLY A 1 311 ? -4.358 -0.434 10.091 1.00 95.62 311 GLY A C 1
ATOM 2470 O O . GLY A 1 311 ? -4.002 -1.574 10.354 1.00 95.62 311 GLY A O 1
ATOM 2471 N N . MET A 1 312 ? -4.518 -0.036 8.832 1.00 93.69 312 MET A N 1
ATOM 2472 C CA . MET A 1 312 ? -4.256 -0.896 7.676 1.00 93.69 312 MET A CA 1
ATOM 2473 C C . MET A 1 312 ? -3.078 -0.371 6.867 1.00 93.69 312 MET A C 1
ATOM 2475 O O . MET A 1 312 ? -3.009 0.814 6.544 1.00 93.69 312 MET A O 1
ATOM 2479 N N . THR A 1 313 ? -2.158 -1.245 6.478 1.00 88.94 313 THR A N 1
ATOM 2480 C CA . THR A 1 313 ? -1.015 -0.872 5.634 1.00 88.94 313 THR A CA 1
ATOM 2481 C C . THR A 1 313 ? -0.571 -2.053 4.776 1.00 88.94 313 THR A C 1
ATOM 2483 O O . THR A 1 313 ? -0.957 -3.187 5.027 1.00 88.94 313 THR A O 1
ATOM 2486 N N . ALA A 1 314 ? 0.171 -1.784 3.700 1.00 82.00 314 ALA A N 1
ATOM 2487 C CA . ALA A 1 314 ? 0.818 -2.845 2.919 1.00 82.00 314 ALA A CA 1
ATOM 2488 C C . ALA A 1 314 ? 2.228 -3.169 3.418 1.00 82.00 314 ALA A C 1
ATOM 2490 O O . ALA A 1 314 ? 2.719 -4.267 3.186 1.00 82.00 314 ALA A O 1
ATOM 2491 N N . THR A 1 315 ? 2.864 -2.210 4.087 1.00 77.56 315 THR A N 1
ATOM 2492 C CA . THR A 1 315 ? 4.207 -2.329 4.648 1.00 77.56 315 THR A CA 1
ATOM 2493 C C . THR A 1 315 ? 4.227 -1.661 6.016 1.00 77.56 315 THR A C 1
ATOM 2495 O O . THR A 1 315 ? 3.576 -0.631 6.222 1.00 77.56 315 THR A O 1
ATOM 2498 N N . LEU A 1 316 ? 4.958 -2.249 6.958 1.00 78.75 316 LEU A N 1
ATOM 2499 C CA . LEU A 1 316 ? 5.210 -1.642 8.267 1.00 78.75 316 LEU A CA 1
ATOM 2500 C C . LEU A 1 316 ? 6.361 -0.639 8.224 1.00 78.75 316 LEU A C 1
ATOM 2502 O O . LEU A 1 316 ? 6.375 0.314 8.995 1.00 78.75 316 LEU A O 1
ATOM 2506 N N . THR A 1 317 ? 7.300 -0.845 7.307 1.00 74.81 317 THR A N 1
ATOM 2507 C CA . THR A 1 317 ? 8.483 -0.009 7.153 1.00 74.81 317 THR A CA 1
ATOM 2508 C C . THR A 1 317 ? 8.148 1.291 6.420 1.00 74.81 317 THR A C 1
ATOM 2510 O O . THR A 1 317 ? 7.344 1.329 5.478 1.00 74.81 317 THR A O 1
ATOM 2513 N N . HIS A 1 318 ? 8.762 2.383 6.872 1.00 69.62 318 HIS A N 1
ATOM 2514 C CA . HIS A 1 318 ? 8.657 3.712 6.276 1.00 69.62 318 HIS A CA 1
ATOM 2515 C C . HIS A 1 318 ? 9.989 4.459 6.419 1.00 69.62 318 HIS A C 1
ATOM 2517 O O . HIS A 1 318 ? 10.727 4.216 7.364 1.00 69.62 318 HIS A O 1
ATOM 2523 N N . GLN A 1 319 ? 10.279 5.435 5.552 1.00 64.06 319 GLN A N 1
ATOM 2524 C CA . GLN A 1 319 ? 11.530 6.218 5.623 1.00 64.06 319 GLN A CA 1
ATOM 2525 C C . GLN A 1 319 ? 11.763 6.870 7.000 1.00 64.06 319 GLN A C 1
ATOM 2527 O O . GLN A 1 319 ? 12.893 7.015 7.443 1.00 64.06 319 GLN A O 1
ATOM 2532 N N . THR A 1 320 ? 10.686 7.256 7.688 1.00 65.12 320 THR A N 1
ATOM 2533 C CA . THR A 1 320 ? 10.720 7.872 9.031 1.00 65.12 320 THR A CA 1
ATOM 2534 C C . THR A 1 320 ? 10.429 6.890 10.174 1.00 65.12 320 THR A C 1
ATOM 2536 O O . THR A 1 320 ? 10.297 7.314 11.325 1.00 65.12 320 THR A O 1
ATOM 2539 N N . ASP A 1 321 ? 10.213 5.617 9.844 1.00 69.31 321 ASP A N 1
ATOM 2540 C CA . ASP A 1 321 ? 9.986 4.507 10.776 1.00 69.31 321 ASP A CA 1
ATOM 2541 C C . ASP A 1 321 ? 10.471 3.191 10.128 1.00 69.31 321 ASP A C 1
ATOM 2543 O O . ASP A 1 321 ? 9.651 2.357 9.727 1.00 69.31 321 ASP A O 1
ATOM 2547 N N . PRO A 1 322 ? 11.796 3.012 9.937 1.00 66.25 322 PRO A N 1
ATOM 2548 C CA . PRO A 1 322 ? 12.330 1.920 9.117 1.00 66.25 322 PRO A CA 1
ATOM 2549 C C . PRO A 1 322 ? 11.967 0.532 9.646 1.00 66.25 322 PRO A C 1
ATOM 2551 O O . PRO A 1 322 ? 11.719 -0.372 8.861 1.00 66.25 322 PRO A O 1
ATOM 2554 N N . LYS A 1 323 ? 11.856 0.380 10.972 1.00 72.12 323 LYS A N 1
ATOM 2555 C CA . LYS A 1 323 ? 11.480 -0.880 11.636 1.00 72.12 323 LYS A CA 1
ATOM 2556 C C . LYS A 1 323 ? 9.969 -1.012 11.894 1.00 72.12 323 LYS A C 1
ATOM 2558 O O . LYS A 1 323 ? 9.511 -2.042 12.394 1.00 72.12 323 LYS A O 1
ATOM 2563 N N . GLY A 1 324 ? 9.174 0.015 11.582 1.00 75.75 324 GLY A N 1
ATOM 2564 C CA . GLY A 1 324 ? 7.742 0.048 11.896 1.00 75.75 324 GLY A CA 1
ATOM 2565 C C . GLY A 1 324 ? 7.442 0.031 13.402 1.00 75.75 324 GLY A C 1
ATOM 2566 O O . GLY A 1 324 ? 6.380 -0.434 13.813 1.00 75.75 324 GLY A O 1
ATOM 2567 N N . ALA A 1 325 ? 8.388 0.456 14.237 1.00 77.75 325 ALA A N 1
ATOM 2568 C CA . ALA A 1 325 ? 8.276 0.438 15.694 1.00 77.75 325 ALA A CA 1
ATOM 2569 C C . ALA A 1 325 ? 7.240 1.463 16.174 1.00 77.75 325 ALA A C 1
ATOM 2571 O O . ALA A 1 325 ? 6.332 1.165 16.953 1.00 77.75 325 ALA A O 1
ATOM 2572 N N . ARG A 1 326 ? 7.295 2.676 15.612 1.00 79.62 326 ARG A N 1
ATOM 2573 C CA . ARG A 1 326 ? 6.436 3.792 16.031 1.00 79.62 326 ARG A CA 1
ATOM 2574 C C . ARG A 1 326 ? 4.983 3.556 15.647 1.00 79.62 326 ARG A C 1
ATOM 2576 O O . ARG A 1 326 ? 4.086 3.910 16.414 1.00 79.62 326 ARG A O 1
ATOM 2583 N N . ILE A 1 327 ? 4.735 2.987 14.465 1.00 86.44 327 ILE A N 1
ATOM 2584 C CA . ILE A 1 327 ? 3.376 2.632 14.046 1.00 86.44 327 ILE A CA 1
ATOM 2585 C C . ILE A 1 327 ? 2.816 1.478 14.887 1.00 86.44 327 ILE A C 1
ATOM 2587 O O . ILE A 1 327 ? 1.660 1.557 15.300 1.00 86.44 327 ILE A O 1
ATOM 2591 N N . ARG A 1 328 ? 3.619 0.454 15.215 1.00 87.62 328 ARG A N 1
ATOM 2592 C CA . ARG A 1 328 ? 3.201 -0.623 16.131 1.00 87.62 328 ARG A CA 1
ATOM 2593 C C . ARG A 1 328 ? 2.804 -0.054 17.487 1.00 87.62 328 ARG A C 1
ATOM 2595 O O . ARG A 1 328 ? 1.695 -0.319 17.946 1.00 87.62 328 ARG A O 1
ATOM 2602 N N . GLN A 1 329 ? 3.634 0.817 18.054 1.00 84.19 329 GLN A N 1
ATOM 2603 C CA . GLN A 1 329 ? 3.367 1.463 19.338 1.00 84.19 329 GLN A CA 1
ATOM 2604 C C . GLN A 1 329 ? 2.060 2.257 19.334 1.00 84.19 329 GLN A C 1
ATOM 2606 O O . GLN A 1 329 ? 1.272 2.162 20.279 1.00 84.19 329 GLN A O 1
ATOM 2611 N N . LEU A 1 330 ? 1.802 3.011 18.262 1.00 85.50 330 LEU A N 1
ATOM 2612 C CA . LEU A 1 330 ? 0.582 3.801 18.118 1.00 85.50 330 LEU A CA 1
ATOM 2613 C C . LEU A 1 330 ? -0.683 2.930 18.183 1.00 85.50 330 LEU A C 1
ATOM 2615 O O . LEU A 1 330 ? -1.664 3.336 18.797 1.00 85.50 330 LEU A O 1
ATOM 2619 N N . PHE A 1 331 ? -0.640 1.728 17.607 1.00 90.94 331 PHE A N 1
ATOM 2620 C CA . PHE A 1 331 ? -1.755 0.775 17.576 1.00 90.94 331 PHE A CA 1
ATOM 2621 C C . PHE A 1 331 ? -1.630 -0.330 18.642 1.00 90.94 331 PHE A C 1
ATOM 2623 O O . PHE A 1 331 ? -2.123 -1.443 18.462 1.00 90.94 331 PHE A O 1
ATOM 2630 N N . GLY A 1 332 ? -0.982 -0.035 19.774 1.00 85.88 332 GLY A N 1
ATOM 2631 C CA . GLY A 1 332 ? -0.952 -0.928 20.937 1.00 85.88 332 GLY A CA 1
ATOM 2632 C C . GLY A 1 332 ? -0.091 -2.181 20.765 1.00 85.88 332 GLY A C 1
ATOM 2633 O O . GLY A 1 332 ? -0.435 -3.224 21.318 1.00 85.88 332 GLY A O 1
ATOM 2634 N N . ASN A 1 333 ? 0.985 -2.093 19.976 1.00 86.19 333 ASN A N 1
ATOM 2635 C CA . ASN A 1 333 ? 1.939 -3.170 19.671 1.00 86.19 333 ASN A CA 1
ATOM 2636 C C . ASN A 1 333 ? 1.300 -4.462 19.151 1.00 86.19 333 ASN A C 1
ATOM 2638 O O . ASN A 1 333 ? 1.892 -5.531 19.224 1.00 86.19 333 ASN A O 1
ATOM 2642 N N . THR A 1 334 ? 0.089 -4.374 18.608 1.00 88.12 334 THR A N 1
ATOM 2643 C CA . THR A 1 334 ? -0.661 -5.540 18.151 1.00 88.12 334 THR A CA 1
ATOM 2644 C C . THR A 1 334 ? -0.690 -5.560 16.632 1.00 88.12 334 THR A C 1
ATOM 2646 O O . THR A 1 334 ? -1.038 -4.565 15.995 1.00 88.12 334 THR A O 1
ATOM 2649 N N . VAL A 1 335 ? -0.335 -6.696 16.042 1.00 90.50 335 VAL A N 1
ATOM 2650 C CA . VAL A 1 335 ? -0.452 -6.949 14.604 1.00 90.50 335 VAL A CA 1
ATOM 2651 C C . VAL A 1 335 ? -1.392 -8.136 14.449 1.00 90.50 335 VAL A C 1
ATOM 2653 O O . VAL A 1 335 ? -1.035 -9.245 14.819 1.00 90.50 335 VAL A O 1
ATOM 2656 N N . PHE A 1 336 ? -2.603 -7.904 13.940 1.00 91.56 336 PHE A N 1
ATOM 2657 C CA . PHE A 1 336 ? -3.599 -8.970 13.770 1.00 91.56 336 PHE A CA 1
ATOM 2658 C C . PHE A 1 336 ? -3.158 -9.978 12.709 1.00 91.56 336 PHE A C 1
ATOM 2660 O O . PHE A 1 336 ? -3.373 -11.177 12.838 1.00 91.56 336 PHE A O 1
ATOM 2667 N N . ILE A 1 337 ? -2.545 -9.478 11.640 1.00 90.00 337 ILE A N 1
ATOM 2668 C CA . ILE A 1 337 ? -1.981 -10.292 10.570 1.00 90.00 337 ILE A CA 1
ATOM 2669 C C . ILE A 1 337 ? -0.836 -9.528 9.918 1.00 90.00 337 ILE A C 1
ATOM 2671 O O . ILE A 1 337 ? -0.942 -8.316 9.689 1.00 90.00 337 ILE A O 1
ATOM 2675 N N . ASP A 1 338 ? 0.230 -10.255 9.604 1.00 88.50 338 ASP A N 1
ATOM 2676 C CA . ASP A 1 338 ? 1.322 -9.786 8.763 1.00 88.50 338 ASP A CA 1
ATOM 2677 C C . ASP A 1 338 ? 1.424 -10.676 7.529 1.00 88.50 338 ASP A C 1
ATOM 2679 O O . ASP A 1 338 ? 2.019 -11.746 7.563 1.00 88.50 338 ASP A O 1
ATOM 2683 N N . LEU A 1 339 ? 0.758 -10.269 6.449 1.00 86.56 339 LEU A N 1
ATOM 2684 C CA . LEU A 1 339 ? 0.704 -10.995 5.185 1.00 86.56 339 LEU A CA 1
ATOM 2685 C C . LEU A 1 339 ? 1.523 -10.241 4.122 1.00 86.56 339 LEU A C 1
ATOM 2687 O O . LEU A 1 339 ? 0.948 -9.509 3.297 1.00 86.56 339 LEU A O 1
ATOM 2691 N N . PRO A 1 340 ? 2.863 -10.400 4.122 1.00 82.62 340 PRO A N 1
ATOM 2692 C CA . PRO A 1 340 ? 3.729 -9.798 3.120 1.00 82.62 340 PRO A CA 1
ATOM 2693 C C . PRO A 1 340 ? 3.477 -10.415 1.741 1.00 82.62 340 PRO A C 1
ATOM 2695 O O . PRO A 1 340 ? 2.913 -11.505 1.596 1.00 82.62 340 PRO A O 1
ATOM 2698 N N . TRP A 1 341 ? 3.924 -9.723 0.691 1.00 84.31 341 TRP A N 1
ATOM 2699 C CA . TRP A 1 341 ? 3.700 -10.157 -0.692 1.00 84.31 341 TRP A CA 1
ATOM 2700 C C . TRP A 1 341 ? 4.332 -11.525 -1.002 1.00 84.31 341 TRP A C 1
ATOM 2702 O O . TRP A 1 341 ? 3.799 -12.254 -1.832 1.00 84.31 341 TRP A O 1
ATOM 2712 N N . THR A 1 342 ? 5.422 -11.901 -0.330 1.00 84.12 342 THR A N 1
ATOM 2713 C CA . THR A 1 342 ? 6.086 -13.208 -0.462 1.00 84.12 342 THR A CA 1
ATOM 2714 C C . THR A 1 342 ? 5.169 -14.355 -0.043 1.00 84.12 342 THR A C 1
ATOM 2716 O O . THR A 1 342 ? 4.935 -15.302 -0.797 1.00 84.12 342 THR A O 1
ATOM 2719 N N . VAL A 1 343 ? 4.559 -14.237 1.139 1.00 82.94 343 VAL A N 1
ATOM 2720 C CA . VAL A 1 343 ? 3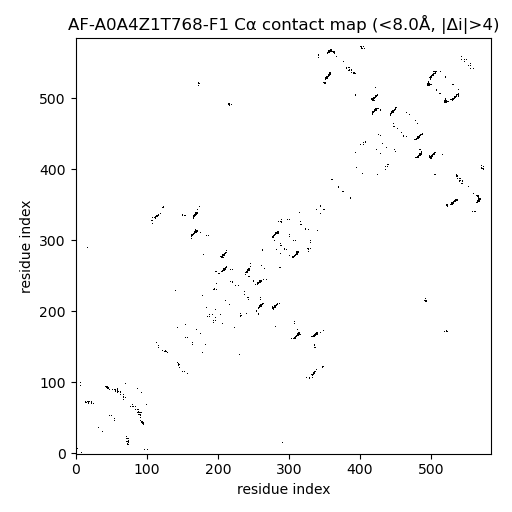.571 -15.202 1.635 1.00 82.94 343 VAL A CA 1
ATOM 2721 C C . VAL A 1 343 ? 2.317 -15.170 0.761 1.00 82.94 343 VAL A C 1
ATOM 2723 O O . VAL A 1 343 ? 1.846 -16.223 0.336 1.00 82.94 343 VAL A O 1
ATOM 2726 N N . ALA A 1 344 ? 1.826 -13.979 0.402 1.00 83.81 344 ALA A N 1
ATOM 2727 C CA . ALA A 1 344 ? 0.668 -13.844 -0.479 1.00 83.81 344 ALA A CA 1
ATOM 2728 C C . ALA A 1 344 ? 0.900 -14.500 -1.861 1.00 83.81 344 ALA A C 1
ATOM 2730 O O . ALA A 1 344 ? 0.007 -15.141 -2.413 1.00 83.81 344 ALA A O 1
ATOM 2731 N N . LYS A 1 345 ? 2.118 -14.417 -2.412 1.00 85.69 345 LYS A N 1
ATOM 2732 C CA . LYS A 1 345 ? 2.504 -15.109 -3.648 1.00 85.69 345 LYS A CA 1
ATOM 2733 C C . LYS A 1 345 ? 2.456 -16.629 -3.476 1.00 85.69 345 LYS A C 1
ATOM 2735 O O . LYS A 1 345 ? 1.851 -17.299 -4.310 1.00 85.69 345 LYS A O 1
ATOM 2740 N N . ARG A 1 346 ? 3.051 -17.174 -2.405 1.00 83.12 346 ARG A N 1
ATOM 2741 C CA . ARG A 1 346 ? 3.043 -18.627 -2.120 1.00 83.12 346 ARG A CA 1
ATOM 2742 C C . ARG A 1 346 ? 1.624 -19.176 -1.965 1.00 83.12 346 ARG A C 1
ATOM 2744 O O . ARG A 1 346 ? 1.320 -20.243 -2.487 1.00 83.12 346 ARG A O 1
ATOM 2751 N N . LEU A 1 347 ? 0.747 -18.394 -1.342 1.00 79.62 347 LEU A N 1
ATOM 2752 C CA . LEU A 1 347 ? -0.672 -18.702 -1.169 1.00 79.62 347 LEU A CA 1
ATOM 2753 C C . LEU A 1 347 ? -1.536 -18.386 -2.412 1.00 79.62 347 LEU A C 1
ATOM 2755 O O . LEU A 1 347 ? -2.756 -18.491 -2.349 1.00 79.62 347 LEU A O 1
ATOM 2759 N N . ARG A 1 348 ? -0.924 -18.023 -3.553 1.00 80.19 348 ARG A N 1
ATOM 2760 C CA . ARG A 1 348 ? -1.590 -17.751 -4.846 1.00 80.19 348 ARG A CA 1
ATOM 2761 C C . ARG A 1 348 ? -2.656 -16.645 -4.796 1.00 80.19 348 ARG A C 1
ATOM 2763 O O . ARG A 1 348 ? -3.655 -16.699 -5.506 1.00 80.19 348 ARG A O 1
ATOM 2770 N N . PHE A 1 349 ? -2.419 -15.591 -4.015 1.00 78.69 349 PHE A N 1
ATOM 2771 C CA . PHE A 1 349 ? -3.308 -14.420 -3.956 1.00 78.69 349 PHE A CA 1
ATOM 2772 C C . PHE A 1 349 ? -3.257 -13.510 -5.190 1.00 78.69 349 PHE A C 1
ATOM 2774 O O . PHE A 1 349 ? -4.049 -12.572 -5.306 1.00 78.69 349 PHE A O 1
ATOM 2781 N N . PHE A 1 350 ? -2.299 -13.738 -6.081 1.00 84.88 350 PHE A N 1
ATOM 2782 C CA . PHE A 1 350 ? -2.052 -12.893 -7.236 1.00 84.88 350 PHE A CA 1
ATOM 2783 C C . PHE A 1 350 ? -2.316 -13.669 -8.528 1.00 84.88 350 PHE A C 1
ATOM 2785 O O . PHE A 1 350 ? -2.077 -14.879 -8.559 1.00 84.88 350 PHE A O 1
ATOM 2792 N N . PRO A 1 351 ? -2.762 -12.995 -9.605 1.00 86.31 351 PRO A N 1
ATOM 2793 C CA . PRO A 1 351 ? -2.743 -13.592 -10.935 1.00 86.31 351 PRO A CA 1
ATOM 2794 C C . PRO A 1 351 ? -1.304 -13.962 -11.317 1.00 86.31 351 PRO A C 1
ATOM 2796 O O . PRO A 1 351 ? -0.341 -13.484 -10.708 1.00 86.31 351 PRO A O 1
ATOM 2799 N N . THR A 1 352 ? -1.141 -14.781 -12.354 1.00 90.62 352 THR A N 1
ATOM 2800 C CA . THR A 1 352 ? 0.195 -15.128 -12.852 1.00 90.62 352 THR A CA 1
ATOM 2801 C C . THR A 1 352 ? 0.931 -13.855 -13.266 1.00 90.62 352 THR A C 1
ATOM 2803 O O . THR A 1 352 ? 0.490 -13.154 -14.173 1.00 90.62 352 THR A O 1
ATOM 2806 N N . VAL A 1 353 ? 2.046 -13.530 -12.614 1.00 93.88 353 VAL A N 1
ATOM 2807 C CA . VAL A 1 353 ? 2.832 -12.335 -12.950 1.00 93.88 353 VAL A CA 1
ATOM 2808 C C . VAL A 1 353 ? 3.914 -12.721 -13.945 1.00 93.88 353 VAL A C 1
ATOM 2810 O O . VAL A 1 353 ? 4.749 -13.571 -13.647 1.00 93.88 353 VAL A O 1
ATOM 2813 N N . ARG A 1 354 ? 3.916 -12.072 -15.110 1.00 95.88 354 ARG A N 1
ATOM 2814 C CA . ARG A 1 354 ? 4.990 -12.172 -16.102 1.00 95.88 354 ARG A CA 1
ATOM 2815 C C . ARG A 1 354 ? 5.774 -10.867 -16.096 1.00 95.88 354 ARG A C 1
ATOM 2817 O O . ARG A 1 354 ? 5.292 -9.859 -16.619 1.00 95.88 354 ARG A O 1
ATOM 2824 N N . TYR A 1 355 ? 6.935 -10.876 -15.446 1.00 97.19 355 TYR A N 1
ATOM 2825 C CA . TYR A 1 355 ? 7.761 -9.686 -15.275 1.00 97.19 355 TYR A CA 1
ATOM 2826 C C . TYR A 1 355 ? 8.820 -9.608 -16.373 1.00 97.19 355 TYR A C 1
ATOM 2828 O O . TYR A 1 355 ? 9.623 -10.522 -16.546 1.00 97.19 355 TYR A O 1
ATOM 2836 N N . TYR A 1 356 ? 8.838 -8.494 -17.088 1.00 97.00 356 TYR A N 1
ATOM 2837 C CA . TYR A 1 356 ? 9.817 -8.178 -18.113 1.00 97.00 356 TYR A CA 1
ATOM 2838 C C . TYR A 1 356 ? 10.546 -6.905 -17.719 1.00 97.00 356 TYR A C 1
ATOM 2840 O O . TYR A 1 356 ? 9.911 -5.929 -17.327 1.00 97.00 356 TYR A O 1
ATOM 2848 N N . GLU A 1 357 ? 11.862 -6.887 -17.859 1.00 94.69 357 GLU A N 1
ATOM 2849 C CA . GLU A 1 357 ? 12.659 -5.671 -17.693 1.00 94.69 357 GLU A CA 1
ATOM 2850 C C . GLU A 1 357 ? 13.604 -5.492 -18.872 1.00 94.69 357 GLU A C 1
ATOM 2852 O O . GLU A 1 357 ? 13.969 -6.472 -19.517 1.00 94.69 357 GLU A O 1
ATOM 2857 N N . TYR A 1 358 ? 14.053 -4.267 -19.121 1.00 91.88 358 TYR A N 1
ATOM 2858 C CA . TYR A 1 358 ? 15.113 -4.023 -20.096 1.00 91.88 358 TYR A CA 1
ATOM 2859 C C . TYR A 1 358 ? 16.483 -3.991 -19.427 1.00 91.88 358 TYR A C 1
ATOM 2861 O O . TYR A 1 358 ? 16.652 -3.423 -18.343 1.00 91.88 358 TYR A O 1
ATOM 2869 N N . GLY A 1 359 ? 17.469 -4.589 -20.091 1.00 89.25 359 GLY A N 1
ATOM 2870 C CA . GLY A 1 359 ? 18.858 -4.549 -19.658 1.00 89.25 359 GLY A CA 1
ATOM 2871 C C . GLY A 1 359 ? 19.778 -5.424 -20.503 1.00 89.25 359 GLY A C 1
ATOM 2872 O O . GLY A 1 359 ? 19.340 -6.369 -21.148 1.00 89.25 359 GLY A O 1
ATOM 2873 N N . ASP A 1 360 ? 21.079 -5.147 -20.439 1.00 86.19 360 ASP A N 1
ATOM 2874 C CA . ASP A 1 360 ? 22.088 -5.899 -21.205 1.00 86.19 360 ASP A CA 1
ATOM 2875 C C . ASP A 1 360 ? 22.515 -7.206 -20.524 1.00 86.19 360 ASP A C 1
ATOM 2877 O O . ASP A 1 360 ? 23.048 -8.120 -21.147 1.00 86.19 360 ASP A O 1
ATOM 2881 N N . VAL A 1 361 ? 22.312 -7.297 -19.209 1.00 89.00 361 VAL A N 1
ATOM 2882 C CA . VAL A 1 361 ? 22.708 -8.452 -18.392 1.00 89.00 361 VAL A CA 1
ATOM 2883 C C . VAL A 1 361 ? 21.461 -9.197 -17.961 1.00 89.00 361 VAL A C 1
ATOM 2885 O O . VAL A 1 361 ? 20.598 -8.581 -17.350 1.00 89.00 361 VAL A O 1
ATOM 2888 N N . SER A 1 362 ? 21.378 -10.506 -18.195 1.00 92.62 362 SER A N 1
ATOM 2889 C CA . SER A 1 362 ? 20.233 -11.316 -17.756 1.00 92.62 362 SER A CA 1
ATOM 2890 C C . SER A 1 362 ? 20.077 -11.329 -16.229 1.00 92.62 362 SER A C 1
ATOM 2892 O O . SER A 1 362 ? 20.982 -11.744 -15.500 1.00 92.62 362 SER A O 1
ATOM 2894 N N . TYR A 1 363 ? 18.911 -10.911 -15.738 1.00 94.06 363 TYR A N 1
ATOM 2895 C CA . TYR A 1 363 ? 18.589 -10.925 -14.312 1.00 94.06 363 TYR A CA 1
ATOM 2896 C C . TYR A 1 363 ? 18.354 -12.331 -13.777 1.00 94.06 363 TYR A C 1
ATOM 2898 O O . TYR A 1 363 ? 18.841 -12.647 -12.692 1.00 94.06 363 TYR A O 1
ATOM 2906 N N . SER A 1 364 ? 17.690 -13.202 -14.540 1.00 93.56 364 SER A N 1
ATOM 2907 C CA . SER A 1 364 ? 17.488 -14.600 -14.145 1.00 93.56 364 SER A CA 1
ATOM 2908 C C . SER A 1 364 ? 18.822 -15.317 -13.918 1.00 93.56 364 SER A C 1
ATOM 2910 O O . SER A 1 364 ? 18.983 -16.019 -12.920 1.00 93.56 364 SER A O 1
ATOM 2912 N N . LEU A 1 365 ? 19.828 -15.047 -14.758 1.00 91.12 365 LEU A N 1
ATOM 2913 C CA . LEU A 1 365 ? 21.185 -15.564 -14.574 1.00 91.12 365 LEU A CA 1
ATOM 2914 C C . LEU A 1 365 ? 21.863 -14.999 -13.313 1.00 91.12 365 LEU A C 1
ATOM 2916 O O . LEU A 1 365 ? 22.557 -15.726 -12.600 1.00 91.12 365 LEU A O 1
ATOM 2920 N N . LEU A 1 366 ? 21.679 -13.709 -13.009 1.00 91.31 366 LEU A N 1
ATOM 2921 C CA . LEU A 1 366 ? 22.213 -13.108 -11.781 1.00 91.31 366 LEU A CA 1
ATOM 2922 C C . LEU A 1 366 ? 21.586 -13.732 -10.525 1.00 91.31 366 LEU A C 1
ATOM 2924 O O . LEU A 1 366 ? 22.309 -14.029 -9.573 1.00 91.31 366 LEU A O 1
ATOM 2928 N N . VAL A 1 367 ? 20.269 -13.955 -10.527 1.00 93.38 367 VAL A N 1
ATOM 2929 C CA . VAL A 1 367 ? 19.546 -14.582 -9.409 1.00 93.38 367 VAL A CA 1
ATOM 2930 C C . VAL A 1 367 ? 19.935 -16.049 -9.245 1.00 93.38 367 VAL A C 1
ATOM 2932 O O . VAL A 1 367 ? 20.138 -16.495 -8.118 1.00 93.38 367 VAL A O 1
ATOM 2935 N N . GLU A 1 368 ? 20.119 -16.797 -10.333 1.00 91.75 368 GLU A N 1
ATOM 2936 C CA . GLU A 1 368 ? 20.550 -18.197 -10.249 1.00 91.75 368 GLU A CA 1
ATOM 2937 C C . GLU A 1 368 ? 21.962 -18.328 -9.653 1.00 91.75 368 GLU A C 1
ATOM 2939 O O . GLU A 1 368 ? 22.208 -19.182 -8.798 1.00 91.75 368 GLU A O 1
ATOM 2944 N N . ASN A 1 369 ? 22.874 -17.418 -10.012 1.00 89.69 369 ASN A N 1
ATOM 2945 C CA . ASN A 1 369 ? 24.202 -17.346 -9.396 1.00 89.69 369 ASN A CA 1
ATOM 2946 C C . ASN A 1 369 ? 24.132 -17.023 -7.894 1.00 89.69 369 ASN A C 1
ATOM 2948 O O . ASN A 1 369 ? 24.893 -17.588 -7.106 1.00 89.69 369 ASN A O 1
ATOM 2952 N N . LEU A 1 370 ? 23.209 -16.144 -7.485 1.00 90.25 370 LEU A N 1
ATOM 2953 C CA . LEU A 1 370 ? 22.961 -15.849 -6.074 1.00 90.25 370 LEU A CA 1
ATOM 2954 C C . LEU A 1 370 ? 22.414 -17.084 -5.338 1.00 90.25 370 LEU A C 1
ATOM 2956 O O . LEU A 1 370 ? 22.878 -17.391 -4.236 1.00 90.25 370 LEU A O 1
ATOM 2960 N N . ARG A 1 371 ? 21.458 -17.803 -5.944 1.00 90.06 371 ARG A N 1
ATOM 2961 C CA . ARG A 1 371 ? 20.804 -18.998 -5.383 1.00 90.06 371 ARG A CA 1
ATOM 2962 C C . ARG A 1 371 ? 21.805 -20.113 -5.102 1.00 90.06 371 ARG A C 1
ATOM 2964 O O . ARG A 1 371 ? 21.819 -20.641 -3.996 1.00 90.06 371 ARG A O 1
ATOM 2971 N N . ARG A 1 372 ? 22.693 -20.403 -6.055 1.00 85.75 372 ARG A N 1
ATOM 2972 C CA . ARG A 1 372 ? 23.729 -21.448 -5.945 1.00 85.75 372 ARG A CA 1
ATOM 2973 C C . ARG A 1 372 ? 24.902 -21.085 -5.021 1.00 85.75 372 ARG A C 1
ATOM 2975 O O . ARG A 1 372 ? 25.896 -21.799 -4.990 1.00 85.75 372 ARG A O 1
ATOM 2982 N N . THR A 1 373 ? 24.816 -19.981 -4.273 1.00 75.19 373 THR A N 1
ATOM 2983 C CA . THR A 1 373 ? 25.873 -19.428 -3.394 1.00 75.19 373 THR A CA 1
ATOM 2984 C C . THR A 1 373 ? 27.180 -19.046 -4.100 1.00 75.19 373 THR A C 1
ATOM 2986 O O . THR A 1 373 ? 28.160 -18.718 -3.441 1.00 75.19 373 THR A O 1
ATOM 2989 N N . HIS A 1 374 ? 27.194 -18.994 -5.437 1.00 69.56 374 HIS A N 1
ATOM 2990 C CA . HIS A 1 374 ? 28.391 -18.636 -6.207 1.00 69.56 374 HIS A CA 1
ATOM 2991 C C . HIS A 1 374 ? 28.804 -17.168 -6.049 1.00 69.56 374 HIS A C 1
ATOM 2993 O O . HIS A 1 374 ? 29.941 -16.823 -6.365 1.00 69.56 374 HIS A O 1
ATOM 2999 N N . ILE A 1 375 ? 27.899 -16.299 -5.585 1.00 81.94 375 ILE A N 1
ATOM 3000 C CA . ILE A 1 375 ? 28.187 -14.893 -5.291 1.00 81.94 375 ILE A CA 1
ATOM 3001 C C . ILE A 1 375 ? 27.523 -14.456 -3.972 1.00 81.94 375 ILE A C 1
ATOM 3003 O O . ILE A 1 375 ? 26.329 -14.708 -3.775 1.00 81.94 375 ILE A O 1
ATOM 3007 N N . PRO A 1 376 ? 28.253 -13.769 -3.074 1.00 87.62 376 PRO A N 1
ATOM 3008 C CA . PRO A 1 376 ? 27.668 -13.093 -1.919 1.00 87.62 376 PRO A CA 1
ATOM 3009 C C . PRO A 1 376 ? 26.648 -12.014 -2.323 1.00 87.62 376 PRO A C 1
ATOM 3011 O O . PRO A 1 376 ? 26.739 -11.425 -3.403 1.00 87.62 376 PRO A O 1
ATOM 3014 N N . LEU A 1 377 ? 25.697 -11.698 -1.432 1.00 90.56 377 LEU A N 1
ATOM 3015 C CA . LEU A 1 377 ? 24.689 -10.653 -1.676 1.00 90.56 377 LEU A CA 1
ATOM 3016 C C . LEU A 1 377 ? 25.309 -9.279 -2.032 1.00 90.56 377 LEU A C 1
ATOM 3018 O O . LEU A 1 377 ? 24.846 -8.676 -3.002 1.00 90.56 377 LEU A O 1
ATOM 3022 N N . PRO A 1 378 ? 26.366 -8.782 -1.351 1.00 90.31 378 PRO A N 1
ATOM 3023 C CA . PRO A 1 378 ? 27.013 -7.521 -1.734 1.00 90.31 378 PRO A CA 1
ATOM 3024 C C . PRO A 1 378 ? 27.551 -7.521 -3.172 1.00 90.31 378 PRO A C 1
ATOM 3026 O O . PRO A 1 378 ? 27.395 -6.534 -3.897 1.00 90.31 378 PRO A O 1
ATOM 3029 N N . ASP A 1 379 ? 28.115 -8.643 -3.620 1.00 90.25 379 ASP A N 1
ATOM 3030 C CA . ASP A 1 379 ? 28.655 -8.791 -4.973 1.00 90.25 379 ASP A CA 1
ATOM 3031 C C . ASP A 1 379 ? 27.542 -8.832 -6.018 1.00 90.25 379 ASP A C 1
ATOM 3033 O O . ASP A 1 379 ? 27.644 -8.180 -7.062 1.00 90.25 379 ASP A O 1
ATOM 3037 N N . PHE A 1 380 ? 26.451 -9.545 -5.727 1.00 92.12 380 PHE A N 1
ATOM 3038 C CA . PHE A 1 380 ? 25.240 -9.529 -6.546 1.00 92.12 380 PHE A CA 1
ATOM 3039 C C . PHE A 1 380 ? 24.711 -8.101 -6.732 1.00 92.12 380 PHE A C 1
ATOM 3041 O O . PHE A 1 380 ? 24.489 -7.665 -7.864 1.00 92.12 380 PHE A O 1
ATOM 3048 N N . LEU A 1 381 ? 24.588 -7.331 -5.648 1.00 92.50 381 LEU A N 1
ATOM 3049 C CA . LEU A 1 381 ? 24.111 -5.946 -5.709 1.00 92.50 381 LEU A CA 1
ATOM 3050 C C . LEU A 1 381 ? 25.095 -5.020 -6.434 1.00 92.50 381 LEU A C 1
ATOM 3052 O O . LEU A 1 381 ? 24.674 -4.122 -7.163 1.00 92.50 381 LEU A O 1
ATOM 3056 N N . SER A 1 382 ? 26.403 -5.248 -6.296 1.00 91.69 382 SER A N 1
ATOM 3057 C CA . SER A 1 382 ? 27.431 -4.531 -7.059 1.00 91.69 382 SER A CA 1
ATOM 3058 C C . SER A 1 382 ? 27.290 -4.780 -8.566 1.00 91.69 382 SER A C 1
ATOM 3060 O O . SER A 1 382 ? 27.334 -3.836 -9.361 1.00 91.69 382 SER A O 1
ATOM 3062 N N . ARG A 1 383 ? 27.038 -6.032 -8.974 1.00 91.38 383 ARG A N 1
ATOM 3063 C CA . ARG A 1 383 ? 26.760 -6.389 -10.376 1.00 91.38 383 ARG A CA 1
ATOM 3064 C C . ARG A 1 383 ? 25.464 -5.754 -10.876 1.00 91.38 383 ARG A C 1
ATOM 3066 O O . ARG A 1 383 ? 25.480 -5.160 -11.954 1.00 91.38 383 ARG A O 1
ATOM 3073 N N . LEU A 1 384 ? 24.388 -5.780 -10.083 1.00 91.62 384 LEU A N 1
ATOM 3074 C CA . LEU A 1 384 ? 23.151 -5.064 -10.415 1.00 91.62 384 LEU A CA 1
ATOM 3075 C C . LEU A 1 384 ? 23.412 -3.568 -10.615 1.00 91.62 384 LEU A C 1
ATOM 3077 O O . LEU A 1 384 ? 23.013 -3.011 -11.637 1.00 91.62 384 LEU A O 1
ATOM 3081 N N . ARG A 1 385 ? 24.151 -2.926 -9.703 1.00 91.00 385 ARG A N 1
ATOM 3082 C CA . ARG A 1 385 ? 24.485 -1.497 -9.790 1.00 91.00 385 ARG A CA 1
ATOM 3083 C C . ARG A 1 385 ? 25.300 -1.165 -11.040 1.00 91.00 385 ARG A C 1
ATOM 3085 O O . ARG A 1 385 ? 25.103 -0.103 -11.617 1.00 91.00 385 ARG A O 1
ATOM 3092 N N . LYS A 1 386 ? 26.203 -2.046 -11.479 1.00 89.44 386 LYS A N 1
ATOM 3093 C CA . LYS A 1 386 ? 26.927 -1.873 -12.751 1.00 89.44 386 LYS A CA 1
ATOM 3094 C C . LYS A 1 386 ? 25.996 -2.025 -13.953 1.00 89.44 386 LYS A C 1
ATOM 3096 O O . LYS A 1 386 ? 26.086 -1.225 -14.870 1.00 89.44 386 LYS A O 1
ATOM 3101 N N . SER A 1 387 ? 25.081 -2.990 -13.912 1.00 87.12 387 SER A N 1
ATOM 3102 C CA . SER A 1 387 ? 24.176 -3.294 -15.027 1.00 87.12 387 SER A CA 1
ATOM 3103 C C . SER A 1 387 ? 23.142 -2.204 -15.337 1.00 87.12 387 SER A C 1
ATOM 3105 O O . SER A 1 387 ? 22.606 -2.175 -16.435 1.00 87.12 387 SER A O 1
ATOM 3107 N N . ILE A 1 388 ? 22.853 -1.317 -14.378 1.00 86.12 388 ILE A N 1
ATOM 3108 C CA . ILE A 1 388 ? 21.952 -0.170 -14.581 1.00 86.12 388 ILE A CA 1
ATOM 3109 C C . ILE A 1 388 ? 22.686 1.085 -15.079 1.00 86.12 388 ILE A C 1
ATOM 3111 O O . ILE A 1 388 ? 22.041 2.084 -15.404 1.00 86.12 388 ILE A O 1
ATOM 3115 N N . LYS A 1 389 ? 24.030 1.081 -15.106 1.00 80.94 389 LYS A N 1
ATOM 3116 C CA . LYS A 1 389 ? 24.811 2.209 -15.633 1.00 80.94 389 LYS A CA 1
ATOM 3117 C C . LYS A 1 389 ? 24.655 2.249 -17.152 1.00 80.94 389 LYS A C 1
ATOM 3119 O O . LYS A 1 389 ? 24.941 1.262 -17.812 1.00 80.94 389 LYS A O 1
ATOM 3124 N N . GLY A 1 390 ? 24.216 3.389 -17.685 1.00 73.62 390 GLY A N 1
ATOM 3125 C CA . GLY A 1 390 ? 23.947 3.554 -19.119 1.00 73.62 390 GLY A CA 1
ATOM 3126 C C . GLY A 1 390 ? 22.585 3.022 -19.580 1.00 73.62 390 GLY A C 1
ATOM 3127 O O . GLY A 1 390 ? 22.256 3.167 -20.750 1.00 73.62 390 GLY A O 1
ATOM 3128 N N . GLY A 1 391 ? 21.782 2.450 -18.674 1.00 79.19 391 GLY A N 1
ATOM 3129 C CA . GLY A 1 391 ? 20.411 2.047 -18.975 1.00 79.19 391 GLY A CA 1
ATOM 3130 C C . GLY A 1 391 ? 19.440 3.224 -19.066 1.00 79.19 391 GLY A C 1
ATOM 3131 O O . GLY A 1 391 ? 19.769 4.361 -18.721 1.00 79.19 391 GLY A O 1
ATOM 3132 N N . ILE A 1 392 ? 18.207 2.938 -19.483 1.00 80.62 392 ILE A N 1
ATOM 3133 C CA . ILE A 1 392 ? 17.159 3.954 -19.625 1.00 80.62 392 ILE A CA 1
ATOM 3134 C C . ILE A 1 392 ? 16.816 4.539 -18.243 1.00 80.62 392 ILE A C 1
ATOM 3136 O O . ILE A 1 392 ? 16.550 3.829 -17.268 1.00 80.62 392 ILE A O 1
ATOM 3140 N N . THR A 1 393 ? 16.848 5.864 -18.139 1.00 81.94 393 THR A N 1
ATOM 3141 C CA . THR A 1 393 ? 16.514 6.614 -16.916 1.00 81.94 393 THR A CA 1
ATOM 3142 C C . THR A 1 393 ? 15.144 7.276 -17.006 1.00 81.94 393 THR A C 1
ATOM 3144 O O . THR A 1 393 ? 14.411 7.302 -16.018 1.00 81.94 393 THR A O 1
ATOM 3147 N N . SER A 1 394 ? 14.816 7.800 -18.183 1.00 84.88 394 SER A N 1
ATOM 3148 C CA . SER A 1 394 ? 13.606 8.556 -18.492 1.00 84.88 394 SER A CA 1
ATOM 3149 C C . SER A 1 394 ? 13.332 8.528 -19.996 1.00 84.88 394 SER A C 1
ATOM 3151 O O . SER A 1 394 ? 14.199 8.156 -20.795 1.00 84.88 394 SER A O 1
ATOM 3153 N N . LEU A 1 395 ? 12.139 8.974 -20.382 1.00 88.06 395 LEU A N 1
ATOM 3154 C CA . LEU A 1 395 ? 11.792 9.183 -21.785 1.00 88.06 395 LEU A CA 1
ATOM 3155 C C . LEU A 1 395 ? 12.434 10.493 -22.289 1.00 88.06 395 LEU A C 1
ATOM 3157 O O . LEU A 1 395 ? 12.294 11.538 -21.651 1.00 88.06 395 LEU A O 1
ATOM 3161 N N . SER A 1 396 ? 13.142 10.442 -23.414 1.00 88.12 396 SER A N 1
ATOM 3162 C CA . SER A 1 396 ? 13.786 11.577 -24.091 1.00 88.12 396 SER A CA 1
ATOM 3163 C C . SER A 1 396 ? 13.447 11.567 -25.583 1.00 88.12 396 SER A C 1
ATOM 3165 O O . SER A 1 396 ? 13.013 10.548 -26.108 1.00 88.12 396 SER A O 1
ATOM 3167 N N . GLU A 1 397 ? 13.647 12.683 -26.288 1.00 87.56 397 GLU A N 1
ATOM 3168 C CA . GLU A 1 397 ? 13.369 12.759 -27.737 1.00 87.56 397 GLU A CA 1
ATOM 3169 C C . GLU A 1 397 ? 14.128 11.683 -28.535 1.00 87.56 397 GLU A C 1
ATOM 3171 O O . GLU A 1 397 ? 13.593 11.120 -29.484 1.00 87.56 397 GLU A O 1
ATOM 3176 N N . GLU A 1 398 ? 15.353 11.353 -28.116 1.00 86.50 398 GLU A N 1
ATOM 3177 C CA . GLU A 1 398 ? 16.207 10.369 -28.787 1.00 86.50 398 GLU A CA 1
ATOM 3178 C C . GLU A 1 398 ? 15.698 8.933 -28.622 1.00 86.50 398 GLU A C 1
ATOM 3180 O O . GLU A 1 398 ? 15.745 8.149 -29.567 1.00 86.50 398 GLU A O 1
ATOM 3185 N N . ASN A 1 399 ? 15.219 8.571 -27.425 1.00 88.38 399 ASN A N 1
ATOM 3186 C CA . ASN A 1 399 ? 14.821 7.196 -27.118 1.00 88.38 399 ASN A CA 1
ATOM 3187 C C . ASN A 1 399 ? 13.308 6.944 -27.260 1.00 88.38 399 ASN A C 1
ATOM 3189 O O . ASN A 1 399 ? 12.887 5.788 -27.364 1.00 88.38 399 ASN A O 1
ATOM 3193 N N . ALA A 1 400 ? 12.493 8.004 -27.291 1.00 90.06 400 ALA A N 1
ATOM 3194 C CA . ALA A 1 400 ? 11.040 7.905 -27.276 1.00 90.06 400 ALA A CA 1
ATOM 3195 C C . ALA A 1 400 ? 10.456 7.096 -28.438 1.00 90.06 400 ALA A C 1
ATOM 3197 O O . ALA A 1 400 ? 9.590 6.268 -28.150 1.00 90.06 400 ALA A O 1
ATOM 3198 N N . PRO A 1 401 ? 10.903 7.244 -29.703 1.00 89.81 401 PRO A N 1
ATOM 3199 C CA . PRO A 1 401 ? 10.350 6.458 -30.807 1.00 89.81 401 PRO A CA 1
ATOM 3200 C C . PRO A 1 401 ? 10.490 4.952 -30.582 1.00 89.81 401 PRO A C 1
ATOM 3202 O O . PRO A 1 401 ? 9.529 4.205 -30.761 1.00 89.81 401 PRO A O 1
ATOM 3205 N N . TYR A 1 402 ? 11.653 4.509 -30.101 1.00 88.00 402 TYR A N 1
ATOM 3206 C CA . TYR A 1 402 ? 11.931 3.091 -29.871 1.00 88.00 402 TYR A CA 1
ATOM 3207 C C . TYR A 1 402 ? 11.160 2.549 -28.665 1.00 88.00 402 TYR A C 1
ATOM 3209 O O . TYR A 1 402 ? 10.553 1.483 -28.744 1.00 88.00 402 TYR A O 1
ATOM 3217 N N . ILE A 1 403 ? 11.135 3.302 -27.561 1.00 91.38 403 ILE A N 1
ATOM 3218 C CA . ILE A 1 403 ? 10.443 2.893 -26.333 1.00 91.38 403 ILE A CA 1
ATOM 3219 C C . ILE A 1 403 ? 8.924 2.870 -26.541 1.00 91.38 403 ILE A C 1
ATOM 3221 O O . ILE A 1 403 ? 8.273 1.895 -26.168 1.00 91.38 403 ILE A O 1
ATOM 3225 N N . CYS A 1 404 ? 8.344 3.912 -27.145 1.00 92.06 404 CYS A N 1
ATOM 3226 C CA . CYS A 1 404 ? 6.899 3.985 -27.379 1.00 92.06 404 CYS A CA 1
ATOM 3227 C C . CYS A 1 404 ? 6.441 2.883 -28.340 1.00 92.06 404 CYS A C 1
ATOM 3229 O O . CYS A 1 404 ? 5.454 2.203 -28.056 1.00 92.06 404 CYS A O 1
ATOM 3231 N N . SER A 1 405 ? 7.180 2.678 -29.437 1.00 89.88 405 SER A N 1
ATOM 3232 C CA . SER A 1 405 ? 6.893 1.626 -30.416 1.00 89.88 405 SER A CA 1
ATOM 3233 C C . SER A 1 405 ? 6.944 0.233 -29.782 1.00 89.88 405 SER A C 1
ATOM 3235 O O . SER A 1 405 ? 5.997 -0.540 -29.929 1.00 89.88 405 SER A O 1
ATOM 3237 N N . ASP A 1 406 ? 7.978 -0.074 -28.989 1.00 92.12 406 ASP A N 1
ATOM 3238 C CA . ASP A 1 406 ? 8.097 -1.386 -28.342 1.00 92.12 406 ASP A CA 1
ATOM 3239 C C . ASP A 1 406 ? 7.039 -1.601 -27.245 1.00 92.12 406 ASP A C 1
ATOM 3241 O O . ASP A 1 406 ? 6.473 -2.690 -27.139 1.00 92.12 406 ASP A O 1
ATOM 3245 N N . ILE A 1 407 ? 6.688 -0.562 -26.472 1.00 93.81 407 ILE A N 1
ATOM 3246 C CA . ILE A 1 407 ? 5.574 -0.630 -25.512 1.00 93.81 407 ILE A CA 1
ATOM 3247 C C . ILE A 1 407 ? 4.267 -0.958 -26.241 1.00 93.81 407 ILE A C 1
ATOM 3249 O O . ILE A 1 407 ? 3.555 -1.870 -25.824 1.00 93.81 407 ILE A O 1
ATOM 3253 N N . ILE A 1 408 ? 3.953 -0.256 -27.335 1.00 92.06 408 ILE A N 1
ATOM 3254 C CA . ILE A 1 408 ? 2.733 -0.499 -28.118 1.00 92.06 408 ILE A CA 1
ATOM 3255 C C . ILE A 1 408 ? 2.747 -1.908 -28.716 1.00 92.06 408 ILE A C 1
ATOM 3257 O O . ILE A 1 408 ? 1.767 -2.638 -28.563 1.00 92.06 408 ILE A O 1
ATOM 3261 N N . LYS A 1 409 ? 3.868 -2.335 -29.310 1.00 91.44 409 LYS A N 1
ATOM 3262 C CA . LYS A 1 409 ? 4.044 -3.697 -29.831 1.00 91.44 409 LYS A CA 1
ATOM 3263 C C . LYS A 1 409 ? 3.736 -4.739 -28.758 1.00 91.44 409 LYS A C 1
ATOM 3265 O O . LYS A 1 409 ? 2.955 -5.651 -29.005 1.00 91.44 409 LYS A O 1
ATOM 3270 N N . ARG A 1 410 ? 4.268 -4.575 -27.544 1.00 93.12 410 ARG A N 1
ATOM 3271 C CA . ARG A 1 410 ? 4.025 -5.499 -26.424 1.00 93.12 410 ARG A CA 1
ATOM 3272 C C . ARG A 1 410 ? 2.587 -5.493 -25.939 1.00 93.12 410 ARG A C 1
ATOM 3274 O O . ARG A 1 410 ? 2.066 -6.562 -25.644 1.00 93.12 410 ARG A O 1
ATOM 3281 N N . ILE A 1 411 ? 1.937 -4.330 -25.883 1.00 92.56 411 ILE A N 1
ATOM 3282 C CA . ILE A 1 411 ? 0.508 -4.247 -25.549 1.00 92.56 411 ILE A CA 1
ATOM 3283 C C . ILE A 1 411 ? -0.305 -5.115 -26.518 1.00 92.56 411 ILE A C 1
ATOM 3285 O O . ILE A 1 411 ? -1.167 -5.876 -26.080 1.00 92.56 411 ILE A O 1
ATOM 3289 N N . LEU A 1 412 ? 0.005 -5.044 -27.815 1.00 90.00 412 LEU A N 1
ATOM 3290 C CA . LEU A 1 412 ? -0.670 -5.826 -28.850 1.00 90.00 412 LEU A CA 1
ATOM 3291 C C . LEU A 1 412 ? -0.312 -7.316 -28.777 1.00 90.00 412 LEU A C 1
ATOM 3293 O O . LEU A 1 412 ? -1.212 -8.152 -28.777 1.00 90.00 412 LEU A O 1
ATOM 3297 N N . THR A 1 413 ? 0.974 -7.660 -28.655 1.00 90.31 413 THR A N 1
ATOM 3298 C CA . THR A 1 413 ? 1.445 -9.053 -28.551 1.00 90.31 413 THR A CA 1
ATOM 3299 C C . THR A 1 413 ? 0.869 -9.762 -27.328 1.00 90.31 413 THR A C 1
ATOM 3301 O O . THR A 1 413 ? 0.451 -10.911 -27.420 1.00 90.31 413 THR A O 1
ATOM 3304 N N . PHE A 1 414 ? 0.818 -9.085 -26.181 1.00 90.56 414 PHE A N 1
ATOM 3305 C CA . PHE A 1 414 ? 0.234 -9.636 -24.958 1.00 90.56 414 PHE A CA 1
ATOM 3306 C C . PHE A 1 414 ? -1.294 -9.551 -24.932 1.00 90.56 414 PHE A C 1
ATOM 3308 O O . PHE A 1 414 ? -1.902 -10.024 -23.976 1.00 90.56 414 PHE A O 1
ATOM 3315 N N . GLN A 1 415 ? -1.911 -8.946 -25.956 1.00 89.00 415 GLN A N 1
ATOM 3316 C CA . GLN A 1 415 ? -3.350 -8.694 -26.033 1.00 89.00 415 GLN A CA 1
ATOM 3317 C C . GLN A 1 415 ? -3.888 -7.990 -24.774 1.00 89.00 415 GLN A C 1
ATOM 3319 O O . GLN A 1 415 ? -5.006 -8.247 -24.322 1.00 89.00 415 GLN A O 1
ATOM 3324 N N . ALA A 1 416 ? -3.079 -7.097 -24.195 1.00 89.81 416 ALA A N 1
ATOM 3325 C CA . ALA A 1 416 ? -3.403 -6.414 -22.952 1.00 89.81 416 ALA A CA 1
ATOM 3326 C C . ALA A 1 416 ? -4.536 -5.407 -23.181 1.00 89.81 416 ALA A C 1
ATOM 3328 O O . ALA A 1 416 ? -4.446 -4.518 -24.033 1.00 89.81 416 ALA A O 1
ATOM 3329 N N . ARG A 1 417 ? -5.621 -5.529 -22.411 1.00 89.12 417 ARG A N 1
ATOM 3330 C CA . ARG A 1 417 ? -6.850 -4.738 -22.589 1.00 89.12 417 ARG A CA 1
ATOM 3331 C C . ARG A 1 417 ? -6.907 -3.517 -21.685 1.00 89.12 417 ARG A C 1
ATOM 3333 O O . ARG A 1 417 ? -7.627 -2.557 -21.991 1.00 89.12 417 ARG A O 1
ATOM 3340 N N . ARG A 1 418 ? -6.232 -3.561 -20.538 1.00 91.19 418 ARG A N 1
ATOM 3341 C CA . ARG A 1 418 ? -6.227 -2.509 -19.517 1.00 91.19 418 ARG A CA 1
ATOM 3342 C C . ARG A 1 418 ? -4.798 -2.287 -19.055 1.00 91.19 418 ARG A C 1
ATOM 3344 O O . ARG A 1 418 ? -4.322 -2.875 -18.087 1.00 91.19 418 ARG A O 1
ATOM 3351 N N . VAL A 1 419 ? -4.143 -1.372 -19.751 1.00 93.88 419 VAL A N 1
ATOM 3352 C CA . VAL A 1 419 ? -2.735 -1.053 -19.551 1.00 93.88 419 VAL A CA 1
ATOM 3353 C C . VAL A 1 419 ? -2.616 0.183 -18.673 1.00 93.88 419 VAL A C 1
ATOM 3355 O O . VAL A 1 419 ? -3.340 1.159 -18.869 1.00 93.88 419 VAL A O 1
ATOM 3358 N N . MET A 1 420 ? -1.686 0.169 -17.727 1.00 94.00 420 MET A N 1
ATOM 3359 C CA . MET A 1 420 ? -1.361 1.322 -16.897 1.00 94.00 420 MET A CA 1
ATOM 3360 C C . MET A 1 420 ? 0.112 1.686 -17.058 1.00 94.00 420 MET A C 1
ATOM 3362 O O . MET A 1 420 ? 0.979 0.879 -16.740 1.00 94.00 420 MET A O 1
ATOM 3366 N N . ILE A 1 421 ? 0.394 2.895 -17.542 1.00 94.81 421 ILE A N 1
ATOM 3367 C CA . ILE A 1 421 ? 1.751 3.399 -17.775 1.00 94.81 421 ILE A CA 1
ATOM 3368 C C . ILE A 1 421 ? 2.069 4.480 -16.744 1.00 94.81 421 ILE A C 1
ATOM 3370 O O . ILE A 1 421 ? 1.403 5.515 -16.683 1.00 94.81 421 ILE A O 1
ATOM 3374 N N . PHE A 1 422 ? 3.101 4.246 -15.939 1.00 93.56 422 PHE A N 1
ATOM 3375 C CA . PHE A 1 422 ? 3.585 5.200 -14.947 1.00 93.56 422 PHE A CA 1
ATOM 3376 C C . PHE A 1 422 ? 4.779 5.980 -15.484 1.00 93.56 422 PHE A C 1
ATOM 3378 O O . PHE A 1 422 ? 5.822 5.388 -15.744 1.00 93.56 422 PHE A O 1
ATOM 3385 N N . VAL A 1 423 ? 4.648 7.302 -15.565 1.00 92.94 423 VAL A N 1
ATOM 3386 C CA . VAL A 1 423 ? 5.701 8.219 -16.033 1.00 92.94 423 VAL A CA 1
ATOM 3387 C C . VAL A 1 423 ? 6.120 9.218 -14.950 1.00 92.94 423 VAL A C 1
ATOM 3389 O O . VAL A 1 423 ? 5.436 9.397 -13.933 1.00 92.94 423 VAL A O 1
ATOM 3392 N N . SER A 1 424 ? 7.275 9.850 -15.144 1.00 90.06 424 SER A N 1
ATOM 3393 C CA . SER A 1 424 ? 7.924 10.731 -14.168 1.00 90.06 424 SER A CA 1
ATOM 3394 C C . SER A 1 424 ? 7.408 12.163 -14.249 1.00 90.06 424 SER A C 1
ATOM 3396 O O . SER A 1 424 ? 7.341 12.850 -13.230 1.00 90.06 424 SER A O 1
ATOM 3398 N N . SER A 1 425 ? 7.029 12.630 -15.443 1.00 92.19 425 SER A N 1
ATOM 3399 C CA . SER A 1 425 ? 6.610 14.018 -15.658 1.00 92.19 425 SER A CA 1
ATOM 3400 C C . SER A 1 425 ? 5.504 14.156 -16.704 1.00 92.19 425 SER A C 1
ATOM 3402 O O . SER A 1 425 ? 5.316 13.287 -17.548 1.00 92.19 425 SER A O 1
ATOM 3404 N N . ILE A 1 426 ? 4.792 15.290 -16.681 1.00 93.19 426 ILE A N 1
ATOM 3405 C CA . ILE A 1 426 ? 3.810 15.627 -17.729 1.00 93.19 426 ILE A CA 1
ATOM 3406 C C . ILE A 1 426 ? 4.500 15.754 -19.097 1.00 93.19 426 ILE A C 1
ATOM 3408 O O . ILE A 1 426 ? 3.934 15.323 -20.090 1.00 93.19 426 ILE A O 1
ATOM 3412 N N . LYS A 1 427 ? 5.752 16.236 -19.146 1.00 92.69 427 LYS A N 1
ATOM 3413 C CA . LYS A 1 427 ? 6.515 16.343 -20.401 1.00 92.69 427 LYS A CA 1
ATOM 3414 C C . LYS A 1 427 ? 6.711 14.985 -21.080 1.00 92.69 427 LYS A C 1
ATOM 3416 O O . LYS A 1 427 ? 6.674 14.906 -22.299 1.00 92.69 427 LYS A O 1
ATOM 3421 N N . GLU A 1 428 ? 6.909 13.925 -20.296 1.00 93.38 428 GLU A N 1
ATOM 3422 C CA . GLU A 1 428 ? 7.019 12.563 -20.831 1.00 93.38 428 GLU A CA 1
ATOM 3423 C C . GLU A 1 428 ? 5.680 12.061 -21.378 1.00 93.38 428 GLU A C 1
ATOM 3425 O O . GLU A 1 428 ? 5.678 11.336 -22.364 1.00 93.38 428 GLU A O 1
ATOM 3430 N N . ILE A 1 429 ? 4.549 12.469 -20.787 1.00 93.06 429 ILE A N 1
ATOM 3431 C CA . ILE A 1 429 ? 3.218 12.181 -21.344 1.00 93.06 429 ILE A CA 1
ATOM 3432 C C . ILE A 1 429 ? 3.060 12.876 -22.691 1.00 93.06 429 ILE A C 1
ATOM 3434 O O . ILE A 1 429 ? 2.710 12.214 -23.660 1.00 93.06 429 ILE A O 1
ATOM 3438 N N . ASP A 1 430 ? 3.359 14.174 -22.760 1.00 91.62 430 ASP A N 1
ATOM 3439 C CA . ASP A 1 430 ? 3.239 14.957 -23.993 1.00 91.62 430 ASP A CA 1
ATOM 3440 C C . ASP A 1 430 ? 4.128 14.372 -25.108 1.00 91.62 430 ASP A C 1
ATOM 3442 O O . ASP A 1 430 ? 3.714 14.263 -26.263 1.00 91.62 430 ASP A O 1
ATOM 3446 N N . LEU A 1 431 ? 5.347 13.950 -24.752 1.00 91.25 431 LEU A N 1
ATOM 3447 C CA . LEU A 1 431 ? 6.279 13.269 -25.650 1.00 91.25 431 LEU A CA 1
ATOM 3448 C C . LEU A 1 431 ? 5.728 11.915 -26.116 1.00 91.25 431 LEU A C 1
ATOM 3450 O O . LEU A 1 431 ? 5.735 11.637 -27.315 1.00 91.25 431 LEU A O 1
ATOM 3454 N N . PHE A 1 432 ? 5.209 11.101 -25.193 1.00 91.06 432 PHE A N 1
ATOM 3455 C CA . PHE A 1 432 ? 4.598 9.812 -25.512 1.00 91.06 432 PHE A CA 1
ATOM 3456 C C . PHE A 1 432 ? 3.366 9.984 -26.405 1.00 91.06 432 PHE A C 1
ATOM 3458 O O . PHE A 1 432 ? 3.202 9.237 -27.357 1.00 91.06 432 PHE A O 1
ATOM 3465 N N . GLU A 1 433 ? 2.500 10.965 -26.151 1.00 87.75 433 GLU A N 1
ATOM 3466 C CA . GLU A 1 433 ? 1.329 11.224 -26.995 1.00 87.75 433 GLU A CA 1
ATOM 3467 C C . GLU A 1 433 ? 1.722 11.704 -28.390 1.00 87.75 433 GLU A C 1
ATOM 3469 O O . GLU A 1 433 ? 1.092 11.307 -29.370 1.00 87.75 433 GLU A O 1
ATOM 3474 N N . ARG A 1 434 ? 2.752 12.549 -28.496 1.00 88.44 434 ARG A N 1
ATOM 3475 C CA . ARG A 1 434 ? 3.230 13.066 -29.780 1.00 88.44 434 ARG A CA 1
ATOM 3476 C C . ARG A 1 434 ? 3.866 11.969 -30.628 1.00 88.44 434 ARG A C 1
ATOM 3478 O O . ARG A 1 434 ? 3.453 11.787 -31.766 1.00 88.44 434 ARG A O 1
ATOM 3485 N N . VAL A 1 435 ? 4.840 11.253 -30.069 1.00 85.69 435 VAL A N 1
ATOM 3486 C CA . VAL A 1 435 ? 5.600 10.204 -30.769 1.00 85.69 435 VAL A CA 1
ATOM 3487 C C . VAL A 1 435 ? 4.770 8.936 -30.913 1.00 85.69 435 VAL A C 1
ATOM 3489 O O . VAL A 1 435 ? 4.729 8.320 -31.970 1.00 85.69 435 VAL A O 1
ATOM 3492 N N . GLY A 1 436 ? 4.056 8.562 -29.854 1.00 76.62 436 GLY A N 1
ATOM 3493 C CA . GLY A 1 436 ? 3.210 7.381 -29.828 1.00 76.62 436 GLY A CA 1
ATOM 3494 C C . GLY A 1 436 ? 2.149 7.417 -30.914 1.00 76.62 436 GLY A C 1
ATOM 3495 O O . GLY A 1 436 ? 1.916 6.366 -31.493 1.00 76.62 436 GLY A O 1
ATOM 3496 N N . ARG A 1 437 ? 1.574 8.593 -31.239 1.00 79.12 437 ARG A N 1
ATOM 3497 C CA . ARG A 1 437 ? 0.513 8.772 -32.255 1.00 79.12 437 ARG A CA 1
ATOM 3498 C C . ARG A 1 437 ? 0.830 8.127 -33.601 1.00 79.12 437 ARG A C 1
ATOM 3500 O O . ARG A 1 437 ? -0.087 7.606 -34.223 1.00 79.12 437 ARG A O 1
ATOM 3507 N N . GLU A 1 438 ? 2.091 8.129 -34.017 1.00 77.25 438 GLU A N 1
ATOM 3508 C CA . GLU A 1 438 ? 2.538 7.503 -35.270 1.00 77.25 438 GLU A CA 1
ATOM 3509 C C . GLU A 1 438 ? 2.375 5.973 -35.261 1.00 77.25 438 GLU A C 1
ATOM 3511 O O . GLU A 1 438 ? 2.283 5.345 -36.311 1.00 77.25 438 GLU A O 1
ATOM 3516 N N . PHE A 1 439 ? 2.294 5.380 -34.071 1.00 76.56 439 PHE A N 1
ATOM 3517 C CA . PHE A 1 439 ? 2.267 3.941 -33.834 1.00 76.56 439 PHE A CA 1
ATOM 3518 C C . PHE A 1 439 ? 0.950 3.444 -33.221 1.00 76.56 439 PHE A C 1
ATOM 3520 O O . PHE A 1 439 ? 0.818 2.244 -32.998 1.00 76.56 439 PHE A O 1
ATOM 3527 N N . ILE A 1 440 ? -0.012 4.323 -32.900 1.00 78.62 440 ILE A N 1
ATOM 3528 C CA . ILE A 1 440 ? -1.274 3.935 -32.240 1.00 78.62 440 ILE A CA 1
ATOM 3529 C C . ILE A 1 440 ? -2.201 3.271 -33.267 1.00 78.62 440 ILE A C 1
ATOM 3531 O O . ILE A 1 440 ? -2.714 3.970 -34.143 1.00 78.62 440 ILE A O 1
ATOM 3535 N N . PRO A 1 441 ? -2.492 1.963 -33.155 1.00 80.19 441 PRO A N 1
ATOM 3536 C CA . PRO A 1 441 ? -3.515 1.344 -33.989 1.00 80.19 441 PRO A CA 1
ATOM 3537 C C . PRO A 1 441 ? -4.920 1.788 -33.550 1.00 80.19 441 PRO A C 1
ATOM 3539 O O . PRO A 1 441 ? -5.140 2.168 -32.398 1.00 80.19 441 PRO A O 1
ATOM 3542 N N . GLU A 1 442 ? -5.906 1.681 -34.444 1.00 77.56 442 GLU A N 1
ATOM 3543 C CA . GLU A 1 442 ? -7.285 2.146 -34.197 1.00 77.56 442 GLU A CA 1
ATOM 3544 C C . GLU A 1 442 ? -7.964 1.495 -32.975 1.00 77.56 442 GLU A C 1
ATOM 3546 O O . GLU A 1 442 ? -8.846 2.084 -32.344 1.00 77.56 442 GLU A O 1
ATOM 3551 N N . ASN A 1 443 ? -7.548 0.280 -32.609 1.00 81.38 443 ASN A N 1
ATOM 3552 C CA . ASN A 1 443 ? -8.078 -0.476 -31.475 1.00 81.38 443 ASN A CA 1
ATOM 3553 C C . ASN A 1 443 ? -7.416 -0.131 -30.126 1.00 81.38 443 ASN A C 1
ATOM 3555 O O . ASN A 1 443 ? -7.789 -0.719 -29.107 1.00 81.38 443 ASN A O 1
ATOM 3559 N N . LEU A 1 444 ? -6.481 0.822 -30.083 1.00 87.75 444 LEU A N 1
ATOM 3560 C CA . LEU A 1 444 ? -5.795 1.268 -28.871 1.00 87.75 444 LEU A CA 1
ATOM 3561 C C . LEU A 1 444 ? -6.224 2.693 -28.501 1.00 87.75 444 LEU A C 1
ATOM 3563 O O . LEU A 1 444 ? -6.409 3.560 -29.348 1.00 87.75 444 LEU A O 1
ATOM 3567 N N . THR A 1 445 ? -6.443 2.972 -27.217 1.00 89.69 445 THR A N 1
ATOM 3568 C CA . THR A 1 445 ? -6.870 4.308 -26.767 1.00 89.69 445 THR A CA 1
ATOM 3569 C C . THR A 1 445 ? -6.153 4.750 -25.524 1.00 89.69 445 THR A C 1
ATOM 3571 O O . THR A 1 445 ? -6.213 4.083 -24.496 1.00 89.69 445 THR A O 1
ATOM 3574 N N . PHE A 1 446 ? -5.548 5.927 -25.616 1.00 89.56 446 PHE A N 1
ATOM 3575 C CA . PHE A 1 446 ? -4.813 6.538 -24.527 1.00 89.56 446 PHE A CA 1
ATOM 3576 C C . PHE A 1 446 ? -5.709 7.474 -23.725 1.00 89.56 446 PHE A C 1
ATOM 3578 O O . PHE A 1 446 ? -6.456 8.291 -24.261 1.00 89.56 446 PHE A O 1
AT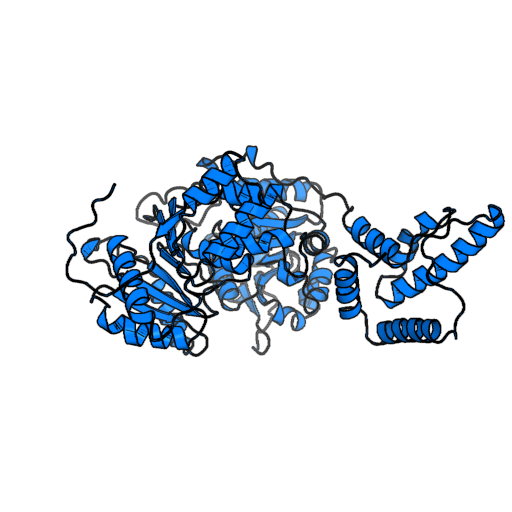OM 3585 N N . LEU A 1 447 ? -5.629 7.332 -22.409 1.00 91.44 447 LEU A N 1
ATOM 3586 C CA . LEU A 1 447 ? -6.334 8.123 -21.421 1.00 91.44 447 LEU A CA 1
ATOM 3587 C C . LEU A 1 447 ? -5.283 8.765 -20.518 1.00 91.44 447 LEU A C 1
ATOM 3589 O O . LEU A 1 447 ? -4.674 8.102 -19.680 1.00 91.44 447 LEU A O 1
ATOM 3593 N N . VAL A 1 448 ? -5.068 10.066 -20.693 1.00 91.88 448 VAL A N 1
ATOM 3594 C CA . VAL A 1 448 ? -4.108 10.827 -19.888 1.00 91.88 448 VAL A CA 1
ATOM 3595 C C . VAL A 1 448 ? -4.705 11.202 -18.538 1.00 91.88 448 VAL A C 1
ATOM 3597 O O . VAL A 1 448 ? -5.800 11.770 -18.465 1.00 91.88 448 VAL A O 1
ATOM 3600 N N . VAL A 1 449 ? -3.960 10.947 -17.464 1.00 89.00 449 VAL A N 1
ATOM 3601 C CA . VAL A 1 449 ? -4.344 11.306 -16.097 1.00 89.00 449 VAL A CA 1
ATOM 3602 C C . VAL A 1 449 ? -3.201 12.023 -15.380 1.00 89.00 449 VAL A C 1
ATOM 3604 O O . VAL A 1 449 ? -2.182 11.439 -15.028 1.00 89.00 449 VAL A O 1
ATOM 3607 N N . HIS A 1 450 ? -3.387 13.319 -15.131 1.00 89.75 450 HIS A N 1
ATOM 3608 C CA . HIS A 1 450 ? -2.481 14.133 -14.322 1.00 89.75 450 HIS A CA 1
ATOM 3609 C C . HIS A 1 450 ? -3.220 15.318 -13.694 1.00 89.75 450 HIS A C 1
ATOM 3611 O O . HIS A 1 450 ? -4.310 15.689 -14.123 1.00 89.75 450 HIS A O 1
ATOM 3617 N N . TYR A 1 451 ? -2.601 15.968 -12.710 1.00 83.44 451 TYR A N 1
ATOM 3618 C CA . TYR A 1 451 ? -3.248 16.993 -11.879 1.00 83.44 451 TYR A CA 1
ATOM 3619 C C . TYR A 1 451 ? -3.675 18.257 -12.644 1.00 83.44 451 TYR A C 1
ATOM 3621 O O . TYR A 1 451 ? -4.570 18.962 -12.192 1.00 83.44 451 TYR A O 1
ATOM 3629 N N . LYS A 1 452 ? -3.070 18.546 -13.809 1.00 88.25 452 LYS A N 1
ATOM 3630 C CA . LYS A 1 452 ? -3.529 19.627 -14.707 1.00 88.25 452 LYS A CA 1
ATOM 3631 C C . LYS A 1 452 ? -4.769 19.276 -15.552 1.00 88.25 452 LYS A C 1
ATOM 3633 O O . LYS A 1 452 ? -5.314 20.172 -16.188 1.00 88.25 452 LYS A O 1
ATOM 3638 N N . VAL A 1 453 ? -5.211 18.012 -15.604 1.00 87.19 453 VAL A N 1
ATOM 3639 C CA . VAL A 1 453 ? -6.442 17.642 -16.325 1.00 87.19 453 VAL A CA 1
ATOM 3640 C C . VAL A 1 453 ? -7.645 18.109 -15.498 1.00 87.19 453 VAL A C 1
ATOM 3642 O O . VAL A 1 453 ? -7.718 17.775 -14.312 1.00 87.19 453 VAL A O 1
ATOM 3645 N N . PRO A 1 454 ? -8.611 18.840 -16.084 1.00 88.25 454 PRO A N 1
ATOM 3646 C CA . PRO A 1 454 ? -9.826 19.235 -15.382 1.00 88.25 454 PRO A CA 1
ATOM 3647 C C . PRO A 1 454 ? -10.555 18.037 -14.762 1.00 88.25 454 PRO A C 1
ATOM 3649 O O . PRO A 1 454 ? -10.741 17.005 -15.407 1.00 88.25 454 PRO A O 1
ATOM 3652 N N . LYS A 1 455 ? -11.023 18.191 -13.517 1.00 79.38 455 LYS A N 1
ATOM 3653 C CA . LYS A 1 455 ? -11.666 17.110 -12.752 1.00 79.38 455 LYS A CA 1
ATOM 3654 C C . LYS A 1 455 ? -12.814 16.391 -13.492 1.00 79.38 455 LYS A C 1
ATOM 3656 O O . LYS A 1 455 ? -12.833 15.166 -13.432 1.00 79.38 455 LYS A O 1
ATOM 3661 N N . PRO A 1 456 ? -13.733 17.073 -14.206 1.00 83.75 456 PRO A N 1
ATOM 3662 C CA . PRO A 1 456 ? -14.800 16.381 -14.935 1.00 83.75 456 PRO A CA 1
ATOM 3663 C C . PRO A 1 456 ? -14.266 15.410 -15.998 1.00 83.75 456 PRO A C 1
ATOM 3665 O O . PRO A 1 456 ? -14.736 14.281 -16.095 1.00 83.75 456 PRO A O 1
ATOM 3668 N N . ILE A 1 457 ? -13.229 15.830 -16.729 1.00 87.50 457 ILE A N 1
ATOM 3669 C CA . ILE A 1 457 ? -12.566 15.025 -17.764 1.00 87.50 457 ILE A CA 1
ATOM 3670 C C . ILE A 1 457 ? -11.814 13.857 -17.120 1.00 87.50 457 ILE A C 1
ATOM 3672 O O . ILE A 1 457 ? -11.855 12.730 -17.606 1.00 87.50 457 ILE A O 1
ATOM 3676 N N . LEU A 1 458 ? -11.137 14.116 -16.001 1.00 83.75 458 LEU A N 1
ATOM 3677 C CA . LEU A 1 458 ? -10.453 13.093 -15.222 1.00 83.75 458 LEU A CA 1
ATOM 3678 C C . LEU A 1 458 ? -11.437 11.994 -14.773 1.00 83.75 458 LEU A C 1
ATOM 3680 O O . LEU A 1 458 ? -11.202 10.813 -15.033 1.00 83.75 458 LEU A O 1
ATOM 3684 N N . ASP A 1 459 ? -12.562 12.383 -14.169 1.00 79.56 459 ASP A N 1
ATOM 3685 C CA . ASP A 1 459 ? -13.607 11.462 -13.715 1.00 79.56 459 ASP A CA 1
ATOM 3686 C C . ASP A 1 459 ? -14.196 10.650 -14.881 1.00 79.56 459 ASP A C 1
ATOM 3688 O O . ASP A 1 459 ? -14.449 9.454 -14.731 1.00 79.56 459 ASP A O 1
ATOM 3692 N N . GLU A 1 460 ? -14.390 11.264 -16.050 1.00 84.81 460 GLU A N 1
ATOM 3693 C CA . GLU A 1 460 ? -14.849 10.585 -17.264 1.00 84.81 460 GLU A CA 1
ATOM 3694 C C . GLU A 1 460 ? -13.847 9.531 -17.754 1.00 84.81 460 GLU A C 1
ATOM 3696 O O . GLU A 1 460 ? -14.217 8.366 -17.924 1.00 84.81 460 GLU A O 1
ATOM 3701 N N . ARG A 1 461 ? -12.571 9.907 -17.916 1.00 88.50 461 ARG A N 1
ATOM 3702 C CA . ARG A 1 461 ? -11.497 9.005 -18.373 1.00 88.50 461 ARG A CA 1
ATOM 3703 C C . ARG A 1 461 ? -11.351 7.800 -17.450 1.00 88.50 461 ARG A C 1
ATOM 3705 O O . ARG A 1 461 ? -11.269 6.662 -17.905 1.00 88.50 461 ARG A O 1
ATOM 3712 N N . LEU A 1 462 ? -11.376 8.034 -16.142 1.00 83.56 462 LEU A N 1
ATOM 3713 C CA . LEU A 1 462 ? -11.247 6.973 -15.147 1.00 83.56 462 LEU A CA 1
ATOM 3714 C C . LEU A 1 462 ? -12.481 6.073 -15.112 1.00 83.56 462 LEU A C 1
ATOM 3716 O O . LEU A 1 462 ? -12.340 4.855 -15.052 1.00 83.56 462 LEU A O 1
ATOM 3720 N N . LYS A 1 463 ? -13.691 6.636 -15.226 1.00 81.19 463 LYS A N 1
ATOM 3721 C CA . LYS A 1 463 ? -14.917 5.838 -15.380 1.00 81.19 463 LYS A CA 1
ATOM 3722 C C . LYS A 1 463 ? -14.863 4.973 -16.635 1.00 81.19 463 LYS A C 1
ATOM 3724 O O . LYS A 1 463 ? -15.228 3.805 -16.552 1.00 81.19 463 LYS A O 1
ATOM 3729 N N . ALA A 1 464 ? -14.409 5.516 -17.765 1.00 84.06 464 ALA A N 1
ATOM 3730 C CA . ALA A 1 464 ? -14.257 4.763 -19.006 1.00 84.06 464 ALA A CA 1
ATOM 3731 C C . ALA A 1 464 ? -13.271 3.597 -18.838 1.00 84.06 464 ALA A C 1
ATOM 3733 O O . ALA A 1 464 ? -13.591 2.470 -19.210 1.00 84.06 464 ALA A O 1
ATOM 3734 N N . PHE A 1 465 ? -12.126 3.840 -18.195 1.00 86.25 465 PHE A N 1
ATOM 3735 C CA . PHE A 1 465 ? -11.123 2.811 -17.920 1.00 86.25 465 PHE A CA 1
ATOM 3736 C C . PHE A 1 465 ? -11.638 1.699 -16.985 1.00 86.25 465 PHE A C 1
ATOM 3738 O O . PHE A 1 465 ? -11.370 0.519 -17.213 1.00 86.25 465 PHE A O 1
ATOM 3745 N N . CYS A 1 466 ? -12.428 2.059 -15.966 1.00 78.75 466 CYS A N 1
ATOM 3746 C CA . CYS A 1 466 ? -13.004 1.119 -14.999 1.00 78.75 466 CYS A CA 1
ATOM 3747 C C . CYS A 1 466 ? -14.166 0.273 -15.540 1.00 78.75 466 CYS A C 1
ATOM 3749 O O . CYS A 1 466 ? -14.554 -0.696 -14.884 1.00 78.75 466 CYS A O 1
ATOM 3751 N N . ARG A 1 467 ? -14.767 0.624 -16.686 1.00 76.62 467 ARG A N 1
ATOM 3752 C CA . ARG A 1 467 ? -15.853 -0.179 -17.267 1.00 76.62 467 ARG A CA 1
ATOM 3753 C C . ARG A 1 467 ? -15.325 -1.563 -17.635 1.00 76.62 467 ARG A C 1
ATOM 3755 O O . ARG A 1 467 ? -14.274 -1.685 -18.275 1.00 76.62 467 ARG A O 1
ATOM 3762 N N . ALA A 1 468 ? -16.069 -2.593 -17.233 1.00 64.94 468 ALA A N 1
ATOM 3763 C CA . ALA A 1 468 ? -15.765 -3.963 -17.616 1.00 64.94 468 ALA A CA 1
ATOM 3764 C C . ALA A 1 468 ? -15.738 -4.061 -19.152 1.00 64.94 468 ALA A C 1
ATOM 3766 O O . ALA A 1 468 ? -16.595 -3.460 -19.806 1.00 64.94 468 ALA A O 1
ATOM 3767 N N . PRO A 1 469 ? -14.751 -4.752 -19.742 1.00 63.75 469 PRO A N 1
ATOM 3768 C CA . PRO A 1 469 ? -14.753 -5.002 -21.177 1.00 63.75 469 PRO A CA 1
ATOM 3769 C C . PRO A 1 469 ? -16.017 -5.784 -21.563 1.00 63.75 469 PRO A C 1
ATOM 3771 O O . PRO A 1 469 ? -16.421 -6.698 -20.842 1.00 63.75 469 PRO A O 1
ATOM 3774 N N . ASP A 1 470 ? -16.649 -5.416 -22.680 1.00 60.50 470 ASP A N 1
ATOM 3775 C CA . ASP A 1 470 ? -17.868 -6.077 -23.150 1.00 60.50 470 ASP A CA 1
ATOM 3776 C C . ASP A 1 470 ? -17.595 -7.559 -23.426 1.00 60.50 470 ASP A C 1
ATOM 3778 O O . ASP A 1 470 ? -16.916 -7.920 -24.390 1.00 60.50 470 ASP A O 1
ATOM 3782 N N . SER A 1 471 ? -18.168 -8.430 -22.594 1.00 54.06 471 SER A N 1
ATOM 3783 C CA . SER A 1 471 ? -17.981 -9.888 -22.649 1.00 54.06 471 SER A CA 1
ATOM 3784 C C . SER A 1 471 ? -18.540 -10.544 -23.916 1.00 54.06 471 SER A C 1
ATOM 3786 O O . SER A 1 471 ? -18.300 -11.725 -24.151 1.00 54.06 471 SER A O 1
ATOM 3788 N N . LYS A 1 472 ? -19.283 -9.789 -24.734 1.00 51.91 472 LYS A N 1
ATOM 3789 C CA . LYS A 1 472 ? -19.842 -10.227 -26.021 1.00 51.91 472 LYS A CA 1
ATOM 3790 C C . LYS A 1 472 ? -18.968 -9.865 -27.228 1.00 51.91 472 LYS A C 1
ATOM 3792 O O . LYS A 1 472 ? -19.259 -10.324 -28.328 1.00 51.91 472 LYS A O 1
ATOM 3797 N N . SER A 1 473 ? -17.936 -9.040 -27.049 1.00 55.78 473 SER A N 1
ATOM 3798 C CA . SER A 1 473 ? -17.022 -8.670 -28.136 1.00 55.78 473 SER A CA 1
ATOM 3799 C C . SER A 1 473 ? -15.992 -9.779 -28.377 1.00 55.78 473 SER A C 1
ATOM 3801 O O . SER A 1 473 ? -15.478 -10.373 -27.426 1.00 55.78 473 SER A O 1
ATOM 3803 N N . ARG A 1 474 ? -15.693 -10.091 -29.648 1.00 54.16 474 ARG A N 1
ATOM 3804 C CA . ARG A 1 474 ? -14.593 -11.013 -29.983 1.00 54.16 474 ARG A CA 1
ATOM 3805 C C . ARG A 1 474 ? -13.274 -10.436 -29.435 1.00 54.16 474 ARG A C 1
ATOM 3807 O O . ARG A 1 474 ? -13.094 -9.222 -29.531 1.00 54.16 474 ARG A O 1
ATOM 3814 N N . PRO A 1 475 ? -12.338 -11.256 -28.915 1.00 54.25 475 PRO A N 1
ATOM 3815 C CA . PRO A 1 475 ? -11.061 -10.781 -28.365 1.00 54.25 475 PRO A CA 1
ATOM 3816 C C . PRO A 1 475 ? -10.298 -9.848 -29.314 1.00 54.25 475 PRO A C 1
ATOM 3818 O O . PRO A 1 475 ? -9.794 -8.814 -28.888 1.00 54.25 475 PRO A O 1
ATOM 3821 N N . GLU A 1 476 ? -10.311 -10.163 -30.607 1.00 49.47 476 GLU A N 1
ATOM 3822 C CA . GLU A 1 476 ? -9.631 -9.410 -31.671 1.00 49.47 476 GLU A CA 1
ATOM 3823 C C . GLU A 1 476 ? -10.267 -8.039 -31.973 1.00 49.47 476 GLU A C 1
ATOM 3825 O O . GLU A 1 476 ? -9.626 -7.172 -32.554 1.00 49.47 476 GLU A O 1
ATOM 3830 N N . GLN A 1 477 ? -11.513 -7.814 -31.543 1.00 50.50 477 GLN A N 1
ATOM 3831 C CA . GLN A 1 477 ? -12.239 -6.542 -31.683 1.00 50.50 477 GLN A CA 1
ATOM 3832 C C . GLN A 1 477 ? -12.300 -5.758 -30.362 1.00 50.50 477 GLN A C 1
ATOM 3834 O O . GLN A 1 477 ? -12.901 -4.683 -30.298 1.00 50.50 477 GLN A O 1
ATOM 3839 N N . SER A 1 478 ? -11.714 -6.295 -29.286 1.00 64.44 478 SER A N 1
ATOM 3840 C CA . SER A 1 478 ? -11.746 -5.650 -27.978 1.00 64.44 478 SER A CA 1
ATOM 3841 C C . SER A 1 478 ? -10.752 -4.486 -27.931 1.00 64.44 478 SER A C 1
ATOM 3843 O O . SER A 1 478 ? -9.558 -4.646 -28.161 1.00 64.44 478 SER A O 1
ATOM 3845 N N . ARG A 1 479 ? -11.270 -3.284 -27.663 1.00 80.19 479 ARG A N 1
ATOM 3846 C CA . ARG A 1 479 ? -10.481 -2.049 -27.600 1.00 80.19 479 ARG A CA 1
ATOM 3847 C C . ARG A 1 479 ? -9.600 -2.045 -26.348 1.00 80.19 479 ARG A C 1
ATOM 3849 O O . ARG A 1 479 ? -10.117 -2.116 -25.225 1.00 80.19 479 ARG A O 1
ATOM 3856 N N . SER A 1 480 ? -8.291 -1.912 -26.535 1.00 88.19 480 SER A N 1
ATOM 3857 C CA . SER A 1 480 ? -7.326 -1.757 -25.448 1.00 88.19 480 SER A CA 1
ATOM 3858 C C . SER A 1 480 ? -7.335 -0.318 -24.946 1.00 88.19 480 SER A C 1
ATOM 3860 O O . SER A 1 480 ? -7.208 0.636 -25.717 1.00 88.19 480 SER A O 1
ATOM 3862 N N . LEU A 1 481 ? -7.492 -0.148 -23.635 1.00 91.69 481 LEU A N 1
ATOM 3863 C CA . LEU A 1 481 ? -7.412 1.154 -22.981 1.00 91.69 481 LEU A CA 1
ATOM 3864 C C . LEU A 1 481 ? -6.079 1.260 -22.245 1.00 91.69 481 LEU A C 1
ATOM 3866 O O . LEU A 1 481 ? -5.733 0.385 -21.450 1.00 91.69 481 LEU A O 1
ATOM 3870 N N . VAL A 1 482 ? -5.362 2.351 -22.488 1.00 92.94 482 VAL A N 1
ATOM 3871 C CA . VAL A 1 482 ? -4.066 2.664 -21.892 1.00 92.94 482 VAL A CA 1
ATOM 3872 C C . VAL A 1 482 ? -4.216 3.899 -21.023 1.00 92.94 482 VAL A C 1
ATOM 3874 O O . VAL A 1 482 ? -4.472 4.992 -21.519 1.00 92.94 482 VAL A O 1
ATOM 3877 N N . LEU A 1 483 ? -4.052 3.739 -19.717 1.00 93.06 483 LEU A N 1
ATOM 3878 C CA . LEU A 1 483 ? -4.042 4.837 -18.764 1.00 93.06 483 LEU A CA 1
ATOM 3879 C C . LEU A 1 483 ? -2.598 5.282 -18.525 1.00 93.06 483 LEU A C 1
ATOM 3881 O O . LEU A 1 483 ? -1.851 4.584 -17.841 1.00 93.06 483 LEU A O 1
ATOM 3885 N N . ILE A 1 484 ? -2.207 6.439 -19.058 1.00 93.38 484 ILE A N 1
ATOM 3886 C CA . ILE A 1 484 ? -0.887 7.029 -18.799 1.00 93.38 484 ILE A CA 1
ATOM 3887 C C . ILE A 1 484 ? -0.999 8.072 -17.689 1.00 93.38 484 ILE A C 1
ATOM 3889 O O . ILE A 1 484 ? -1.856 8.960 -17.735 1.00 93.38 484 ILE A O 1
ATOM 3893 N N . THR A 1 485 ? -0.172 7.940 -16.651 1.00 91.38 485 THR A N 1
ATOM 3894 C CA . THR A 1 485 ? -0.343 8.718 -15.422 1.00 91.38 485 THR A CA 1
ATOM 3895 C C . THR A 1 485 ? 0.961 9.191 -14.789 1.00 91.38 485 THR A C 1
ATOM 3897 O O . THR A 1 485 ? 1.955 8.463 -14.737 1.00 91.38 485 THR A O 1
ATOM 3900 N N . VAL A 1 486 ? 0.921 10.405 -14.226 1.00 88.62 486 VAL A N 1
ATOM 3901 C CA . VAL A 1 486 ? 1.984 10.992 -13.395 1.00 88.62 486 VAL A CA 1
ATOM 3902 C C . VAL A 1 486 ? 1.410 11.499 -12.075 1.00 88.62 486 VAL A C 1
ATOM 3904 O O . VAL A 1 486 ? 0.481 12.306 -12.048 1.00 88.62 486 VAL A O 1
ATOM 3907 N N . GLY A 1 487 ? 1.961 11.014 -10.957 1.00 73.56 487 GLY A N 1
ATOM 3908 C CA . GLY A 1 487 ? 1.599 11.455 -9.598 1.00 73.56 487 GLY A CA 1
ATOM 3909 C C . GLY A 1 487 ? 0.136 11.214 -9.191 1.00 73.56 487 GLY A C 1
ATOM 3910 O O . GLY A 1 487 ? -0.264 11.568 -8.088 1.00 73.56 487 GLY A O 1
ATOM 3911 N N . MET A 1 488 ? -0.662 10.616 -10.072 1.00 73.06 488 MET A N 1
ATOM 3912 C CA . MET A 1 488 ? -2.066 10.276 -9.889 1.00 73.06 488 MET A CA 1
ATOM 3913 C C . MET A 1 488 ? -2.267 8.801 -10.211 1.00 73.06 488 MET A C 1
ATOM 3915 O O . MET A 1 488 ? -1.401 8.161 -10.809 1.00 73.06 488 MET A O 1
ATOM 3919 N N . ALA A 1 489 ? -3.388 8.227 -9.780 1.00 65.19 489 ALA A N 1
ATOM 3920 C CA . ALA A 1 489 ? -3.696 6.804 -9.950 1.00 65.19 489 ALA A CA 1
ATOM 3921 C C . ALA A 1 489 ? -2.660 5.811 -9.368 1.00 65.19 489 ALA A C 1
ATOM 3923 O O . ALA A 1 489 ? -2.884 4.604 -9.367 1.00 65.19 489 ALA A O 1
ATOM 3924 N N . THR A 1 490 ? -1.576 6.307 -8.769 1.00 56.41 490 THR A N 1
ATOM 3925 C CA . THR A 1 490 ? -0.603 5.560 -7.968 1.00 56.41 490 THR A CA 1
ATOM 3926 C C . THR A 1 490 ? -1.228 5.076 -6.668 1.00 56.41 490 THR A C 1
ATOM 3928 O O . THR A 1 490 ? -0.997 3.939 -6.266 1.00 56.41 490 THR A O 1
ATOM 3931 N N . GLU A 1 491 ? -2.100 5.893 -6.071 1.00 56.94 491 GLU A N 1
ATOM 3932 C CA . GLU A 1 491 ? -2.887 5.603 -4.875 1.00 56.94 491 GLU A CA 1
ATOM 3933 C C . GLU A 1 491 ? -4.389 5.767 -5.148 1.00 56.94 491 GLU A C 1
ATOM 3935 O O . GLU A 1 491 ? -4.828 6.684 -5.839 1.00 56.94 491 GLU A O 1
ATOM 3940 N N . GLY A 1 492 ? -5.188 4.862 -4.582 1.00 51.66 492 GLY A N 1
ATOM 3941 C CA . GLY A 1 492 ? -6.623 5.061 -4.405 1.00 51.66 492 GLY A CA 1
ATOM 3942 C C . GLY A 1 492 ? -7.593 4.772 -5.532 1.00 51.66 492 GLY A C 1
ATOM 3943 O O . GLY A 1 492 ? -8.786 4.913 -5.305 1.00 51.66 492 GLY A O 1
ATOM 3944 N N . PHE A 1 493 ? -7.120 4.287 -6.677 1.00 63.34 493 PHE A N 1
ATOM 3945 C CA . PHE A 1 493 ? -7.985 3.797 -7.744 1.00 63.34 493 PHE A CA 1
ATOM 3946 C C . PHE A 1 493 ? -8.141 2.273 -7.674 1.00 63.34 493 PHE A C 1
ATOM 3948 O O . PHE A 1 493 ? -7.167 1.525 -7.812 1.00 63.34 493 PHE A O 1
ATOM 3955 N N . ASP A 1 494 ? -9.365 1.801 -7.435 1.00 64.25 494 ASP A N 1
ATOM 3956 C CA . ASP A 1 494 ? -9.735 0.395 -7.611 1.00 64.25 494 ASP A CA 1
ATOM 3957 C C . ASP A 1 494 ? -9.801 -0.006 -9.093 1.00 64.25 494 ASP A C 1
ATOM 3959 O O . ASP A 1 494 ? -10.807 0.220 -9.760 1.00 64.25 494 ASP A O 1
ATOM 3963 N N . LEU A 1 495 ? -8.704 -0.577 -9.600 1.00 73.75 495 LEU A N 1
ATOM 3964 C CA . LEU A 1 495 ? -8.525 -0.967 -11.002 1.00 73.75 495 LEU A CA 1
ATOM 3965 C C . LEU A 1 495 ? -8.254 -2.479 -11.132 1.00 73.75 495 LEU A C 1
ATOM 3967 O O . LEU A 1 495 ? -7.170 -2.864 -11.563 1.00 73.75 495 LEU A O 1
ATOM 3971 N N . PRO A 1 496 ? -9.192 -3.363 -10.743 1.00 72.94 496 PRO A N 1
ATOM 3972 C CA . PRO A 1 496 ? -8.928 -4.803 -10.688 1.00 72.94 496 PRO A CA 1
ATOM 3973 C C . PRO A 1 496 ? -8.648 -5.411 -12.072 1.00 72.94 496 PRO A C 1
ATOM 3975 O O . PRO A 1 496 ? -7.905 -6.382 -12.190 1.00 72.94 496 PRO A O 1
ATOM 3978 N N . MET A 1 497 ? -9.192 -4.792 -13.122 1.00 82.75 497 MET A N 1
ATOM 3979 C CA . MET A 1 497 ? -9.094 -5.255 -14.506 1.00 82.75 497 MET A CA 1
ATOM 3980 C C . MET A 1 497 ? -7.740 -4.972 -15.173 1.00 82.75 497 MET A C 1
ATOM 3982 O O . MET A 1 497 ? -7.555 -5.418 -16.295 1.00 82.75 497 MET A O 1
ATOM 3986 N N . VAL A 1 498 ? -6.818 -4.233 -14.536 1.00 89.81 498 VAL A N 1
ATOM 3987 C CA . VAL A 1 498 ? -5.497 -3.921 -15.121 1.00 89.81 498 VAL A CA 1
ATOM 3988 C C . VAL A 1 498 ? -4.718 -5.206 -15.346 1.00 89.81 498 VAL A C 1
ATOM 3990 O O . VAL A 1 498 ? -4.370 -5.877 -14.378 1.00 89.81 498 VAL A O 1
ATOM 3993 N N . ASP A 1 499 ? -4.436 -5.537 -16.597 1.00 92.31 499 ASP A N 1
ATOM 3994 C CA . ASP A 1 499 ? -3.726 -6.747 -17.018 1.00 92.31 499 ASP A CA 1
ATOM 3995 C C . ASP A 1 499 ? -2.295 -6.455 -17.493 1.00 92.31 499 ASP A C 1
ATOM 3997 O O . ASP A 1 499 ? -1.501 -7.381 -17.634 1.00 92.31 499 ASP A O 1
ATOM 4001 N N . MET A 1 500 ? -1.915 -5.180 -17.635 1.00 95.00 500 MET A N 1
ATOM 4002 C CA . MET A 1 500 ? -0.533 -4.781 -17.894 1.00 95.00 500 MET A CA 1
ATOM 4003 C C . MET A 1 500 ? -0.134 -3.513 -17.131 1.00 95.00 500 MET A C 1
ATOM 4005 O O . MET A 1 500 ? -0.850 -2.511 -17.137 1.00 95.00 500 MET A O 1
ATOM 4009 N N . VAL A 1 501 ? 1.039 -3.540 -16.500 1.00 95.56 501 VAL A N 1
ATOM 4010 C CA . VAL A 1 501 ? 1.659 -2.402 -15.807 1.00 95.56 501 VAL A CA 1
ATOM 4011 C C . VAL A 1 501 ? 2.991 -2.074 -16.471 1.00 95.56 501 VAL A C 1
ATOM 4013 O O . VAL A 1 501 ? 3.860 -2.932 -16.567 1.00 95.56 501 VAL A O 1
ATOM 4016 N N . VAL A 1 502 ? 3.176 -0.825 -16.892 1.00 96.38 502 VAL A N 1
ATOM 4017 C CA . VAL A 1 502 ? 4.426 -0.323 -17.470 1.00 96.38 502 VAL A CA 1
ATOM 4018 C C . VAL A 1 502 ? 5.065 0.665 -16.498 1.00 96.38 502 VAL A C 1
ATOM 4020 O O . VAL A 1 502 ? 4.471 1.693 -16.156 1.00 96.38 502 VAL A O 1
ATOM 4023 N N . LEU A 1 503 ? 6.279 0.358 -16.048 1.00 95.12 503 LEU A N 1
ATOM 4024 C CA . LEU A 1 503 ? 7.089 1.222 -15.194 1.00 95.12 503 LEU A CA 1
ATOM 4025 C C . LEU A 1 503 ? 8.056 2.014 -16.085 1.00 95.12 503 LEU A C 1
ATOM 4027 O O . LEU A 1 503 ? 9.115 1.521 -16.462 1.00 95.12 503 LEU A O 1
ATOM 4031 N N . LEU A 1 504 ? 7.671 3.245 -16.432 1.00 93.50 504 LEU A N 1
ATOM 4032 C CA . LEU A 1 504 ? 8.461 4.181 -17.245 1.00 93.50 504 LEU A CA 1
ATOM 4033 C C . LEU A 1 504 ? 9.012 5.350 -16.401 1.00 93.50 504 LEU A C 1
ATOM 4035 O O . LEU A 1 504 ? 9.467 6.363 -16.920 1.00 93.50 504 LEU A O 1
ATOM 4039 N N . ARG A 1 505 ? 8.984 5.208 -15.071 1.00 87.25 505 ARG A N 1
ATOM 4040 C CA . ARG A 1 505 ? 9.576 6.144 -14.111 1.00 87.25 505 ARG A CA 1
ATOM 4041 C C . ARG A 1 505 ? 10.426 5.410 -13.104 1.00 87.25 505 ARG A C 1
ATOM 4043 O O . ARG A 1 505 ? 10.004 4.375 -12.599 1.00 87.25 505 ARG A O 1
ATOM 4050 N N . ARG A 1 506 ? 11.584 5.966 -12.752 1.00 82.75 506 ARG A N 1
ATOM 4051 C CA . ARG A 1 506 ? 12.362 5.417 -11.642 1.00 82.75 506 ARG A CA 1
ATOM 4052 C C . ARG A 1 506 ? 11.584 5.615 -10.345 1.00 82.75 506 ARG A C 1
ATOM 4054 O O . ARG A 1 506 ? 11.164 6.725 -10.007 1.00 82.75 506 ARG A O 1
ATOM 4061 N N . THR A 1 507 ? 11.346 4.518 -9.638 1.00 82.00 507 THR A N 1
ATOM 4062 C CA . THR A 1 507 ? 10.613 4.526 -8.374 1.00 82.00 507 THR A CA 1
ATOM 4063 C C . THR A 1 507 ? 11.587 4.348 -7.215 1.00 82.00 507 THR A C 1
ATOM 4065 O O . THR A 1 507 ? 12.121 3.269 -6.991 1.00 82.00 507 THR A O 1
ATOM 4068 N N . GLU A 1 508 ? 11.802 5.429 -6.466 1.00 76.56 508 GLU A N 1
ATOM 4069 C CA . GLU A 1 508 ? 12.751 5.489 -5.341 1.00 76.56 508 GLU A CA 1
ATOM 4070 C C . GLU A 1 508 ? 12.139 5.065 -3.994 1.00 76.56 508 GLU A C 1
ATOM 4072 O O . GLU A 1 508 ? 12.822 5.021 -2.974 1.00 76.56 508 GLU A O 1
ATOM 4077 N N . SER A 1 509 ? 10.839 4.763 -3.971 1.00 78.38 509 SER A N 1
ATOM 4078 C CA . SER A 1 509 ? 10.094 4.403 -2.764 1.00 78.38 509 SER A CA 1
ATOM 4079 C C . SER A 1 509 ? 9.553 2.983 -2.867 1.00 78.38 509 SER A C 1
ATOM 4081 O O . SER A 1 509 ? 8.830 2.660 -3.811 1.00 78.38 509 SER A O 1
ATOM 4083 N N . GLU A 1 510 ? 9.842 2.162 -1.853 1.00 80.88 510 GLU A N 1
ATOM 4084 C CA . GLU A 1 510 ? 9.353 0.780 -1.766 1.00 80.88 510 GLU A CA 1
ATOM 4085 C C . GLU A 1 510 ? 7.833 0.724 -1.821 1.00 80.88 510 GLU A C 1
ATOM 4087 O O . GLU A 1 510 ? 7.232 -0.003 -2.612 1.00 80.88 510 GLU A O 1
ATOM 4092 N N . ARG A 1 511 ? 7.208 1.590 -1.026 1.00 78.38 511 ARG A N 1
ATOM 4093 C CA . ARG A 1 511 ? 5.762 1.730 -0.972 1.00 78.38 511 ARG A CA 1
ATOM 4094 C C . ARG A 1 511 ? 5.180 2.051 -2.347 1.00 78.38 511 ARG A C 1
ATOM 4096 O O . ARG A 1 511 ? 4.213 1.410 -2.749 1.00 78.38 511 ARG A O 1
ATOM 4103 N N . LEU A 1 512 ? 5.766 3.001 -3.080 1.00 80.75 512 LEU A N 1
ATOM 4104 C CA . LEU A 1 512 ? 5.261 3.370 -4.403 1.00 80.75 512 LEU A CA 1
ATOM 4105 C C . LEU A 1 512 ? 5.423 2.223 -5.411 1.00 80.75 512 LEU A C 1
ATOM 4107 O O . LEU A 1 512 ? 4.500 1.975 -6.183 1.00 80.75 512 LEU A O 1
ATOM 4111 N N . PHE A 1 513 ? 6.539 1.488 -5.373 1.00 86.94 513 PHE A N 1
ATOM 4112 C CA . PHE A 1 513 ? 6.762 0.330 -6.245 1.00 86.94 513 PHE A CA 1
ATOM 4113 C C . PHE A 1 513 ? 5.698 -0.751 -6.006 1.00 86.94 513 PHE A C 1
ATOM 4115 O O . PHE A 1 513 ? 5.019 -1.183 -6.940 1.00 86.94 513 PHE A O 1
ATOM 4122 N N . VAL A 1 514 ? 5.474 -1.120 -4.740 1.00 83.88 514 VAL A N 1
ATOM 4123 C CA . VAL A 1 514 ? 4.453 -2.103 -4.339 1.00 83.88 514 VAL A CA 1
ATOM 4124 C C . VAL A 1 514 ? 3.039 -1.620 -4.678 1.00 83.88 514 VAL A C 1
ATOM 4126 O O . VAL A 1 514 ? 2.177 -2.413 -5.059 1.00 83.88 514 VAL A O 1
ATOM 4129 N N . GLN A 1 515 ? 2.765 -0.320 -4.579 1.00 80.69 515 GLN A N 1
ATOM 4130 C CA . GLN A 1 515 ? 1.473 0.247 -4.967 1.00 80.69 515 GLN A CA 1
ATOM 4131 C C . GLN A 1 515 ? 1.240 0.217 -6.480 1.00 80.69 515 GLN A C 1
ATOM 4133 O O . GLN A 1 515 ? 0.125 -0.100 -6.895 1.00 80.69 515 GLN A O 1
ATOM 4138 N N . GLN A 1 516 ? 2.258 0.529 -7.290 1.00 86.69 516 GLN A N 1
ATOM 4139 C CA . GLN A 1 516 ? 2.198 0.475 -8.755 1.00 86.69 516 GLN A CA 1
ATOM 4140 C C . GLN A 1 516 ? 1.977 -0.962 -9.235 1.00 86.69 516 GLN A C 1
ATOM 4142 O O . GLN A 1 516 ? 1.011 -1.227 -9.951 1.00 86.69 516 GLN A O 1
ATOM 4147 N N . MET A 1 517 ? 2.798 -1.897 -8.749 1.00 86.56 517 MET A N 1
ATOM 4148 C CA . MET A 1 517 ? 2.630 -3.337 -8.973 1.00 86.56 517 MET A CA 1
ATOM 4149 C C . MET A 1 517 ? 1.240 -3.810 -8.530 1.00 86.56 517 MET A C 1
ATOM 4151 O O . MET A 1 517 ? 0.516 -4.456 -9.286 1.00 86.56 517 MET A O 1
ATOM 4155 N N . GLY A 1 518 ? 0.810 -3.399 -7.334 1.00 82.38 518 GLY A N 1
ATOM 4156 C CA . GLY A 1 518 ? -0.472 -3.752 -6.722 1.00 82.38 518 GLY A CA 1
ATOM 4157 C C . GLY A 1 518 ? -1.724 -3.354 -7.510 1.00 82.38 518 GLY A C 1
ATOM 4158 O O . GLY A 1 518 ? -2.819 -3.822 -7.186 1.00 82.38 518 GLY A O 1
ATOM 4159 N N . ARG A 1 519 ? -1.605 -2.503 -8.541 1.00 82.75 519 ARG A N 1
ATOM 4160 C CA . ARG A 1 519 ? -2.704 -2.228 -9.484 1.00 82.75 519 ARG A CA 1
ATOM 4161 C C . ARG A 1 519 ? -2.976 -3.436 -10.371 1.00 82.75 519 ARG A C 1
ATOM 4163 O O . ARG A 1 519 ? -4.128 -3.818 -10.537 1.00 82.75 519 ARG A O 1
ATOM 4170 N N . GLY A 1 520 ? -1.915 -4.070 -10.854 1.00 86.94 520 GLY A N 1
ATOM 4171 C CA . GLY A 1 520 ? -1.982 -5.268 -11.677 1.00 86.94 520 GLY A CA 1
ATOM 4172 C C . GLY A 1 520 ? -2.127 -6.570 -10.881 1.00 86.94 520 GLY A C 1
ATOM 4173 O O . GLY A 1 520 ? -2.542 -7.576 -11.438 1.00 86.94 520 GLY A O 1
ATOM 4174 N N . LEU A 1 521 ? -1.860 -6.579 -9.573 1.00 86.88 521 LEU A N 1
ATOM 4175 C CA . LEU A 1 521 ? -1.930 -7.804 -8.758 1.00 86.88 521 LEU A CA 1
ATOM 4176 C C . LEU A 1 521 ? -3.339 -8.170 -8.256 1.00 86.88 521 LEU A C 1
ATOM 4178 O O . LEU A 1 521 ? -3.524 -9.219 -7.647 1.00 86.88 521 LEU A O 1
ATOM 4182 N N . ARG A 1 522 ? -4.353 -7.335 -8.502 1.00 79.88 522 ARG A N 1
ATOM 4183 C CA . ARG A 1 522 ? -5.743 -7.645 -8.125 1.00 79.88 522 ARG A CA 1
ATOM 4184 C C . ARG A 1 522 ? -6.327 -8.733 -9.021 1.00 79.88 522 ARG A C 1
ATOM 4186 O O . ARG A 1 522 ? -6.225 -8.636 -10.244 1.00 79.88 522 ARG A O 1
ATOM 4193 N N . LEU A 1 523 ? -6.987 -9.717 -8.417 1.00 77.38 523 LEU A N 1
ATOM 4194 C CA . LEU A 1 523 ? -7.784 -10.703 -9.143 1.00 77.38 523 LEU A CA 1
ATOM 4195 C C . LEU A 1 523 ? -9.037 -10.046 -9.737 1.00 77.38 523 LEU A C 1
ATOM 4197 O O . LEU A 1 523 ? -9.657 -9.179 -9.115 1.00 77.38 523 LEU A O 1
ATOM 4201 N N . ALA A 1 524 ? -9.408 -10.472 -10.941 1.00 76.88 524 ALA A N 1
ATOM 4202 C CA . ALA A 1 524 ? -10.620 -10.040 -11.623 1.00 76.88 524 ALA A CA 1
ATOM 4203 C C . ALA A 1 524 ? -11.179 -11.179 -12.493 1.00 76.88 524 ALA A C 1
ATOM 4205 O O . ALA A 1 524 ? -10.399 -11.996 -12.987 1.00 76.88 524 ALA A O 1
ATOM 4206 N N . PRO A 1 525 ? -12.505 -11.246 -12.715 1.00 71.75 525 PRO A N 1
ATOM 4207 C CA . PRO A 1 525 ? -13.087 -12.230 -13.623 1.00 71.75 525 PRO A CA 1
ATOM 4208 C C . PRO A 1 525 ? -12.457 -12.158 -15.021 1.00 71.75 525 PRO A C 1
ATOM 4210 O O . PRO A 1 525 ? -12.402 -11.085 -15.620 1.00 71.75 525 PRO A O 1
ATOM 4213 N N . GLY A 1 526 ? -11.990 -13.299 -15.534 1.00 74.62 526 GLY A N 1
ATOM 4214 C CA . GLY A 1 526 ? -11.352 -13.401 -16.852 1.00 74.62 526 GLY A CA 1
ATOM 4215 C C . GLY A 1 526 ? -9.899 -12.915 -16.919 1.00 74.62 526 GLY A C 1
ATOM 4216 O O . GLY A 1 526 ? -9.344 -12.852 -18.012 1.00 74.62 526 GLY A O 1
ATOM 4217 N N . LYS A 1 527 ? -9.279 -12.569 -15.784 1.00 84.25 527 LYS A N 1
ATOM 4218 C CA . LYS A 1 527 ? -7.872 -12.166 -15.709 1.00 84.25 527 LYS A CA 1
ATOM 4219 C C . LYS A 1 527 ? -7.020 -13.294 -15.134 1.00 84.25 527 LYS A C 1
ATOM 4221 O O . LYS A 1 527 ? -7.036 -13.537 -13.930 1.00 84.25 527 LYS A O 1
ATOM 4226 N N . GLU A 1 528 ? -6.249 -13.942 -15.996 1.00 80.00 528 GLU A N 1
ATOM 4227 C CA . GLU A 1 528 ? -5.378 -15.067 -15.622 1.00 80.00 528 GLU A CA 1
ATOM 4228 C C . GLU A 1 528 ? -3.939 -14.631 -15.326 1.00 80.00 528 GLU A C 1
ATOM 4230 O O . GLU A 1 528 ? -3.260 -15.201 -14.465 1.00 80.00 528 GLU A O 1
ATOM 4235 N N . ALA A 1 529 ? -3.482 -13.587 -16.018 1.00 90.44 529 ALA A N 1
ATOM 4236 C CA . ALA A 1 529 ? -2.131 -13.073 -15.912 1.00 90.44 529 ALA A CA 1
ATOM 4237 C C . ALA A 1 529 ? -2.104 -11.546 -15.807 1.00 90.44 529 ALA A C 1
ATOM 4239 O O . ALA A 1 529 ? -3.048 -10.845 -16.179 1.00 90.44 529 ALA A O 1
ATOM 4240 N N . VAL A 1 530 ? -0.992 -11.043 -15.288 1.00 94.00 530 VAL A N 1
ATOM 4241 C CA . VAL A 1 530 ? -0.602 -9.643 -15.362 1.00 94.00 530 VAL A CA 1
ATOM 4242 C C . VAL A 1 530 ? 0.803 -9.549 -15.938 1.00 94.00 530 VAL A C 1
ATOM 4244 O O . VAL A 1 530 ? 1.730 -10.223 -15.483 1.00 94.00 530 VAL A O 1
ATOM 4247 N N . TYR A 1 531 ? 0.959 -8.689 -16.934 1.00 96.56 531 TYR A N 1
ATOM 4248 C CA . TYR A 1 531 ? 2.241 -8.373 -17.544 1.00 96.56 531 TYR A CA 1
ATOM 4249 C C . TYR A 1 531 ? 2.833 -7.148 -16.857 1.00 96.56 531 TYR A C 1
ATOM 4251 O O . TYR A 1 531 ? 2.158 -6.132 -16.692 1.00 96.56 531 TYR A O 1
ATOM 4259 N N . VAL A 1 532 ? 4.096 -7.221 -16.458 1.00 97.12 532 VAL A N 1
ATOM 4260 C CA . VAL A 1 532 ? 4.827 -6.061 -15.946 1.00 97.12 532 VAL A CA 1
ATOM 4261 C C . VAL A 1 532 ? 5.971 -5.767 -16.891 1.00 97.12 532 VAL A C 1
ATOM 4263 O O . VAL A 1 532 ? 6.758 -6.658 -17.181 1.00 97.12 532 VAL A O 1
ATOM 4266 N N . LEU A 1 533 ? 6.046 -4.533 -17.376 1.00 97.38 533 LEU A N 1
ATOM 4267 C CA . LEU A 1 533 ? 7.106 -4.058 -18.251 1.00 97.38 533 LEU A CA 1
ATOM 4268 C C . LEU A 1 533 ? 7.893 -2.955 -17.540 1.00 97.38 533 LEU A C 1
ATOM 4270 O O . LEU A 1 533 ? 7.432 -1.818 -17.437 1.00 97.38 533 LEU A O 1
ATOM 4274 N N . ASP A 1 534 ? 9.068 -3.298 -17.026 1.00 96.00 534 ASP A N 1
ATOM 4275 C CA . ASP A 1 534 ? 9.979 -2.396 -16.329 1.00 96.00 534 ASP A CA 1
ATOM 4276 C C . ASP A 1 534 ? 11.016 -1.806 -17.289 1.00 96.00 534 ASP A C 1
ATOM 4278 O O . ASP A 1 534 ? 12.030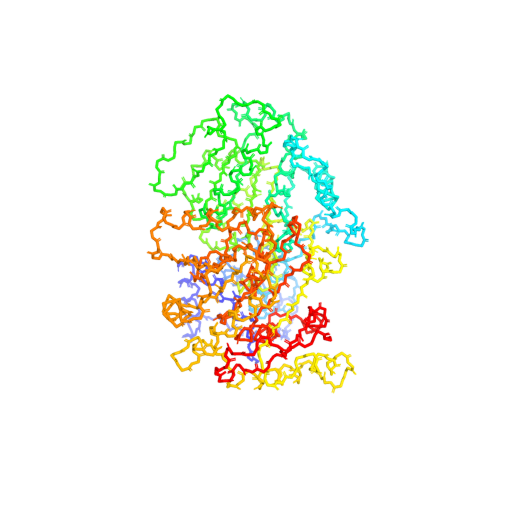 -2.426 -17.613 1.00 96.00 534 ASP A O 1
ATOM 4282 N N . VAL A 1 535 ? 10.738 -0.591 -17.764 1.00 94.62 535 VAL A N 1
ATOM 4283 C CA . VAL A 1 535 ? 11.540 0.088 -18.793 1.00 94.62 535 VAL A CA 1
ATOM 4284 C C . VAL A 1 535 ? 12.810 0.707 -18.220 1.00 94.62 535 VAL A C 1
ATOM 4286 O O . VAL A 1 535 ? 13.816 0.821 -18.911 1.00 94.62 535 VAL A O 1
ATOM 4289 N N . VAL A 1 536 ? 12.778 1.096 -16.947 1.00 91.81 536 VAL A N 1
ATOM 4290 C CA . VAL A 1 536 ? 13.817 1.927 -16.315 1.00 91.81 536 VAL A CA 1
ATOM 4291 C C . VAL A 1 536 ? 14.499 1.234 -15.133 1.00 91.81 536 VAL A C 1
ATOM 4293 O O . VAL A 1 536 ? 15.036 1.893 -14.237 1.00 91.81 536 VAL A O 1
ATOM 4296 N N . SER A 1 537 ? 14.474 -0.102 -15.132 1.00 92.00 537 SER A N 1
ATOM 4297 C CA . SER A 1 537 ? 15.118 -0.977 -14.143 1.00 92.00 537 SER A CA 1
ATOM 4298 C C . SER A 1 537 ? 14.741 -0.641 -12.690 1.00 92.00 537 SER A C 1
ATOM 4300 O O . SER A 1 537 ? 15.596 -0.581 -11.792 1.00 92.00 537 SER A O 1
ATOM 4302 N N . CYS A 1 538 ? 13.451 -0.409 -12.443 1.00 92.75 538 CYS A N 1
ATOM 4303 C CA . CYS A 1 538 ? 12.883 -0.192 -11.115 1.00 92.75 538 CYS A CA 1
ATOM 4304 C C . CYS A 1 538 ? 13.194 -1.346 -10.163 1.00 92.75 538 CYS A C 1
ATOM 4306 O O . CYS A 1 538 ? 13.570 -1.095 -9.019 1.00 92.75 538 CYS A O 1
ATOM 4308 N N . LEU A 1 539 ? 13.088 -2.595 -10.622 1.00 94.31 539 LEU A N 1
ATOM 4309 C CA . LEU A 1 539 ? 13.361 -3.770 -9.799 1.00 94.31 539 LEU A CA 1
ATOM 4310 C C . LEU A 1 539 ? 14.813 -3.812 -9.316 1.00 94.31 539 LEU A C 1
ATOM 4312 O O . LEU A 1 539 ? 15.077 -3.971 -8.124 1.00 94.31 539 LEU A O 1
ATOM 4316 N N . ARG A 1 540 ? 15.770 -3.634 -10.233 1.00 93.31 540 ARG A N 1
ATOM 4317 C CA . ARG A 1 540 ? 17.202 -3.630 -9.894 1.00 93.31 540 ARG A CA 1
ATOM 4318 C C . ARG A 1 540 ? 17.528 -2.511 -8.912 1.00 93.31 540 ARG A C 1
ATOM 4320 O O . ARG A 1 540 ? 18.207 -2.743 -7.914 1.00 93.31 540 ARG A O 1
ATOM 4327 N N . THR A 1 541 ? 16.996 -1.317 -9.169 1.00 91.00 541 THR A N 1
ATOM 4328 C CA . THR A 1 541 ? 17.173 -0.142 -8.304 1.00 91.00 541 THR A CA 1
ATOM 4329 C C . THR A 1 541 ? 16.573 -0.375 -6.917 1.00 91.00 541 THR A C 1
ATOM 4331 O O . THR A 1 541 ? 17.191 -0.027 -5.910 1.00 91.00 541 THR A O 1
ATOM 4334 N N . ARG A 1 542 ? 15.405 -1.026 -6.849 1.00 91.88 542 ARG A N 1
ATOM 4335 C CA . ARG A 1 542 ? 14.745 -1.408 -5.598 1.00 91.88 542 ARG A CA 1
ATOM 4336 C C . ARG A 1 542 ? 15.654 -2.277 -4.732 1.00 91.88 542 ARG A C 1
ATOM 4338 O O . ARG A 1 542 ? 15.878 -1.921 -3.581 1.00 91.88 542 ARG A O 1
ATOM 4345 N N . TRP A 1 543 ? 16.231 -3.350 -5.273 1.00 93.31 543 TRP A N 1
ATOM 4346 C CA . TRP A 1 543 ? 17.106 -4.241 -4.497 1.00 93.31 543 TRP A CA 1
ATOM 4347 C C . TRP A 1 543 ? 18.373 -3.565 -3.985 1.00 93.31 543 TRP A C 1
ATOM 4349 O O . TRP A 1 543 ? 18.774 -3.791 -2.847 1.00 93.31 543 TRP A O 1
ATOM 4359 N N . ILE A 1 544 ? 18.983 -2.709 -4.808 1.00 90.62 544 ILE A N 1
ATOM 4360 C CA . ILE A 1 544 ? 20.187 -1.959 -4.433 1.00 90.62 544 ILE A CA 1
ATOM 4361 C C . ILE A 1 544 ? 19.920 -1.030 -3.248 1.00 90.62 544 ILE A C 1
ATOM 4363 O O . ILE A 1 544 ? 20.815 -0.828 -2.439 1.00 90.62 544 ILE A O 1
ATOM 4367 N N . ARG A 1 545 ? 18.716 -0.464 -3.156 1.00 87.38 545 ARG A N 1
ATOM 4368 C CA . ARG A 1 545 ? 18.322 0.436 -2.070 1.00 87.38 545 ARG A CA 1
ATOM 4369 C C . ARG A 1 545 ? 17.965 -0.319 -0.791 1.00 87.38 545 ARG A C 1
ATOM 4371 O O . ARG A 1 545 ? 18.376 0.084 0.288 1.00 87.38 545 ARG A O 1
ATOM 4378 N N . LEU A 1 546 ? 17.236 -1.431 -0.910 1.00 86.25 546 LEU A N 1
ATOM 4379 C CA . LEU A 1 546 ? 16.741 -2.171 0.255 1.00 86.25 546 LEU A CA 1
ATOM 4380 C C . LEU A 1 546 ? 17.850 -2.761 1.141 1.00 86.25 546 LEU A C 1
ATOM 4382 O O . LEU A 1 546 ? 17.574 -3.065 2.294 1.00 86.25 546 LEU A O 1
ATOM 4386 N N . ILE A 1 547 ? 19.099 -2.870 0.666 1.00 85.38 547 ILE A N 1
ATOM 4387 C CA . ILE A 1 547 ? 20.225 -3.303 1.518 1.00 85.38 547 ILE A CA 1
ATOM 4388 C C . ILE A 1 547 ? 20.521 -2.339 2.672 1.00 85.38 547 ILE A C 1
ATOM 4390 O O . ILE A 1 547 ? 21.064 -2.760 3.688 1.00 85.38 547 ILE A O 1
ATOM 4394 N N . GLU A 1 548 ? 20.186 -1.059 2.520 1.00 79.06 548 GLU A N 1
ATOM 4395 C CA . GLU A 1 548 ? 20.352 -0.055 3.576 1.00 79.06 548 GLU A CA 1
ATOM 4396 C C . GLU A 1 548 ? 19.139 -0.019 4.521 1.00 79.06 548 GLU A C 1
ATOM 4398 O O . GLU A 1 548 ? 19.232 0.510 5.625 1.00 79.06 548 GLU A O 1
ATOM 4403 N N . GLU A 1 549 ? 18.001 -0.584 4.099 1.00 71.69 549 GLU A N 1
ATOM 4404 C CA . GLU A 1 549 ? 16.714 -0.495 4.802 1.00 71.69 549 GLU A CA 1
ATOM 4405 C C . GLU A 1 549 ? 16.333 -1.792 5.547 1.00 71.69 549 GLU A C 1
ATOM 4407 O O . GLU A 1 549 ? 15.509 -1.739 6.460 1.00 71.69 549 GLU A O 1
ATOM 4412 N N . GLN A 1 550 ? 16.880 -2.952 5.158 1.00 74.88 550 GLN A N 1
ATOM 4413 C CA . GLN A 1 550 ? 16.441 -4.277 5.621 1.00 74.88 550 GLN A CA 1
ATOM 4414 C C . GLN A 1 550 ? 17.599 -5.185 6.041 1.00 74.88 550 GLN A C 1
ATOM 4416 O O . GLN A 1 550 ? 18.755 -4.978 5.667 1.00 74.88 550 GLN A O 1
ATOM 4421 N N . ASP A 1 551 ? 17.256 -6.233 6.791 1.00 82.88 551 ASP A N 1
ATOM 4422 C CA . ASP A 1 551 ? 18.180 -7.322 7.079 1.00 82.88 551 ASP A CA 1
ATOM 4423 C C . ASP A 1 551 ? 18.633 -8.031 5.787 1.00 82.88 551 ASP A C 1
ATOM 4425 O O . ASP A 1 551 ? 17.890 -8.150 4.807 1.00 82.88 551 ASP A O 1
ATOM 4429 N N . ARG A 1 552 ? 19.886 -8.498 5.768 1.00 86.12 552 ARG A N 1
ATOM 4430 C CA . ARG A 1 552 ? 20.498 -9.084 4.566 1.00 86.12 552 ARG A CA 1
ATOM 4431 C C . ARG A 1 552 ? 19.888 -10.431 4.200 1.00 86.12 552 ARG A C 1
ATOM 4433 O O . ARG A 1 552 ? 19.758 -10.715 3.007 1.00 86.12 552 ARG A O 1
ATOM 4440 N N . ASP A 1 553 ? 19.522 -11.243 5.185 1.00 85.50 553 ASP A N 1
ATOM 4441 C CA . ASP A 1 553 ? 18.924 -12.555 4.951 1.00 85.50 553 ASP A CA 1
ATOM 4442 C C . ASP A 1 553 ? 17.464 -12.407 4.519 1.00 85.50 553 ASP A C 1
ATOM 4444 O O . ASP A 1 553 ? 17.013 -13.090 3.590 1.00 85.50 553 ASP A O 1
ATOM 4448 N N . GLU A 1 554 ? 16.751 -11.434 5.094 1.00 84.56 554 GLU A N 1
ATOM 4449 C CA . GLU A 1 554 ? 15.416 -11.049 4.630 1.00 84.56 554 GLU A CA 1
ATOM 4450 C C . GLU A 1 554 ? 15.454 -10.566 3.170 1.00 84.56 554 GLU A C 1
ATOM 4452 O O . GLU A 1 554 ? 14.717 -11.076 2.320 1.00 84.56 554 GLU A O 1
ATOM 4457 N N . LEU A 1 555 ? 16.363 -9.642 2.841 1.00 89.50 555 LEU A N 1
ATOM 4458 C CA . LEU A 1 555 ? 16.524 -9.120 1.485 1.00 89.50 555 LEU A CA 1
ATOM 4459 C C . LEU A 1 555 ? 16.890 -10.225 0.489 1.00 89.50 555 LEU A C 1
ATOM 4461 O O . LEU A 1 555 ? 16.329 -10.293 -0.608 1.00 89.50 555 LEU A O 1
ATOM 4465 N N . ARG A 1 556 ? 17.814 -11.117 0.867 1.00 91.31 556 ARG A N 1
ATOM 4466 C CA . ARG A 1 556 ? 18.186 -12.279 0.052 1.00 91.31 556 ARG A CA 1
ATOM 4467 C C . ARG A 1 556 ? 16.967 -13.153 -0.234 1.00 91.31 556 ARG A C 1
ATOM 4469 O O . ARG A 1 556 ? 16.760 -13.532 -1.385 1.00 91.31 556 ARG A O 1
ATOM 4476 N N . THR A 1 557 ? 16.157 -13.437 0.782 1.00 89.62 557 THR A N 1
ATOM 4477 C CA . THR A 1 557 ? 14.930 -14.231 0.641 1.00 89.62 557 THR A CA 1
ATOM 4478 C C . THR A 1 557 ? 13.947 -13.549 -0.307 1.00 89.62 557 THR A C 1
ATOM 4480 O O . THR A 1 557 ? 13.485 -14.172 -1.259 1.00 89.62 557 THR A O 1
ATOM 4483 N N . GLN A 1 558 ? 13.705 -12.247 -0.138 1.00 90.94 558 GLN A N 1
ATOM 4484 C CA . GLN A 1 558 ? 12.818 -11.487 -1.022 1.00 90.94 558 GLN A CA 1
ATOM 4485 C C . GLN A 1 558 ? 13.287 -11.480 -2.486 1.00 90.94 558 GLN A C 1
ATOM 4487 O O . GLN A 1 558 ? 12.450 -11.576 -3.383 1.00 90.94 558 GLN A O 1
ATOM 4492 N N . ILE A 1 559 ? 14.597 -11.374 -2.747 1.00 93.94 559 ILE A N 1
ATOM 4493 C CA . ILE A 1 559 ? 15.157 -11.444 -4.109 1.00 93.94 559 ILE A CA 1
ATOM 4494 C C . ILE A 1 559 ? 14.899 -12.823 -4.723 1.00 93.94 559 ILE A C 1
ATOM 4496 O O . ILE A 1 559 ? 14.460 -12.917 -5.867 1.00 93.94 559 ILE A O 1
ATOM 4500 N N . LEU A 1 560 ? 15.162 -13.893 -3.968 1.00 92.62 560 LEU A N 1
ATOM 4501 C CA . LEU A 1 560 ? 15.021 -15.272 -4.444 1.00 92.62 560 LEU A CA 1
ATOM 4502 C C . LEU A 1 560 ? 13.559 -15.696 -4.631 1.00 92.62 560 LEU A C 1
ATOM 4504 O O . LEU A 1 560 ? 13.282 -16.537 -5.487 1.00 92.62 560 LEU A O 1
ATOM 4508 N N . GLU A 1 561 ? 12.645 -15.125 -3.844 1.00 92.12 561 GLU A N 1
ATOM 4509 C CA . GLU A 1 561 ? 11.203 -15.364 -3.927 1.00 92.12 561 GLU A CA 1
ATOM 4510 C C . GLU A 1 561 ? 10.474 -14.402 -4.875 1.00 92.12 561 GLU A C 1
ATOM 4512 O O . GLU A 1 561 ? 9.265 -14.557 -5.088 1.00 92.12 561 GLU A O 1
ATOM 4517 N N . PHE A 1 562 ? 11.164 -13.425 -5.477 1.00 94.12 562 PHE A N 1
ATOM 4518 C CA . PHE A 1 562 ? 10.561 -12.545 -6.478 1.00 94.12 562 PHE A CA 1
ATOM 4519 C C . PHE A 1 562 ? 10.044 -13.347 -7.681 1.00 94.12 562 PHE A C 1
ATOM 4521 O O . PHE A 1 562 ? 10.368 -14.520 -7.870 1.00 94.12 562 PHE A O 1
ATOM 4528 N N . TRP A 1 563 ? 9.108 -12.783 -8.443 1.00 93.75 563 TRP A N 1
ATOM 4529 C CA . TRP A 1 563 ? 8.632 -13.432 -9.671 1.00 93.75 563 TRP A CA 1
ATOM 4530 C C . TRP A 1 563 ? 9.766 -13.622 -10.670 1.00 93.75 563 TRP A C 1
ATOM 4532 O O . TRP A 1 563 ? 10.747 -12.885 -10.633 1.00 93.75 563 TRP A O 1
ATOM 4542 N N . ASP A 1 564 ? 9.614 -14.599 -11.559 1.00 93.38 564 ASP A N 1
ATOM 4543 C CA . ASP A 1 564 ? 10.570 -14.788 -12.639 1.00 93.38 564 ASP A CA 1
ATOM 4544 C C . ASP A 1 564 ? 10.589 -13.544 -13.528 1.00 93.38 564 ASP A C 1
ATOM 4546 O O . ASP A 1 564 ? 9.545 -12.989 -13.890 1.00 93.38 564 ASP A O 1
ATOM 4550 N N . VAL A 1 565 ? 11.803 -13.098 -13.842 1.00 96.44 565 VAL A N 1
ATOM 4551 C CA . VAL A 1 565 ? 12.055 -11.882 -14.610 1.00 96.44 565 VAL A CA 1
ATOM 4552 C C . VAL A 1 565 ? 12.755 -12.254 -15.901 1.00 96.44 565 VAL A C 1
ATOM 4554 O O . VAL A 1 565 ? 13.846 -12.830 -15.889 1.00 96.44 565 VAL A O 1
ATOM 4557 N N . ILE A 1 566 ? 12.137 -11.874 -17.012 1.00 96.56 566 ILE A N 1
ATOM 4558 C CA . ILE A 1 566 ? 12.713 -11.998 -18.345 1.00 96.56 566 ILE A CA 1
ATOM 4559 C C . ILE A 1 566 ? 13.387 -10.671 -18.688 1.00 96.56 566 ILE A C 1
ATOM 4561 O O . ILE A 1 566 ? 12.734 -9.629 -18.764 1.00 96.56 566 ILE A O 1
ATOM 4565 N N . THR A 1 567 ? 14.702 -10.706 -18.895 1.00 95.12 567 THR A N 1
ATOM 4566 C CA . THR A 1 567 ? 15.446 -9.536 -19.366 1.00 95.12 567 THR A CA 1
ATOM 4567 C C . THR A 1 567 ? 15.356 -9.444 -20.884 1.00 95.12 567 THR A C 1
ATOM 4569 O O . THR A 1 567 ? 15.712 -10.378 -21.599 1.00 95.12 567 THR A O 1
ATOM 4572 N N . LEU A 1 568 ? 14.884 -8.301 -21.359 1.00 93.25 568 LEU A N 1
ATOM 4573 C CA . LEU A 1 568 ? 14.757 -7.937 -22.757 1.00 93.25 568 LEU A CA 1
ATOM 4574 C C . LEU A 1 568 ? 15.934 -7.042 -23.168 1.00 93.25 568 LEU A C 1
ATOM 4576 O O . LEU A 1 568 ? 16.349 -6.186 -22.378 1.00 93.25 568 LEU A O 1
ATOM 4580 N N . PRO A 1 569 ? 16.439 -7.177 -24.405 1.00 89.00 569 PRO A N 1
ATOM 4581 C CA . PRO A 1 569 ? 17.410 -6.230 -24.935 1.00 89.00 569 PRO A CA 1
ATOM 4582 C C . PRO A 1 569 ? 16.767 -4.847 -25.079 1.00 89.00 569 PRO A C 1
ATOM 4584 O O . PRO A 1 569 ? 15.560 -4.740 -25.320 1.00 89.00 569 PRO A O 1
ATOM 4587 N N . TYR A 1 570 ? 17.566 -3.785 -24.958 1.00 85.81 570 TYR A N 1
ATOM 4588 C CA . TYR A 1 570 ? 17.063 -2.430 -25.173 1.00 85.81 570 TYR A CA 1
ATOM 4589 C C . TYR A 1 570 ? 16.465 -2.269 -26.583 1.00 85.81 570 TYR A C 1
ATOM 4591 O O . TYR A 1 570 ? 17.035 -2.788 -27.551 1.00 85.81 570 TYR A O 1
ATOM 4599 N N . PRO A 1 571 ? 15.337 -1.543 -26.728 1.00 83.50 571 PRO A N 1
ATOM 4600 C CA . PRO A 1 571 ? 14.736 -1.301 -28.033 1.00 83.50 571 PRO A CA 1
ATOM 4601 C C . PRO A 1 571 ? 15.734 -0.580 -28.941 1.00 83.50 571 PRO A C 1
ATOM 4603 O O . PRO A 1 571 ? 16.237 0.487 -28.588 1.00 83.50 571 PRO A O 1
ATOM 4606 N N . SER A 1 572 ? 16.025 -1.156 -30.105 1.00 67.44 572 SER A N 1
ATOM 4607 C CA . SER A 1 572 ? 16.960 -0.598 -31.084 1.00 67.44 572 SER A CA 1
ATOM 4608 C C . SER A 1 572 ? 16.339 -0.623 -32.480 1.00 67.44 572 SER A C 1
ATOM 4610 O O . SER A 1 572 ? 16.013 -1.683 -33.000 1.00 67.44 572 SER A O 1
ATOM 4612 N N . SER A 1 573 ? 16.208 0.559 -33.097 1.00 54.44 573 SER A N 1
ATOM 4613 C CA . SER A 1 573 ? 15.674 0.805 -34.453 1.00 54.44 573 SER A CA 1
ATOM 4614 C C . SER A 1 573 ? 14.223 0.345 -34.726 1.00 54.44 573 SER A C 1
ATOM 4616 O O . SER A 1 573 ? 13.701 -0.582 -34.118 1.00 54.44 573 SER A O 1
ATOM 4618 N N . VAL A 1 574 ? 13.526 1.048 -35.628 1.00 41.44 574 VAL A N 1
ATOM 4619 C CA . VAL A 1 574 ? 12.120 0.783 -35.988 1.00 41.44 574 VAL A CA 1
ATOM 4620 C C . VAL A 1 574 ? 12.061 -0.143 -37.204 1.00 41.44 574 VAL A C 1
ATOM 4622 O O . VAL A 1 574 ? 12.554 0.217 -38.267 1.00 41.44 574 VAL A O 1
ATOM 4625 N N . THR A 1 575 ? 11.389 -1.289 -37.091 1.00 33.72 575 THR A N 1
ATOM 4626 C CA . THR A 1 575 ? 10.787 -1.995 -38.239 1.00 33.72 575 THR A CA 1
ATOM 4627 C C . THR A 1 575 ? 9.464 -2.628 -37.801 1.00 33.72 575 THR A C 1
ATOM 4629 O O . THR A 1 575 ? 9.421 -3.664 -37.144 1.00 33.72 575 THR A O 1
ATOM 4632 N N . LEU A 1 576 ? 8.355 -1.967 -38.142 1.00 36.81 576 LEU A N 1
ATOM 4633 C CA . LEU A 1 576 ? 6.977 -2.409 -37.878 1.00 36.81 576 LEU A CA 1
ATOM 4634 C C . LEU A 1 576 ? 6.355 -3.116 -39.098 1.00 36.81 576 LEU A C 1
ATOM 4636 O O . LEU A 1 576 ? 5.175 -2.937 -39.381 1.00 36.81 576 LEU A O 1
ATOM 4640 N N . HIS A 1 577 ? 7.137 -3.918 -39.830 1.00 31.12 577 HIS A N 1
ATOM 4641 C CA . HIS A 1 577 ? 6.620 -4.667 -40.985 1.00 31.12 577 HIS A CA 1
ATOM 4642 C C . HIS A 1 577 ? 6.603 -6.190 -40.840 1.00 31.12 577 HIS A C 1
ATOM 4644 O O . HIS A 1 577 ? 5.888 -6.829 -41.603 1.00 31.12 577 HIS A O 1
ATOM 4650 N N . ASP A 1 578 ? 7.231 -6.768 -39.813 1.00 30.00 578 ASP A N 1
ATOM 4651 C CA . ASP A 1 578 ? 7.195 -8.219 -39.609 1.00 30.00 578 ASP A CA 1
ATOM 4652 C C . ASP A 1 578 ? 6.415 -8.594 -38.349 1.00 30.00 578 ASP A C 1
ATOM 4654 O O . ASP A 1 578 ? 6.950 -8.779 -37.255 1.00 30.00 578 ASP A O 1
ATOM 4658 N N . ALA A 1 579 ? 5.102 -8.746 -38.527 1.00 32.03 579 ALA A N 1
ATOM 4659 C CA . ALA A 1 579 ? 4.217 -9.433 -37.586 1.00 32.03 579 ALA A CA 1
ATOM 4660 C C . ALA A 1 579 ? 4.377 -10.973 -37.632 1.00 32.03 579 ALA A C 1
ATOM 4662 O O . ALA A 1 579 ? 3.514 -11.695 -37.143 1.00 32.03 579 ALA A O 1
ATOM 4663 N N . SER A 1 580 ? 5.453 -11.492 -38.231 1.00 28.97 580 SER A N 1
ATOM 4664 C CA . SER A 1 580 ? 5.593 -12.905 -38.603 1.00 28.97 580 SER A CA 1
ATOM 4665 C C . SER A 1 580 ? 6.672 -13.686 -37.848 1.00 28.97 580 SER A C 1
ATOM 4667 O O . SER A 1 580 ? 6.755 -14.895 -38.042 1.00 28.97 580 SER A O 1
ATOM 4669 N N . VAL A 1 581 ? 7.476 -13.078 -36.966 1.00 34.41 581 VAL A N 1
ATOM 4670 C CA . VAL A 1 581 ? 8.563 -13.821 -36.297 1.00 34.41 581 VAL A CA 1
ATOM 4671 C C . VAL A 1 581 ? 8.694 -13.454 -34.824 1.00 34.41 581 VAL A C 1
ATOM 4673 O O . VAL A 1 581 ? 9.551 -12.658 -34.463 1.00 34.41 581 VAL A O 1
ATOM 4676 N N . ILE A 1 582 ? 7.861 -14.060 -33.973 1.00 30.08 582 ILE A N 1
ATOM 4677 C CA . ILE A 1 582 ? 8.264 -14.558 -32.646 1.00 30.08 582 ILE A CA 1
ATOM 4678 C C . ILE A 1 582 ? 7.429 -15.819 -32.394 1.00 30.08 582 ILE A C 1
ATOM 4680 O O . ILE A 1 582 ? 6.251 -15.733 -32.047 1.00 30.08 582 ILE A O 1
ATOM 4684 N N . SER A 1 583 ? 8.027 -16.989 -32.624 1.00 27.48 583 SER A N 1
ATOM 4685 C CA . SER A 1 583 ? 7.497 -18.252 -32.120 1.00 27.48 583 SER A CA 1
ATOM 4686 C C . SER A 1 583 ? 7.500 -18.210 -30.595 1.00 27.48 583 SER A C 1
ATOM 4688 O O . SER A 1 583 ? 8.464 -17.767 -29.972 1.00 27.48 583 SER A O 1
ATOM 4690 N N . ILE A 1 584 ? 6.383 -18.633 -30.016 1.00 31.23 584 ILE A N 1
ATOM 4691 C CA . ILE A 1 584 ? 6.252 -18.888 -28.588 1.00 31.23 584 ILE A CA 1
ATOM 4692 C C . ILE A 1 584 ? 7.054 -20.162 -28.312 1.00 31.23 584 ILE A C 1
ATOM 4694 O O . ILE A 1 584 ? 6.613 -21.228 -28.730 1.00 31.23 584 ILE A O 1
ATOM 4698 N N . ASP A 1 585 ? 8.193 -20.025 -27.638 1.00 29.91 585 ASP A N 1
ATOM 4699 C CA . ASP A 1 585 ? 8.801 -21.091 -26.834 1.00 29.91 585 ASP A CA 1
ATOM 4700 C C . ASP A 1 585 ? 8.812 -20.654 -25.364 1.00 29.91 585 ASP A C 1
ATOM 4702 O O . ASP A 1 585 ? 9.189 -19.484 -25.092 1.00 29.91 585 ASP A O 1
#

Radius of gyration: 27.68 Å; Cα contacts (8 Å, |Δi|>4): 854; chains: 1; bounding box: 72×50×90 Å

InterPro domains:
  IPR001650 Helicase, C-terminal domain-like [PF00271] (410-523)
  IPR001650 Helicase, C-terminal domain-like [PS51194] (406-566)
  IPR006935 Helicase/UvrB, N-terminal [PF04851] (147-316)
  IPR014001 Helicase superfamily 1/2, ATP-binding domain [PS51192] (157-334)
  IPR014001 Helicase superfamily 1/2, ATP-binding domain [SM00487] (139-350)
  IPR027417 P-loop containing nucleoside triphosphate hydrolase [G3DSA:3.40.50.300] (128-337)
  IPR027417 P-loop containing nucleoside triphosphate hydrolase [G3DSA:3.40.50.300] (378-554)
  IPR027417 P-loop containing nucleoside triphosphate hydrolase [SSF52540] (166-527)

Organism: Giardia muris (NCBI:txid5742)

Mean predicted aligned error: 13.99 Å

pLDDT: mean 78.84, std 15.86, range [26.77, 97.38]